Protein AF-A0A9E5IPB5-F1 (afdb_monomer_lite)

Secondary structure (DSSP, 8-state):
--EE-SSSEEEE--SS-EEE-SPEE-TT-EEEE-SSSEEEE-SPP---S-EEE-SSEEEESSGGGG-----HHHHHTTTTSS------------------------S-------S--------------SSSTT----S-SSEEEESS-EEEE-S-EE--TT-EEEE-TT-EEEEE-TT-EEEE-S-EEESS-EEEESSSEEEE-S-B------S--SS-----S--EEE-SSEEEEEESSS-HHHHHTT-S-EEEEEEEEEEEPTT-TT-TT----EEGGGTGGGEEEEEEEEEE--TTS-EEEE-S---EEEEEEESSEEEE------SSSSSTT-SEEEEE-SEEEE-S-EEESS-EEE-SEEEE-SSEEEEESS--EEE-S-EEEPPPPPEEEEEBSSSS--TTSPPPBPTT-SSSTTSHHHH--S---EEEEEEEEEETTEEEEEEEEEEPPTT--HHHHSPP-SSS-TT--EEEEEEEEEEEES--THHHHTTTB--PPPEEEEEEEEEEEEEEEEEEE-SHHHHTTPPP--TTS-STTEEEEEEEEEEEEEEEEETTTTEEEEEEE--STT---EEEES-BSSS-TT--SGGGS-SHHHH-GGGEEEEEEEE--SPPEEEEEETS-EEE-S-EES-SEEEEEE-SSEEEE-SPB-SS-EEEEESSSEEEE-S----

Structure (mmCIF, N/CA/C/O backbone):
data_AF-A0A9E5IPB5-F1
#
_entry.id   AF-A0A9E5IPB5-F1
#
loop_
_atom_site.group_PDB
_atom_site.id
_atom_site.type_symbol
_atom_site.label_atom_id
_atom_site.label_alt_id
_atom_site.label_comp_id
_atom_site.label_asym_id
_atom_site.label_entity_id
_atom_site.label_seq_id
_atom_site.pdbx_PDB_ins_code
_atom_site.Cartn_x
_atom_site.Cartn_y
_atom_site.Cartn_z
_atom_site.occupancy
_atom_site.B_iso_or_equiv
_atom_site.auth_seq_id
_atom_site.auth_comp_id
_atom_site.auth_asym_id
_atom_site.auth_atom_id
_atom_site.pdbx_PDB_model_num
ATOM 1 N N . GLY A 1 1 ? -36.773 5.602 48.456 1.00 74.31 1 GLY A N 1
ATOM 2 C CA . GLY A 1 1 ? -36.449 6.527 49.563 1.00 74.31 1 GLY A CA 1
ATOM 3 C C . GLY A 1 1 ? -35.097 7.149 49.292 1.00 74.31 1 GLY A C 1
ATOM 4 O O . GLY A 1 1 ? -34.339 6.542 48.552 1.00 74.31 1 GLY A O 1
ATOM 5 N N . ASN A 1 2 ? -34.813 8.331 49.835 1.00 86.62 2 ASN A N 1
ATOM 6 C CA . ASN A 1 2 ? -33.514 8.990 49.661 1.00 86.62 2 ASN A CA 1
ATOM 7 C C . ASN A 1 2 ? -32.548 8.555 50.767 1.00 86.62 2 ASN A C 1
ATOM 9 O O . ASN A 1 2 ? -32.958 8.408 51.917 1.00 86.62 2 ASN A O 1
ATOM 13 N N . LEU A 1 3 ? -31.275 8.385 50.417 1.00 87.75 3 LEU A N 1
ATOM 14 C CA . LEU A 1 3 ? -30.185 8.114 51.345 1.00 87.75 3 LEU A CA 1
ATOM 15 C C . LEU A 1 3 ? -29.348 9.389 51.462 1.00 87.75 3 LEU A C 1
ATOM 17 O O . LEU A 1 3 ? -28.664 9.780 50.518 1.00 87.75 3 LEU A O 1
ATOM 21 N N . ALA A 1 4 ? -29.434 10.061 52.606 1.00 86.31 4 ALA A N 1
ATOM 22 C CA . ALA A 1 4 ? -28.670 11.268 52.902 1.00 86.31 4 ALA A CA 1
ATOM 23 C C . ALA A 1 4 ? -27.718 10.995 54.066 1.00 86.31 4 ALA A C 1
ATOM 25 O O . ALA A 1 4 ? -28.146 10.536 55.124 1.00 86.31 4 ALA A O 1
ATOM 26 N N . LEU A 1 5 ? -26.429 11.251 53.857 1.00 79.62 5 LEU A N 1
ATOM 27 C CA . LEU A 1 5 ? -25.362 10.963 54.811 1.00 79.62 5 LEU A CA 1
ATOM 28 C C . LEU A 1 5 ? -24.537 12.226 55.073 1.00 79.62 5 LEU A C 1
ATOM 30 O O . LEU A 1 5 ? -24.321 13.039 54.179 1.00 79.62 5 LEU A O 1
ATOM 34 N N . ALA A 1 6 ? -24.054 12.391 56.301 1.00 75.12 6 ALA A N 1
ATOM 35 C CA . ALA A 1 6 ? -23.185 13.502 56.694 1.00 75.12 6 ALA A CA 1
ATOM 36 C C . ALA A 1 6 ? -21.702 13.075 56.654 1.00 75.12 6 ALA A C 1
ATOM 38 O O . ALA A 1 6 ? -20.993 13.183 57.652 1.00 75.12 6 ALA A O 1
ATOM 39 N N . GLY A 1 7 ? -21.255 12.527 55.516 1.00 70.69 7 GLY A N 1
ATOM 40 C CA . GLY A 1 7 ? -19.932 11.908 55.340 1.00 70.69 7 GLY A CA 1
ATOM 41 C C . GLY A 1 7 ? -19.930 10.377 55.506 1.00 70.69 7 GLY A C 1
ATOM 42 O O . GLY A 1 7 ? -20.963 9.772 55.790 1.00 70.69 7 GLY A O 1
ATOM 43 N N . GLY A 1 8 ? -18.777 9.731 55.280 1.00 81.00 8 GLY A N 1
ATOM 44 C CA . GLY A 1 8 ? -18.585 8.275 55.435 1.00 81.00 8 GLY A CA 1
ATOM 45 C C . GLY A 1 8 ? -18.596 7.466 54.126 1.00 81.00 8 GLY A C 1
ATOM 46 O O . GLY A 1 8 ? -18.420 8.014 53.040 1.00 81.00 8 GLY A O 1
ATOM 47 N N . ALA A 1 9 ? -18.777 6.144 54.219 1.00 86.00 9 ALA A N 1
ATOM 48 C CA . ALA A 1 9 ? -18.791 5.233 53.070 1.00 86.00 9 ALA A CA 1
ATOM 49 C C . ALA A 1 9 ? -20.065 4.376 53.045 1.00 86.00 9 ALA A C 1
ATOM 51 O O . ALA A 1 9 ? -20.408 3.729 54.035 1.00 86.00 9 ALA A O 1
ATOM 52 N N . VAL A 1 10 ? -20.744 4.335 51.899 1.00 91.94 10 VAL A N 1
ATOM 53 C CA . VAL A 1 10 ? -21.846 3.410 51.609 1.00 91.94 10 VAL A CA 1
ATOM 54 C C . VAL A 1 10 ? -21.269 2.213 50.885 1.00 91.94 10 VAL A C 1
ATOM 56 O O . VAL A 1 10 ? -20.761 2.366 49.784 1.00 91.94 10 VAL A O 1
ATOM 59 N N . THR A 1 11 ? -21.366 1.017 51.462 1.00 94.19 11 THR A N 1
ATOM 60 C CA . THR A 1 11 ? -20.936 -0.211 50.780 1.00 94.19 11 THR A CA 1
ATOM 61 C C . THR A 1 11 ? -22.133 -1.091 50.450 1.00 94.19 11 THR A C 1
ATOM 63 O O . THR A 1 11 ? -22.880 -1.496 51.335 1.00 94.19 11 THR A O 1
ATOM 66 N N . VAL A 1 12 ? -22.286 -1.420 49.169 1.00 95.75 12 VAL A N 1
ATOM 67 C CA . VAL A 1 12 ? -23.293 -2.341 48.645 1.00 95.75 12 VAL A CA 1
ATOM 68 C C . VAL A 1 12 ? -22.623 -3.687 48.362 1.00 95.75 12 VAL A C 1
ATOM 70 O O . VAL A 1 12 ? -21.953 -3.870 47.343 1.00 95.75 12 VAL A O 1
ATOM 73 N N . SER A 1 13 ? -22.780 -4.632 49.291 1.00 95.88 13 SER A N 1
ATOM 74 C CA . SER A 1 13 ? -22.129 -5.956 49.289 1.00 95.88 13 SER A CA 1
ATOM 75 C C . SER A 1 13 ? -23.054 -7.119 48.899 1.00 95.88 13 SER A C 1
ATOM 77 O O . SER A 1 13 ? -22.673 -8.282 48.992 1.00 95.88 13 SER A O 1
ATOM 79 N N . GLN A 1 14 ? -24.269 -6.822 48.439 1.00 92.88 14 GLN A N 1
ATOM 80 C CA . GLN A 1 14 ? -25.277 -7.823 48.084 1.00 92.88 14 GLN A CA 1
ATOM 81 C C . GLN A 1 14 ? -24.867 -8.746 46.918 1.00 92.88 14 GLN A C 1
ATOM 83 O O . GLN A 1 14 ? -24.272 -8.316 45.928 1.00 92.88 14 GLN A O 1
ATOM 88 N N . GLY A 1 15 ? -25.245 -10.023 47.010 1.00 93.88 15 GLY A N 1
ATOM 89 C CA . GLY A 1 15 ? -25.015 -11.010 45.947 1.00 93.88 15 GLY A CA 1
ATOM 90 C C . GLY A 1 15 ? -26.069 -11.010 44.833 1.00 93.88 15 GLY A C 1
ATOM 91 O O . GLY A 1 15 ? -25.755 -11.387 43.712 1.00 93.88 15 GLY A O 1
ATOM 92 N N . GLY A 1 16 ? -27.303 -10.587 45.126 1.00 96.81 16 GLY A N 1
ATOM 93 C CA . GLY A 1 16 ? -28.395 -10.511 44.149 1.00 96.81 16 GLY A CA 1
ATOM 94 C C . GLY A 1 16 ? -28.468 -9.164 43.430 1.00 96.81 16 GLY A C 1
ATOM 95 O O . GLY A 1 16 ? -27.899 -8.173 43.897 1.00 96.81 16 GLY A O 1
ATOM 96 N N . ASN A 1 17 ? -29.200 -9.126 42.316 1.00 97.56 17 ASN A N 1
ATOM 97 C CA . ASN A 1 17 ? -29.449 -7.891 41.574 1.00 97.56 17 ASN A CA 1
ATOM 98 C C . ASN A 1 17 ? -30.450 -6.998 42.323 1.00 97.56 17 ASN A C 1
ATOM 100 O O . ASN A 1 17 ? -31.396 -7.503 42.928 1.00 97.56 17 ASN A O 1
ATOM 104 N N . SER A 1 18 ? -30.264 -5.682 42.273 1.00 95.81 18 SER A N 1
ATOM 105 C CA . SER A 1 18 ? -31.243 -4.713 42.770 1.00 95.81 18 SER A CA 1
ATOM 106 C C . SER A 1 18 ? -31.231 -3.425 41.968 1.00 95.81 18 SER A C 1
ATOM 108 O O . SER A 1 18 ? -30.211 -3.029 41.407 1.00 95.81 18 SER A O 1
ATOM 110 N N . ASP A 1 19 ? -32.365 -2.737 42.024 1.00 95.88 19 ASP A N 1
ATOM 111 C CA . ASP A 1 19 ? -32.508 -1.380 41.528 1.00 95.88 19 ASP A CA 1
ATOM 112 C C . ASP A 1 19 ? -32.636 -0.422 42.713 1.00 95.88 19 ASP A C 1
ATOM 114 O O . ASP A 1 19 ? -33.376 -0.673 43.669 1.00 95.88 19 ASP A O 1
ATOM 118 N N . TYR A 1 20 ? -31.930 0.703 42.644 1.00 95.81 20 TYR A N 1
ATOM 119 C CA . TYR A 1 20 ? -32.068 1.799 43.587 1.00 95.81 20 TYR A CA 1
ATOM 120 C C . TYR A 1 20 ? -32.378 3.095 42.836 1.00 95.81 20 TYR A C 1
ATOM 122 O O . TYR A 1 20 ? -31.535 3.684 42.156 1.00 95.81 20 TYR A O 1
ATOM 130 N N . SER A 1 21 ? -33.627 3.536 42.976 1.00 95.50 21 SER A N 1
ATOM 131 C CA . SER A 1 21 ? -34.165 4.740 42.334 1.00 95.50 21 SER A CA 1
ATOM 132 C C . SER A 1 21 ? -34.085 6.000 43.190 1.00 95.50 21 SER A C 1
ATOM 134 O O . SER A 1 21 ? -34.403 7.089 42.719 1.00 95.50 21 SER A O 1
ATOM 136 N N . GLY A 1 22 ? -33.681 5.868 44.455 1.00 94.25 22 GLY A N 1
ATOM 137 C CA . GLY A 1 22 ? -33.493 7.007 45.345 1.00 94.25 22 GLY A CA 1
ATOM 138 C C . GLY A 1 22 ? -32.250 7.825 45.006 1.00 94.25 22 GLY A C 1
ATOM 139 O O . GLY A 1 22 ? -31.342 7.353 44.326 1.00 94.25 22 GLY A O 1
ATOM 140 N N . THR A 1 23 ? -32.173 9.036 45.554 1.00 93.62 23 THR A N 1
ATOM 141 C CA . THR A 1 23 ? -30.934 9.826 45.549 1.00 93.62 23 THR A CA 1
ATOM 142 C C . THR A 1 23 ? -30.042 9.409 46.718 1.00 93.62 23 THR A C 1
ATOM 144 O O . THR A 1 23 ? -30.504 9.344 47.859 1.00 93.62 23 THR A O 1
ATOM 147 N N . ILE A 1 24 ? -28.765 9.149 46.441 1.00 92.75 24 ILE A N 1
ATOM 148 C CA . ILE A 1 24 ? -27.671 9.051 47.414 1.00 92.75 24 ILE A CA 1
ATOM 149 C C . ILE A 1 24 ? -26.986 10.417 47.475 1.00 92.75 24 ILE A C 1
ATOM 151 O O . ILE A 1 24 ? -26.521 10.931 46.458 1.00 92.75 24 ILE A O 1
ATOM 155 N N . SER A 1 25 ? -26.928 11.013 48.660 1.00 90.69 25 SER A N 1
ATOM 156 C CA . SER A 1 25 ? -26.428 12.371 48.888 1.00 90.69 25 SER A CA 1
ATOM 157 C C . SER A 1 25 ? -25.549 12.439 50.134 1.00 90.69 25 SER A C 1
ATOM 159 O O . SER A 1 25 ? -25.691 11.621 51.045 1.00 90.69 25 SER A O 1
ATOM 161 N N . GLY A 1 26 ? -24.640 13.412 50.170 1.00 85.50 26 GLY A N 1
ATOM 162 C CA . GLY A 1 26 ? -23.746 13.626 51.305 1.00 85.50 26 GLY A CA 1
ATOM 163 C C . GLY A 1 26 ? -22.371 14.134 50.896 1.00 85.50 26 GLY A C 1
ATOM 164 O O . GLY A 1 26 ? -21.701 13.542 50.043 1.00 85.50 26 GLY A O 1
ATOM 165 N N . THR A 1 27 ? -21.936 15.233 51.512 1.00 83.12 27 THR A N 1
ATOM 166 C CA . THR A 1 27 ? -20.596 15.784 51.286 1.00 83.12 27 THR A CA 1
ATOM 167 C C . THR A 1 27 ? -19.543 14.823 51.833 1.00 83.12 27 THR A C 1
ATOM 169 O O . THR A 1 27 ? -19.620 14.410 52.987 1.00 83.12 27 THR A O 1
ATOM 172 N N . GLY A 1 28 ? -18.567 14.441 51.008 1.00 78.12 28 GLY A N 1
ATOM 173 C CA . GLY A 1 28 ? -17.516 13.485 51.375 1.00 78.12 28 GLY A CA 1
ATOM 174 C C . GLY A 1 28 ? -17.992 12.032 51.487 1.00 78.12 28 GLY A C 1
ATOM 175 O O . GLY A 1 28 ? -17.197 11.159 51.825 1.00 78.12 28 GLY A O 1
ATOM 176 N N . THR A 1 29 ? -19.265 11.746 51.195 1.00 86.81 29 THR A N 1
ATOM 177 C CA . THR A 1 29 ? -19.802 10.383 51.200 1.00 86.81 29 THR A CA 1
ATOM 178 C C . THR A 1 29 ? -19.362 9.622 49.950 1.00 86.81 29 THR A C 1
ATOM 180 O O . THR A 1 29 ? -19.672 10.031 48.829 1.00 86.81 29 THR A O 1
ATOM 183 N N . SER A 1 30 ? -18.667 8.501 50.134 1.00 89.06 30 SER A N 1
ATOM 184 C CA . SER A 1 30 ? -18.281 7.590 49.046 1.00 89.06 30 SER A CA 1
ATOM 185 C C . SER A 1 30 ? -19.301 6.465 48.866 1.00 89.06 30 SER A C 1
ATOM 187 O O . SER A 1 30 ? -19.944 6.042 49.829 1.00 89.06 30 SER A O 1
ATOM 189 N N . LEU A 1 31 ? -19.448 5.971 47.637 1.00 93.62 31 LEU A N 1
ATOM 190 C CA . LEU A 1 31 ? -20.224 4.775 47.313 1.00 93.62 31 LEU A CA 1
ATOM 191 C C . LEU A 1 31 ? -19.281 3.662 46.849 1.00 93.62 31 LEU A C 1
ATOM 193 O O . LEU A 1 31 ? -18.511 3.867 45.923 1.00 93.62 31 LEU A O 1
ATOM 197 N N . THR A 1 32 ? -19.386 2.473 47.430 1.00 95.56 32 THR A N 1
ATOM 198 C CA . THR A 1 32 ? -18.635 1.277 47.041 1.00 95.56 32 THR A CA 1
ATOM 199 C C . THR A 1 32 ? -19.595 0.159 46.668 1.00 95.56 32 THR A C 1
ATOM 201 O O . THR A 1 32 ? -20.367 -0.321 47.495 1.00 95.56 32 THR A O 1
ATOM 204 N N . LYS A 1 33 ? -19.523 -0.313 45.428 1.00 97.25 33 LYS A N 1
ATOM 205 C CA . LYS A 1 33 ? -20.220 -1.497 44.936 1.00 97.25 33 LYS A CA 1
ATOM 206 C C . LYS A 1 33 ? -19.262 -2.693 44.969 1.00 97.25 33 LYS A C 1
ATOM 208 O O . LYS A 1 33 ? -18.360 -2.776 44.143 1.00 97.25 33 LYS A O 1
ATOM 213 N N . ALA A 1 34 ? -19.464 -3.597 45.929 1.00 96.38 34 ALA A N 1
ATOM 214 C CA . ALA A 1 34 ? -18.555 -4.714 46.224 1.00 96.38 34 ALA A CA 1
ATOM 215 C C . ALA A 1 34 ? -19.179 -6.106 46.018 1.00 96.38 34 ALA A C 1
ATOM 217 O O . ALA A 1 34 ? -18.466 -7.076 45.783 1.00 96.38 34 ALA A O 1
ATOM 218 N N . GLY A 1 35 ? -20.504 -6.228 46.132 1.00 96.69 35 GLY A N 1
ATOM 219 C CA . GLY A 1 35 ? -21.188 -7.521 46.027 1.00 96.69 35 GLY A CA 1
ATOM 220 C C . GLY A 1 35 ? -21.259 -8.062 44.596 1.00 96.69 35 GLY A C 1
ATOM 221 O O . GLY A 1 35 ? -21.138 -7.293 43.648 1.00 96.69 35 GLY A O 1
ATOM 222 N N . ALA A 1 36 ? -21.489 -9.365 44.418 1.00 96.12 36 ALA A N 1
ATOM 223 C CA . ALA A 1 36 ? -21.453 -10.014 43.100 1.00 96.12 36 ALA A CA 1
ATOM 224 C C . ALA A 1 36 ? -22.604 -9.618 42.148 1.00 96.12 36 ALA A C 1
ATOM 226 O O . ALA A 1 36 ? -22.438 -9.707 40.934 1.00 96.12 36 ALA A O 1
ATOM 227 N N . GLY A 1 37 ? -23.749 -9.168 42.673 1.00 97.25 37 GLY A N 1
ATOM 228 C CA . GLY A 1 37 ? -24.930 -8.851 41.861 1.00 97.25 37 GLY A CA 1
ATOM 229 C C . GLY A 1 37 ? -24.803 -7.559 41.048 1.00 97.25 37 GLY A C 1
ATOM 230 O O . GLY A 1 37 ? -23.826 -6.816 41.164 1.00 97.25 37 GLY A O 1
ATOM 231 N N . THR A 1 38 ? -25.816 -7.247 40.246 1.00 98.12 38 THR A N 1
ATOM 232 C CA . THR A 1 38 ? -25.960 -5.943 39.583 1.00 98.12 38 THR A CA 1
ATOM 233 C C . THR A 1 38 ? -26.680 -4.950 40.495 1.00 98.12 38 THR A C 1
ATOM 235 O O . THR A 1 38 ? -27.766 -5.243 40.978 1.00 98.12 38 THR A O 1
ATOM 238 N N . LEU A 1 39 ? -26.103 -3.768 40.715 1.00 98.19 39 LEU A N 1
ATOM 239 C CA . LEU A 1 39 ? -26.811 -2.621 41.287 1.00 98.19 39 LEU A CA 1
ATOM 240 C C . LEU A 1 39 ? -27.155 -1.654 40.156 1.00 98.19 39 LEU A C 1
ATOM 242 O O . LEU A 1 39 ? -26.242 -1.069 39.577 1.00 98.19 39 LEU A O 1
ATOM 246 N N . THR A 1 40 ? -28.435 -1.464 39.864 1.00 97.88 40 THR A N 1
ATOM 247 C CA . THR A 1 40 ? -28.903 -0.447 38.917 1.00 97.88 40 THR A CA 1
ATOM 248 C C . THR A 1 40 ? -29.198 0.843 39.664 1.00 97.88 40 THR A C 1
ATOM 250 O O . THR A 1 40 ? -30.080 0.884 40.522 1.00 97.88 40 THR A O 1
ATOM 253 N N . LEU A 1 41 ? -28.481 1.915 39.337 1.00 97.25 41 LEU A N 1
ATOM 254 C CA . LEU A 1 41 ? -28.779 3.247 39.853 1.00 97.25 41 LEU A CA 1
ATOM 255 C C . LEU A 1 41 ? -29.572 4.019 38.808 1.00 97.25 41 LEU A C 1
ATOM 257 O O . LEU A 1 41 ? -29.073 4.275 37.717 1.00 97.25 41 LEU A O 1
ATOM 261 N N . THR A 1 42 ? -30.795 4.409 39.158 1.00 95.19 42 THR A N 1
ATOM 262 C CA . THR A 1 42 ? -31.654 5.219 38.276 1.00 95.19 42 THR A CA 1
ATOM 263 C C . THR A 1 42 ? -31.877 6.632 38.811 1.00 95.19 42 THR A C 1
ATOM 265 O O . THR A 1 42 ? -32.189 7.537 38.041 1.00 95.19 42 THR A O 1
ATOM 268 N N . GLY A 1 43 ? -31.658 6.854 40.112 1.00 92.62 43 GLY A N 1
ATOM 269 C CA . GLY A 1 43 ? -31.713 8.178 40.730 1.00 92.62 43 GLY A CA 1
ATOM 270 C C . GLY A 1 43 ? -30.516 9.063 40.362 1.00 92.62 43 GLY A C 1
ATOM 271 O O . GLY A 1 43 ? -29.410 8.575 40.115 1.00 92.62 43 GLY A O 1
ATOM 272 N N . ASN A 1 44 ? -30.729 10.382 40.355 1.00 92.31 44 ASN A N 1
ATOM 273 C CA . ASN A 1 44 ? -29.642 11.355 40.265 1.00 92.31 44 ASN A CA 1
ATOM 274 C C . ASN A 1 44 ? -28.973 11.481 41.640 1.00 92.31 44 ASN A C 1
ATOM 276 O O . ASN A 1 44 ? -29.620 11.877 42.614 1.00 92.31 44 ASN A O 1
ATOM 280 N N . ASN A 1 45 ? -27.702 11.113 41.718 1.00 92.88 45 ASN A N 1
ATOM 281 C CA . ASN A 1 45 ? -26.936 11.004 42.948 1.00 92.88 45 ASN A CA 1
ATOM 282 C C . ASN A 1 45 ? -26.052 12.243 43.138 1.00 92.88 45 ASN A C 1
ATOM 284 O O . ASN A 1 45 ? -25.456 12.753 42.196 1.00 92.88 45 ASN A O 1
ATOM 288 N N . THR A 1 46 ? -25.958 12.735 44.373 1.00 89.81 46 THR A N 1
ATOM 289 C CA . THR A 1 46 ? -25.254 13.984 44.720 1.00 89.81 46 THR A CA 1
ATOM 290 C C . THR A 1 46 ? -24.194 13.805 45.806 1.00 89.81 46 THR A C 1
ATOM 292 O O . THR A 1 46 ? -23.634 14.785 46.294 1.00 89.81 46 THR A O 1
ATOM 295 N N . HIS A 1 47 ? -23.892 12.567 46.205 1.00 88.75 47 HIS A N 1
ATOM 296 C CA . HIS A 1 47 ? -22.755 12.286 47.082 1.00 88.75 47 HIS A CA 1
ATOM 297 C C . HIS A 1 47 ? -21.434 12.693 46.405 1.00 88.75 47 HIS A C 1
ATOM 299 O O . HIS A 1 47 ? -21.285 12.528 45.192 1.00 88.75 47 HIS A O 1
ATOM 305 N N . SER A 1 48 ? -20.486 13.244 47.172 1.00 86.31 48 SER A N 1
ATOM 306 C CA . SER A 1 48 ? -19.253 13.840 46.619 1.00 86.31 48 SER A CA 1
ATOM 307 C C . SER A 1 48 ? -17.952 13.110 46.972 1.00 86.31 48 SER A C 1
ATOM 309 O O . SER A 1 48 ? -16.882 13.539 46.560 1.00 86.31 48 SER A O 1
ATOM 311 N N . GLY A 1 49 ? -18.010 11.990 47.700 1.00 84.31 49 GLY A N 1
ATOM 312 C CA . GLY A 1 49 ? -16.834 11.178 48.050 1.00 84.31 49 GLY A CA 1
ATOM 313 C C . GLY A 1 49 ? -16.390 10.176 46.973 1.00 84.31 49 GLY A C 1
ATOM 314 O O . GLY A 1 49 ? -15.497 9.376 47.234 1.00 84.31 49 GLY A O 1
ATOM 315 N N . GLY A 1 50 ? -17.003 10.195 45.784 1.00 88.75 50 GLY A N 1
ATOM 316 C CA . GLY A 1 50 ? -16.684 9.298 44.667 1.00 88.75 50 GLY A CA 1
ATOM 317 C C . GLY A 1 50 ? -17.446 7.968 44.674 1.00 88.75 50 GLY A C 1
ATOM 318 O O . GLY A 1 50 ? -18.185 7.652 45.610 1.00 88.75 50 GLY A O 1
ATOM 319 N N . THR A 1 51 ? -17.256 7.196 43.602 1.00 93.88 51 THR A N 1
ATOM 320 C CA . THR A 1 51 ? -17.874 5.876 43.397 1.00 93.88 51 THR A CA 1
ATOM 321 C C . THR A 1 51 ? -16.784 4.849 43.114 1.00 93.88 51 THR A C 1
ATOM 323 O O . THR A 1 51 ? -15.956 5.054 42.236 1.00 93.88 51 THR A O 1
ATOM 326 N N . THR A 1 52 ? -16.780 3.730 43.829 1.00 95.12 52 THR A N 1
ATOM 327 C CA . THR A 1 52 ? -15.871 2.598 43.631 1.00 95.12 52 THR A CA 1
ATOM 328 C C . THR A 1 52 ? -16.676 1.366 43.243 1.00 95.12 52 THR A C 1
ATOM 330 O O . THR A 1 52 ? -17.639 1.018 43.916 1.00 95.12 52 THR A O 1
ATOM 333 N N . VAL A 1 53 ? -16.276 0.675 42.182 1.00 97.75 53 VAL A N 1
ATOM 334 C CA . VAL A 1 53 ? -16.830 -0.614 41.767 1.00 97.75 53 VAL A CA 1
ATOM 335 C C . VAL A 1 53 ? -15.733 -1.660 41.928 1.00 97.75 53 VAL A C 1
ATOM 337 O O . VAL A 1 53 ? -14.859 -1.805 41.073 1.00 97.75 53 VAL A O 1
ATOM 340 N N . SER A 1 54 ? -15.760 -2.360 43.058 1.00 96.06 54 SER A N 1
ATOM 341 C CA . SER A 1 54 ? -14.787 -3.398 43.411 1.00 96.06 54 SER A CA 1
ATOM 342 C C . SER A 1 54 ? -15.297 -4.821 43.162 1.00 96.06 54 SER A C 1
ATOM 344 O O . SER A 1 54 ? -14.525 -5.771 43.218 1.00 96.06 54 SER A O 1
ATOM 346 N N . GLY A 1 55 ? -16.590 -4.990 42.864 1.00 94.06 55 GLY A N 1
ATOM 347 C CA . GLY A 1 55 ? -17.168 -6.291 42.534 1.00 94.06 55 GLY A CA 1
ATOM 348 C C . GLY A 1 55 ? -18.554 -6.212 41.889 1.00 94.06 55 GLY A C 1
ATOM 349 O O . GLY A 1 55 ? -19.295 -5.233 42.047 1.00 94.06 55 GLY A O 1
ATOM 350 N N . GLY A 1 56 ? -18.906 -7.267 41.149 1.00 97.62 56 GLY A N 1
ATOM 351 C CA . GLY A 1 56 ? -20.156 -7.360 40.389 1.00 97.62 56 GLY A CA 1
ATOM 352 C C . GLY A 1 56 ? -20.318 -6.226 39.374 1.00 97.62 56 GLY A C 1
ATOM 353 O O . GLY A 1 56 ? -19.332 -5.712 38.844 1.00 97.62 56 GLY A O 1
ATOM 354 N N . THR A 1 57 ? -21.566 -5.808 39.140 1.00 98.44 57 THR A N 1
ATOM 355 C CA . THR A 1 57 ? -21.893 -4.766 38.150 1.00 98.44 57 THR A CA 1
ATOM 356 C C . THR A 1 57 ? -22.574 -3.563 38.799 1.00 98.44 57 THR A C 1
ATOM 358 O O . THR A 1 57 ? -23.486 -3.723 39.611 1.00 98.44 57 THR A O 1
ATOM 361 N N . LEU A 1 58 ? -22.156 -2.357 38.428 1.00 98.56 58 LEU A N 1
ATOM 362 C CA . LEU A 1 58 ? -22.884 -1.111 38.639 1.00 98.56 58 LEU A CA 1
ATOM 363 C C . LEU A 1 58 ? -23.490 -0.683 37.299 1.00 98.56 58 LEU A C 1
ATOM 365 O O . LEU A 1 58 ? -22.748 -0.324 36.387 1.00 98.56 58 LEU A O 1
ATOM 369 N N . ALA A 1 59 ? -24.813 -0.746 37.171 1.00 98.50 59 ALA A N 1
ATOM 370 C CA . ALA A 1 59 ? -25.527 -0.335 35.969 1.00 98.50 59 ALA A CA 1
ATOM 371 C C . ALA A 1 59 ? -26.012 1.117 36.089 1.00 98.50 59 ALA A C 1
ATOM 373 O O . ALA A 1 59 ? -26.612 1.497 37.098 1.00 98.50 59 ALA A O 1
ATOM 374 N N . ILE A 1 60 ? -25.749 1.913 35.053 1.00 98.19 60 ILE A N 1
ATOM 375 C CA . ILE A 1 60 ? -26.115 3.328 34.958 1.00 98.19 60 ILE A CA 1
ATOM 376 C C . ILE A 1 60 ? -26.761 3.639 33.604 1.00 98.19 60 ILE A C 1
ATOM 378 O O . ILE A 1 60 ? -26.510 2.965 32.598 1.00 98.19 60 ILE A O 1
ATOM 382 N N . SER A 1 61 ? -27.576 4.689 33.571 1.00 97.06 61 SER A N 1
ATOM 383 C CA . SER A 1 61 ? -28.170 5.244 32.347 1.00 97.06 61 SER A CA 1
ATOM 384 C C . SER A 1 61 ? -27.857 6.734 32.156 1.00 97.06 61 SER A C 1
ATOM 386 O O . SER A 1 61 ? -28.210 7.301 31.128 1.00 97.06 61 SER A O 1
ATOM 388 N N . ALA A 1 62 ? -27.187 7.374 33.120 1.00 95.31 62 ALA A N 1
ATOM 389 C CA . ALA A 1 62 ? -26.717 8.754 33.045 1.00 95.31 62 ALA A CA 1
ATOM 390 C C . ALA A 1 62 ? -25.496 8.989 33.957 1.00 95.31 62 ALA A C 1
ATOM 392 O O . ALA A 1 62 ? -25.357 8.342 34.995 1.00 95.31 62 ALA A O 1
ATOM 393 N N . ASP A 1 63 ? -24.657 9.983 33.631 1.00 94.00 63 ASP A N 1
ATOM 394 C CA . ASP A 1 63 ? -23.503 10.391 34.460 1.00 94.00 63 ASP A CA 1
ATOM 395 C C . ASP A 1 63 ? -23.908 10.735 35.904 1.00 94.00 63 ASP A C 1
ATOM 397 O O . ASP A 1 63 ? -23.233 10.344 36.855 1.00 94.00 63 ASP A O 1
ATOM 401 N N . GLY A 1 64 ? -25.066 11.383 36.076 1.00 92.88 64 GLY A N 1
ATOM 402 C CA . GLY A 1 64 ? -25.612 11.743 37.386 1.00 92.88 64 GLY A CA 1
ATOM 403 C C . GLY A 1 64 ? -25.895 10.547 38.303 1.00 92.88 64 GLY A C 1
ATOM 404 O O . GLY A 1 64 ? -25.970 10.707 39.519 1.00 92.88 64 GLY A O 1
ATOM 405 N N . ASN A 1 65 ? -25.981 9.320 37.774 1.00 95.19 65 ASN A N 1
ATOM 406 C CA . ASN A 1 65 ? -26.097 8.125 38.610 1.00 95.19 65 ASN A CA 1
ATOM 407 C C . ASN A 1 65 ? -24.812 7.840 39.410 1.00 95.19 65 ASN A C 1
ATOM 409 O O . ASN A 1 65 ? -24.874 7.133 40.411 1.00 95.19 65 ASN A O 1
ATOM 413 N N . LEU A 1 66 ? -23.660 8.390 39.012 1.00 94.00 66 LEU A N 1
ATOM 414 C CA . LEU A 1 66 ? -22.356 8.134 39.636 1.00 94.00 66 LEU A CA 1
ATOM 415 C C . LEU A 1 66 ? -22.007 9.083 40.791 1.00 94.00 66 LEU A C 1
ATOM 417 O O . LEU A 1 66 ? -20.918 8.960 41.362 1.00 94.00 66 LEU A O 1
ATOM 421 N N . GLY A 1 67 ? -22.887 10.031 41.114 1.00 91.31 67 GLY A N 1
ATOM 422 C CA . GLY A 1 67 ? -22.635 11.052 42.126 1.00 91.31 67 GLY A CA 1
ATOM 423 C C . GLY A 1 67 ? -22.122 12.368 41.541 1.00 91.31 67 GLY A C 1
ATOM 424 O O . GLY A 1 67 ? -21.904 12.505 40.331 1.00 91.31 67 GLY A O 1
ATOM 425 N N . ALA A 1 68 ? -21.910 13.341 42.425 1.00 87.00 68 ALA A N 1
ATOM 426 C CA . ALA A 1 68 ? -21.511 14.692 42.055 1.00 87.00 68 ALA A CA 1
ATOM 427 C C . ALA A 1 68 ? -20.090 14.753 41.468 1.00 87.00 68 ALA A C 1
ATOM 429 O O . ALA A 1 68 ? -19.211 13.957 41.806 1.00 87.00 68 ALA A O 1
ATOM 430 N N . VAL A 1 69 ? -19.866 15.759 40.622 1.00 81.19 69 VAL A N 1
ATOM 431 C CA . VAL A 1 69 ? -18.552 16.141 40.098 1.00 81.19 69 VAL A CA 1
ATOM 432 C C . VAL A 1 69 ? -18.131 17.434 40.807 1.00 81.19 69 VAL A C 1
ATOM 434 O O . VAL A 1 69 ? -18.741 18.477 40.602 1.00 81.19 69 VAL A O 1
ATOM 437 N N . THR A 1 70 ? -17.138 17.373 41.694 1.00 65.38 70 THR A N 1
ATOM 438 C CA . THR A 1 70 ? -16.532 18.516 42.401 1.00 65.38 70 THR A CA 1
ATOM 439 C C . THR A 1 70 ? -15.134 18.860 41.867 1.00 65.38 70 THR A C 1
ATOM 441 O O . THR A 1 70 ? -14.214 18.048 41.904 1.00 65.38 70 THR A O 1
ATOM 444 N N . THR A 1 71 ? -14.940 20.057 41.325 1.00 55.59 71 THR A N 1
ATOM 445 C CA . THR A 1 71 ? -13.625 20.479 40.812 1.00 55.59 71 THR A CA 1
ATOM 446 C C . THR A 1 71 ? -12.673 20.821 41.963 1.00 55.59 71 THR A C 1
ATOM 448 O O . THR A 1 71 ? -13.113 21.246 43.033 1.00 55.59 71 THR A O 1
ATOM 451 N N . ALA A 1 72 ? -11.358 20.684 41.756 1.00 48.28 72 ALA A N 1
ATOM 452 C CA . ALA A 1 72 ? -10.352 21.085 42.750 1.00 48.28 72 ALA A CA 1
ATOM 453 C C . ALA A 1 72 ? -10.479 22.572 43.161 1.00 48.28 72 ALA A C 1
ATOM 455 O O . ALA A 1 72 ? -10.218 22.921 44.313 1.00 48.28 72 ALA A O 1
ATOM 456 N N . ASP A 1 73 ? -10.980 23.429 42.263 1.00 41.62 73 ASP A N 1
ATOM 457 C CA . ASP A 1 73 ? -11.283 24.837 42.555 1.00 41.62 73 ASP A CA 1
ATOM 458 C C . ASP A 1 73 ? -12.383 25.020 43.610 1.00 41.62 73 ASP A C 1
ATOM 460 O O . ASP A 1 73 ? -12.352 25.977 44.385 1.00 41.62 73 ASP A O 1
ATOM 464 N N . SER A 1 74 ? -13.312 24.067 43.725 1.00 40.06 74 SER A N 1
ATOM 465 C CA . SER A 1 74 ? -14.342 24.088 44.771 1.00 40.06 74 SER A CA 1
ATOM 466 C C . SER A 1 74 ? -13.778 23.765 46.163 1.00 40.06 74 SER A C 1
ATOM 468 O O . SER A 1 74 ? -14.377 24.145 47.167 1.00 40.06 74 SER A O 1
ATOM 470 N N . LEU A 1 75 ? -12.608 23.114 46.246 1.00 40.41 75 LEU A N 1
ATOM 471 C CA . LEU A 1 75 ? -11.897 22.869 47.507 1.00 40.41 75 LEU A CA 1
ATOM 472 C C . LEU A 1 75 ? -11.072 24.088 47.946 1.00 40.41 75 LEU A C 1
ATOM 474 O O . LEU A 1 75 ? -11.051 24.407 49.133 1.00 40.41 75 LEU A O 1
ATOM 478 N N . ASN A 1 76 ? -10.473 24.824 47.002 1.00 37.62 76 ASN A N 1
ATOM 479 C CA . ASN A 1 76 ? -9.777 26.086 47.296 1.00 37.62 76 ASN A CA 1
ATOM 480 C C . ASN A 1 76 ? -10.722 27.181 47.815 1.00 37.62 76 ASN A C 1
ATOM 482 O O . ASN A 1 76 ? -10.311 28.022 48.615 1.00 37.62 76 ASN A O 1
ATOM 486 N N . ALA A 1 77 ? -11.998 27.148 47.423 1.00 35.09 77 ALA A N 1
ATOM 487 C CA . ALA A 1 77 ? -13.021 28.027 47.984 1.00 35.09 77 ALA A CA 1
ATOM 488 C C . ALA A 1 77 ? -13.360 27.699 49.456 1.00 35.09 77 ALA A C 1
ATOM 490 O O . ALA A 1 77 ? -13.812 28.578 50.189 1.00 35.09 77 ALA A O 1
ATOM 491 N N . LEU A 1 78 ? -13.102 26.467 49.919 1.00 36.97 78 LEU A N 1
ATOM 492 C CA . LEU A 1 78 ? -13.371 26.049 51.298 1.00 36.97 78 LEU A CA 1
ATOM 493 C C . LEU A 1 78 ? -12.201 26.353 52.253 1.00 36.97 78 LEU A C 1
ATOM 495 O O . LEU A 1 78 ? -12.428 26.567 53.442 1.00 36.97 78 LEU A O 1
ATOM 499 N N . THR A 1 79 ? -10.972 26.494 51.741 1.00 40.16 79 THR A N 1
ATOM 500 C CA . THR A 1 79 ? -9.805 26.949 52.526 1.00 40.16 79 THR A CA 1
ATOM 501 C C . THR A 1 79 ? -9.852 28.448 52.863 1.00 40.16 79 THR A C 1
ATOM 503 O O . THR A 1 79 ? -9.078 28.917 53.692 1.00 40.16 79 THR A O 1
ATOM 506 N N . GLN A 1 80 ? -10.775 29.214 52.270 1.00 40.84 80 GLN A N 1
ATOM 507 C CA . GLN A 1 80 ? -10.930 30.655 52.529 1.00 40.84 80 GLN A CA 1
ATOM 508 C C . GLN A 1 80 ? -11.990 30.987 53.595 1.00 40.84 80 GLN A C 1
ATOM 510 O O . GLN A 1 80 ? -12.105 32.141 53.994 1.00 40.84 80 GLN A O 1
ATOM 515 N N . ASN A 1 81 ? -12.730 29.993 54.105 1.00 37.12 81 ASN A N 1
ATOM 516 C CA . ASN A 1 81 ? -13.849 30.202 55.035 1.00 37.12 81 ASN A CA 1
ATOM 517 C C . ASN A 1 81 ? -13.620 29.602 56.437 1.00 37.12 81 ASN A C 1
ATOM 519 O O . ASN A 1 81 ? -14.550 29.066 57.039 1.00 37.12 81 ASN A O 1
ATOM 523 N N . GLY A 1 82 ? -12.406 29.695 57.002 1.00 39.06 82 GLY A N 1
ATOM 524 C CA . GLY A 1 82 ? -12.234 29.230 58.388 1.00 39.06 82 GLY A CA 1
ATOM 525 C C . GLY A 1 82 ? -10.872 29.270 59.083 1.00 39.06 82 GLY A C 1
ATOM 526 O O . GLY A 1 82 ? -10.719 28.549 60.064 1.00 39.06 82 GLY A O 1
ATOM 527 N N . GLY A 1 83 ? -9.889 30.074 58.667 1.00 35.31 83 GLY A N 1
ATOM 528 C CA . GLY A 1 83 ? -8.665 30.226 59.468 1.00 35.31 83 GLY A CA 1
ATOM 529 C C . GLY A 1 83 ? -7.604 31.096 58.810 1.00 35.31 83 GLY A C 1
ATOM 530 O O . GLY A 1 83 ? -7.144 30.796 57.716 1.00 35.31 83 GLY A O 1
ATOM 531 N N . ALA A 1 84 ? -7.217 32.179 59.482 1.00 34.16 84 ALA A N 1
ATOM 532 C CA . ALA A 1 84 ? -6.165 33.085 59.038 1.00 34.16 84 ALA A CA 1
ATOM 533 C C . ALA A 1 84 ? -4.850 32.332 58.763 1.00 34.16 84 ALA A C 1
ATOM 535 O O . ALA A 1 84 ? -4.281 31.717 59.667 1.00 34.16 84 ALA A O 1
ATOM 536 N N . ILE A 1 85 ? -4.331 32.426 57.535 1.00 36.38 85 ILE A N 1
ATOM 537 C CA . ILE A 1 85 ? -2.959 32.014 57.233 1.00 36.38 85 ILE A CA 1
ATOM 538 C C . ILE A 1 85 ? -2.025 33.122 57.720 1.00 36.38 85 ILE A C 1
ATOM 540 O O . ILE A 1 85 ? -1.784 34.124 57.052 1.00 36.38 85 ILE A O 1
ATOM 544 N N . ASN A 1 86 ? -1.510 32.927 58.929 1.00 43.09 86 ASN A N 1
ATOM 545 C CA . ASN A 1 86 ? -0.352 33.634 59.447 1.00 43.09 86 ASN A CA 1
ATOM 546 C C . ASN A 1 86 ? 0.918 32.945 58.919 1.00 43.09 86 ASN A C 1
ATOM 548 O O . ASN A 1 86 ? 1.441 32.040 59.565 1.00 43.09 86 ASN A O 1
ATOM 552 N N . THR A 1 87 ? 1.423 33.339 57.748 1.00 35.25 87 THR A N 1
ATOM 553 C CA . THR A 1 87 ? 2.795 32.991 57.338 1.00 35.25 87 THR A CA 1
ATOM 554 C C . THR A 1 87 ? 3.726 34.142 57.675 1.00 35.25 87 THR A C 1
ATOM 556 O O . THR A 1 87 ? 4.138 34.917 56.812 1.00 35.25 87 THR A O 1
ATOM 559 N N . GLY A 1 88 ? 4.074 34.237 58.956 1.00 43.56 88 GLY A N 1
ATOM 560 C CA . GLY A 1 88 ? 5.295 34.907 59.368 1.00 43.56 88 GLY A CA 1
ATOM 561 C C . GLY A 1 88 ? 6.501 34.199 58.749 1.00 43.56 88 GLY A C 1
ATOM 562 O O . GLY A 1 88 ? 6.962 33.191 59.272 1.00 43.56 88 GLY A O 1
ATOM 563 N N . VAL A 1 89 ? 7.015 34.741 57.645 1.00 34.59 89 VAL A N 1
ATOM 564 C CA . VAL A 1 89 ? 8.412 34.585 57.228 1.00 34.59 89 VAL A CA 1
ATOM 565 C C . VAL A 1 89 ? 8.933 35.968 56.859 1.00 34.59 89 VAL A C 1
ATOM 567 O O . VAL A 1 89 ? 8.756 36.473 55.755 1.00 34.59 89 VAL A O 1
ATOM 570 N N . THR A 1 90 ? 9.570 36.587 57.842 1.00 43.22 90 THR A N 1
ATOM 571 C CA . THR A 1 90 ? 10.448 37.740 57.681 1.00 43.22 90 THR A CA 1
ATOM 572 C C . THR A 1 90 ? 11.731 37.299 56.969 1.00 43.22 90 THR A C 1
ATOM 574 O O . THR A 1 90 ? 12.433 36.431 57.482 1.00 43.22 90 THR A O 1
ATOM 577 N N . GLN A 1 91 ? 12.104 37.941 55.855 1.00 33.72 91 GLN A N 1
ATOM 578 C CA . GLN A 1 91 ? 13.518 38.126 55.497 1.00 33.72 91 GLN A CA 1
ATOM 579 C C . GLN A 1 91 ? 13.744 39.473 54.780 1.00 33.72 91 GLN A C 1
ATOM 581 O O . GLN A 1 91 ? 13.659 39.590 53.565 1.00 33.72 91 GLN A O 1
ATOM 586 N N . ALA A 1 92 ? 13.921 40.492 55.627 1.00 33.91 92 ALA A N 1
ATOM 587 C CA . ALA A 1 92 ? 15.021 41.465 55.673 1.00 33.91 92 ALA A CA 1
ATOM 588 C C . ALA A 1 92 ? 15.439 42.232 54.387 1.00 33.91 92 ALA A C 1
ATOM 590 O O . ALA A 1 92 ? 15.944 41.645 53.443 1.00 33.91 92 ALA A O 1
ATOM 591 N N . THR A 1 93 ? 15.180 43.555 54.338 1.00 35.31 93 THR A N 1
ATOM 592 C CA . THR A 1 93 ? 16.133 44.701 54.525 1.00 35.31 93 THR A CA 1
ATOM 593 C C . THR A 1 93 ? 17.086 44.947 53.334 1.00 35.31 93 THR A C 1
ATOM 595 O O . THR A 1 93 ? 17.694 44.000 52.871 1.00 35.31 93 THR A O 1
ATOM 598 N N . SER A 1 94 ? 17.354 46.152 52.811 1.00 29.73 94 SER A N 1
ATOM 599 C CA . SER A 1 94 ? 17.332 47.513 53.370 1.00 29.73 94 SER A CA 1
ATOM 600 C C . SER A 1 94 ? 17.324 48.606 52.270 1.00 29.73 94 SER A C 1
ATOM 602 O O . SER A 1 94 ? 17.924 48.423 51.220 1.00 29.73 94 SER A O 1
ATOM 604 N N . ALA A 1 95 ? 16.697 49.748 52.614 1.00 34.00 95 ALA A N 1
ATOM 605 C CA . ALA A 1 95 ? 17.000 51.163 52.290 1.00 34.00 95 ALA A CA 1
ATOM 606 C C . ALA A 1 95 ? 17.097 51.609 50.802 1.00 34.00 95 ALA A C 1
ATOM 608 O O . ALA A 1 95 ? 17.787 51.001 50.005 1.00 34.00 95 ALA A O 1
ATOM 609 N N . THR A 1 96 ? 16.479 52.704 50.339 1.00 31.11 96 THR A N 1
ATOM 610 C CA . THR A 1 96 ? 16.444 54.068 50.906 1.00 31.11 96 THR A CA 1
ATOM 611 C C . THR A 1 96 ? 15.280 54.916 50.343 1.00 31.11 96 THR A C 1
ATOM 613 O O . THR A 1 96 ? 15.137 55.009 49.129 1.00 31.11 96 THR A O 1
ATOM 616 N N . GLY A 1 97 ? 14.562 55.639 51.216 1.00 32.25 97 GLY A N 1
ATOM 617 C CA . GLY A 1 97 ? 14.060 57.003 50.952 1.00 32.25 97 GLY A CA 1
ATOM 618 C C . GLY A 1 97 ? 12.707 57.202 50.248 1.00 32.25 97 GLY A C 1
ATOM 619 O O . GLY A 1 97 ? 12.683 57.383 49.040 1.00 32.25 97 GLY A O 1
ATOM 620 N N . ASN A 1 98 ? 11.613 57.297 51.018 1.00 36.44 98 ASN A N 1
ATOM 621 C CA . ASN A 1 98 ? 10.694 58.460 51.078 1.00 36.44 98 ASN A CA 1
ATOM 622 C C . ASN A 1 98 ? 9.495 58.136 52.019 1.00 36.44 98 ASN A C 1
ATOM 624 O O . ASN A 1 98 ? 8.777 57.180 51.728 1.00 36.44 98 ASN A O 1
ATOM 628 N N . PRO A 1 99 ? 9.260 58.864 53.133 1.00 40.06 99 PRO A N 1
ATOM 629 C CA . PRO A 1 99 ? 8.158 58.586 54.070 1.00 40.06 99 PRO A CA 1
ATOM 630 C C . PRO A 1 99 ? 6.779 59.152 53.690 1.00 40.06 99 PRO A C 1
ATOM 632 O O . PRO A 1 99 ? 5.842 58.953 54.456 1.00 40.06 99 PRO A O 1
ATOM 635 N N . ASP A 1 100 ? 6.622 59.835 52.556 1.00 39.88 100 ASP A N 1
ATOM 636 C CA . ASP A 1 100 ? 5.375 60.535 52.228 1.00 39.88 100 ASP A CA 1
ATOM 637 C C . ASP A 1 100 ? 4.717 59.988 50.957 1.00 39.88 100 ASP A C 1
ATOM 639 O O . ASP A 1 100 ? 5.139 60.316 49.850 1.00 39.88 100 ASP A O 1
ATOM 643 N N . ALA A 1 101 ? 3.683 59.152 51.139 1.00 32.44 101 ALA A N 1
ATOM 644 C CA . ALA A 1 101 ? 2.444 59.101 50.340 1.00 32.44 101 ALA A CA 1
ATOM 645 C C . ALA A 1 101 ? 1.689 57.774 50.563 1.00 32.44 101 ALA A C 1
ATOM 647 O O . ALA A 1 101 ? 1.584 56.936 49.668 1.00 32.44 101 ALA A O 1
ATOM 648 N N . VAL A 1 102 ? 1.097 57.586 51.745 1.00 35.81 102 VAL A N 1
ATOM 649 C CA . VAL A 1 102 ? -0.048 56.671 51.873 1.00 35.81 102 VAL A CA 1
ATOM 650 C C . VAL A 1 102 ? -1.300 57.481 51.551 1.00 35.81 102 VAL A C 1
ATOM 652 O O . VAL A 1 102 ? -1.818 58.205 52.396 1.00 35.81 102 VAL A O 1
ATOM 655 N N . THR A 1 103 ? -1.780 57.370 50.313 1.00 34.94 103 THR A N 1
ATOM 656 C CA . THR A 1 103 ? -3.167 57.705 49.964 1.00 34.94 103 THR A CA 1
ATOM 657 C C . THR A 1 103 ? -3.856 56.441 49.442 1.00 34.94 103 THR A C 1
ATOM 659 O O . THR A 1 103 ? -3.276 55.730 48.620 1.00 34.94 103 THR A O 1
ATOM 662 N N . PRO A 1 104 ? -5.060 56.098 49.936 1.00 36.16 104 PRO A N 1
ATOM 663 C CA . PRO A 1 104 ? -5.747 54.879 49.536 1.00 36.16 104 PRO A CA 1
ATOM 664 C C . PRO A 1 104 ? -6.432 55.095 48.183 1.00 36.16 104 PRO A C 1
ATOM 666 O O . PRO A 1 104 ? -7.472 55.747 48.103 1.00 36.16 104 PRO A O 1
ATOM 669 N N . ALA A 1 105 ? -5.850 54.550 47.112 1.00 32.25 105 ALA A N 1
ATOM 670 C CA . ALA A 1 105 ? -6.498 54.497 45.807 1.00 32.25 105 ALA A CA 1
ATOM 671 C C . ALA A 1 105 ? -7.407 53.264 45.725 1.00 32.25 105 ALA A C 1
ATOM 673 O O . ALA A 1 105 ? -6.978 52.113 45.798 1.00 32.25 105 ALA A O 1
ATOM 674 N N . THR A 1 106 ? -8.693 53.552 45.597 1.00 32.97 106 THR A N 1
ATOM 675 C CA . THR A 1 106 ? -9.787 52.636 45.318 1.00 32.97 106 THR A CA 1
ATOM 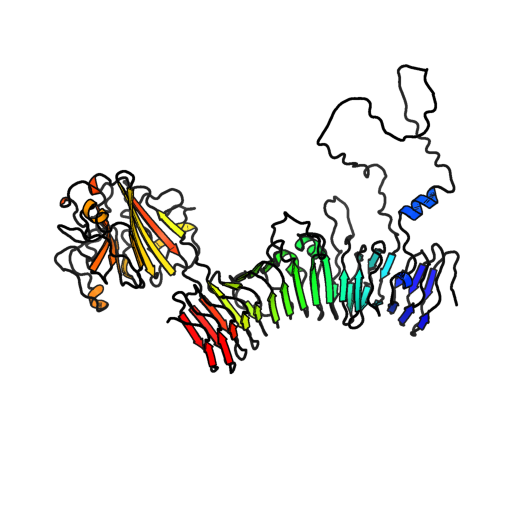676 C C . THR A 1 106 ? -9.732 52.173 43.859 1.00 32.97 106 THR A C 1
ATOM 678 O O . THR A 1 106 ? -9.453 52.954 42.955 1.00 32.97 106 THR A O 1
ATOM 681 N N . THR A 1 107 ? -10.049 50.893 43.632 1.00 36.91 107 THR A N 1
ATOM 682 C CA . THR A 1 107 ? -10.403 50.297 42.326 1.00 36.91 107 THR A CA 1
ATOM 683 C C . THR A 1 107 ? -9.406 50.471 41.173 1.00 36.91 107 THR A C 1
ATOM 685 O O . THR A 1 107 ? -9.568 51.345 40.333 1.00 36.91 107 THR A O 1
ATOM 688 N N . ALA A 1 108 ? -8.444 49.548 41.083 1.00 30.27 108 ALA A N 1
ATOM 689 C CA . ALA A 1 108 ? -8.036 48.828 39.866 1.00 30.27 108 ALA A CA 1
ATOM 690 C C . ALA A 1 108 ? -6.751 48.054 40.189 1.00 30.27 108 ALA A C 1
ATOM 692 O O . ALA A 1 108 ? -5.707 48.652 40.433 1.00 30.27 108 ALA A O 1
ATOM 693 N N . ASN A 1 109 ? -6.806 46.720 40.185 1.00 33.69 109 ASN A N 1
ATOM 694 C CA . ASN A 1 109 ? -5.608 45.886 40.283 1.00 33.69 109 ASN A CA 1
ATOM 695 C C . ASN A 1 109 ? -4.902 45.875 38.913 1.00 33.69 109 ASN A C 1
ATOM 697 O O . ASN A 1 109 ? -4.908 44.876 38.200 1.00 33.69 109 ASN A O 1
ATOM 701 N N . VAL A 1 110 ? -4.371 47.033 38.509 1.00 29.33 110 VAL A N 1
ATOM 702 C CA . VAL A 1 110 ? -3.460 47.182 37.373 1.00 29.33 110 VAL A CA 1
ATOM 703 C C . VAL A 1 110 ? -2.056 47.205 37.955 1.00 29.33 110 VAL A C 1
ATOM 705 O O . VAL A 1 110 ? -1.610 48.200 38.529 1.00 29.33 110 VAL A O 1
ATOM 708 N N . LEU A 1 111 ? -1.364 46.078 37.808 1.00 35.53 111 LEU A N 1
ATOM 709 C CA . LEU A 1 111 ? 0.072 45.973 38.016 1.00 35.53 111 LEU A CA 1
ATOM 710 C C . LEU A 1 111 ? 0.762 46.914 37.018 1.00 35.53 111 LEU A C 1
ATOM 712 O O . LEU A 1 111 ? 1.009 46.561 35.868 1.00 35.53 111 LEU A O 1
ATOM 716 N N . THR A 1 112 ? 1.012 48.148 37.446 1.00 33.44 112 THR A N 1
ATOM 717 C CA . THR A 1 112 ? 1.687 49.159 36.634 1.00 33.44 112 THR A CA 1
ATOM 718 C C . THR A 1 112 ? 3.188 48.970 36.821 1.00 33.44 112 THR A C 1
ATOM 720 O O . THR A 1 112 ? 3.745 49.333 37.854 1.00 33.44 112 THR A O 1
ATOM 723 N N . GLN A 1 113 ? 3.850 48.354 35.840 1.00 34.28 113 GLN A N 1
ATOM 724 C CA . GLN A 1 113 ? 5.307 48.258 35.798 1.00 34.28 113 GLN A CA 1
ATOM 725 C C . GLN A 1 113 ? 5.862 49.619 35.349 1.00 34.28 113 GLN A C 1
ATOM 727 O O . GLN A 1 113 ? 5.712 50.006 34.191 1.00 34.28 113 GLN A O 1
ATOM 732 N N . SER A 1 114 ? 6.465 50.381 36.266 1.00 34.75 114 SER A N 1
ATOM 733 C CA . SER A 1 114 ? 7.157 51.620 35.904 1.00 34.75 114 SER A CA 1
ATOM 734 C C . SER A 1 114 ? 8.514 51.285 35.284 1.00 34.75 114 SER A C 1
ATOM 736 O O . SER A 1 114 ? 9.434 50.862 35.983 1.00 34.75 114 SER A O 1
ATOM 738 N N . GLY A 1 115 ? 8.642 51.481 33.977 1.00 33.50 115 GLY A N 1
ATOM 739 C CA . GLY A 1 115 ? 9.913 51.376 33.265 1.00 33.50 115 GLY A CA 1
ATOM 740 C C . GLY A 1 115 ? 9.703 50.860 31.851 1.00 33.50 115 GLY A C 1
ATOM 741 O O . GLY A 1 115 ? 9.443 49.680 31.652 1.00 33.50 115 GLY A O 1
ATOM 742 N N . GLY A 1 116 ? 9.781 51.756 30.868 1.00 41.41 116 GLY A N 1
ATOM 743 C CA . GLY A 1 116 ? 9.596 51.425 29.462 1.00 41.41 116 GLY A CA 1
ATOM 744 C C . GLY A 1 116 ? 10.640 50.431 28.956 1.00 41.41 116 GLY A C 1
ATOM 745 O O . GLY A 1 116 ? 11.809 50.772 28.816 1.00 41.41 116 GLY A O 1
ATOM 746 N N . ALA A 1 117 ? 10.191 49.224 28.627 1.00 32.59 117 ALA A N 1
ATOM 747 C CA . ALA A 1 117 ? 10.843 48.338 27.675 1.00 32.59 117 ALA A CA 1
ATOM 748 C C . ALA A 1 117 ? 9.783 47.411 27.065 1.00 32.59 1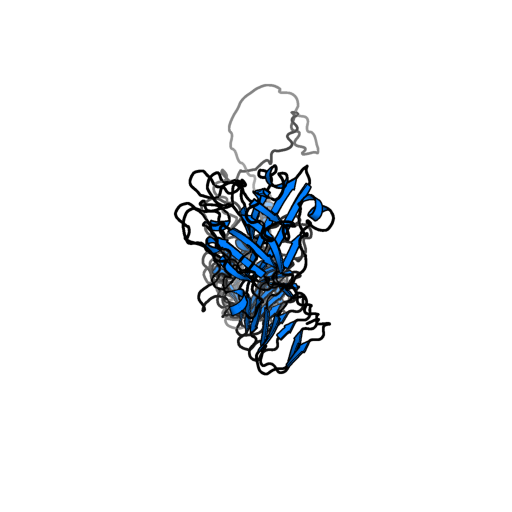17 ALA A C 1
ATOM 750 O O . ALA A 1 117 ? 9.353 46.429 27.666 1.00 32.59 117 ALA A O 1
ATOM 751 N N . THR A 1 118 ? 9.346 47.737 25.851 1.00 41.47 118 THR A N 1
ATOM 752 C CA . THR A 1 118 ? 8.697 46.796 24.937 1.00 41.47 118 THR A CA 1
ATOM 753 C C . THR A 1 118 ? 9.622 45.603 24.721 1.00 41.47 118 THR A C 1
ATOM 755 O O . THR A 1 118 ? 10.621 45.722 24.018 1.00 41.47 118 THR A O 1
ATOM 758 N N . ASN A 1 119 ? 9.281 44.458 25.309 1.00 35.38 119 ASN A N 1
ATOM 759 C CA . ASN A 1 119 ? 9.877 43.170 24.971 1.00 35.38 119 ASN A CA 1
ATOM 760 C C . ASN A 1 119 ? 8.793 42.274 24.370 1.00 35.38 119 ASN A C 1
ATOM 762 O O . ASN A 1 119 ? 8.161 41.449 25.027 1.00 35.38 119 ASN A O 1
ATOM 766 N N . THR A 1 120 ? 8.561 42.478 23.077 1.00 39.72 120 THR A N 1
ATOM 767 C CA . THR A 1 120 ? 7.985 41.474 22.188 1.00 39.72 120 THR A CA 1
ATOM 768 C C . THR A 1 120 ? 8.958 40.298 22.117 1.00 39.72 120 THR A C 1
ATOM 770 O O . THR A 1 120 ? 9.974 40.386 21.434 1.00 39.72 120 THR A O 1
ATOM 773 N N . GLY A 1 121 ? 8.656 39.216 22.838 1.00 37.66 121 GLY A N 1
ATOM 774 C CA . GLY A 1 121 ? 9.384 37.949 22.724 1.00 37.66 121 GLY A CA 1
ATOM 775 C C . GLY A 1 121 ? 10.087 37.469 23.992 1.00 37.66 121 GLY A C 1
ATOM 776 O O . GLY A 1 121 ? 11.268 37.164 23.936 1.00 37.66 121 GLY A O 1
ATOM 777 N N . VAL A 1 122 ? 9.377 37.334 25.116 1.00 29.56 122 VAL A N 1
ATOM 778 C CA . VAL A 1 122 ? 9.753 36.383 26.178 1.00 29.56 122 VAL A CA 1
ATOM 779 C C . VAL A 1 122 ? 8.477 35.787 26.767 1.00 29.56 122 VAL A C 1
ATOM 781 O O . VAL A 1 122 ? 7.746 36.443 27.505 1.00 29.56 122 VAL A O 1
ATOM 784 N N . THR A 1 123 ? 8.209 34.524 26.446 1.00 26.50 123 THR A N 1
ATOM 785 C CA . THR A 1 123 ? 7.273 33.674 27.185 1.00 26.50 123 THR A CA 1
ATOM 786 C C . THR A 1 123 ? 7.771 33.574 28.623 1.00 26.50 123 THR A C 1
ATOM 788 O O . THR A 1 123 ? 8.762 32.895 28.899 1.00 26.50 123 THR A O 1
ATOM 791 N N . GLN A 1 124 ? 7.114 34.275 29.548 1.00 30.28 124 GLN A N 1
ATOM 792 C CA . GLN A 1 124 ? 7.370 34.130 30.975 1.00 30.28 124 GLN A CA 1
ATOM 793 C C . GLN A 1 124 ? 6.923 32.726 31.396 1.00 30.28 124 GLN A C 1
ATOM 795 O O . GLN A 1 124 ? 5.755 32.454 31.648 1.00 30.28 124 GLN A O 1
ATOM 800 N N . THR A 1 125 ? 7.888 31.813 31.406 1.00 28.08 125 THR A N 1
ATOM 801 C CA . THR A 1 125 ? 7.744 30.459 31.927 1.00 28.08 125 THR A CA 1
ATOM 802 C C . THR A 1 125 ? 7.721 30.571 33.447 1.00 28.08 125 THR A C 1
ATOM 804 O O . THR A 1 125 ? 8.762 30.786 34.067 1.00 28.08 125 THR A O 1
ATOM 807 N N . THR A 1 126 ? 6.553 30.445 34.075 1.00 30.31 126 THR A N 1
ATOM 808 C CA . THR A 1 126 ? 6.458 30.243 35.526 1.00 30.31 126 THR A CA 1
ATOM 809 C C . THR A 1 126 ? 6.912 28.821 35.867 1.00 30.31 126 THR A C 1
ATOM 811 O O . THR A 1 126 ? 6.106 27.948 36.182 1.00 30.31 126 THR A O 1
ATOM 814 N N . SER A 1 127 ? 8.222 28.572 35.804 1.00 33.75 127 SER A N 1
ATOM 815 C CA . SER A 1 127 ? 8.853 27.430 36.471 1.00 33.75 127 SER A CA 1
ATOM 816 C C . SER A 1 127 ? 8.940 27.735 37.963 1.00 33.75 127 SER A C 1
ATOM 818 O O . SER A 1 127 ? 9.971 28.170 38.467 1.00 33.75 127 SER A O 1
ATOM 820 N N . ALA A 1 128 ? 7.836 27.520 38.674 1.00 33.75 128 ALA A N 1
ATOM 821 C CA . ALA A 1 128 ? 7.798 27.548 40.132 1.00 33.75 128 ALA A CA 1
ATOM 822 C C . ALA A 1 128 ? 7.014 26.345 40.678 1.00 33.75 128 ALA A C 1
ATOM 824 O O . ALA A 1 128 ? 6.072 26.491 41.445 1.00 33.75 128 ALA A O 1
ATOM 825 N N . THR A 1 129 ? 7.419 25.132 40.295 1.00 35.91 129 THR A N 1
ATOM 826 C CA . THR A 1 129 ? 7.061 23.897 41.024 1.00 35.91 129 THR A CA 1
ATOM 827 C C . THR A 1 129 ? 8.237 23.340 41.834 1.00 35.91 129 THR A C 1
ATOM 829 O O . THR A 1 129 ? 8.096 22.316 42.491 1.00 35.91 129 THR A O 1
ATOM 832 N N . GLY A 1 130 ? 9.405 23.996 41.802 1.00 37.69 130 GLY A N 1
ATOM 833 C CA . GLY A 1 130 ? 10.634 23.502 42.436 1.00 37.69 130 GLY A CA 1
ATOM 834 C C . GLY A 1 130 ? 10.739 23.726 43.949 1.00 37.69 130 GLY A C 1
ATOM 835 O O . GLY A 1 130 ? 11.470 22.994 44.606 1.00 37.69 130 GLY A O 1
ATOM 836 N N . ASN A 1 131 ? 10.000 24.688 44.518 1.00 36.25 131 ASN A N 1
ATOM 837 C CA . ASN A 1 131 ? 10.167 25.103 45.924 1.00 36.25 131 ASN A CA 1
ATOM 838 C C . ASN A 1 131 ? 8.908 24.961 46.799 1.00 36.25 131 ASN A C 1
ATOM 840 O O . ASN A 1 131 ? 8.942 25.300 47.978 1.00 36.25 131 ASN A O 1
ATOM 844 N N . LEU A 1 132 ? 7.822 24.405 46.262 1.00 35.38 132 LEU A N 1
ATOM 845 C CA . LEU A 1 132 ? 6.721 23.854 47.052 1.00 35.38 132 LEU A CA 1
ATOM 846 C C . LEU A 1 132 ? 6.946 22.345 47.059 1.00 35.38 132 LEU A C 1
ATOM 848 O O . LEU A 1 132 ? 6.496 21.668 46.135 1.00 35.38 132 LEU A O 1
ATOM 852 N N . GLY A 1 133 ? 7.762 21.857 48.004 1.00 30.19 133 GLY A N 1
ATOM 853 C CA . GLY A 1 133 ? 8.182 20.454 48.078 1.00 30.19 133 GLY A CA 1
ATOM 854 C C . GLY A 1 133 ? 7.037 19.521 47.699 1.00 30.19 133 GLY A C 1
ATOM 855 O O . GLY A 1 133 ? 5.961 19.668 48.259 1.00 30.19 133 GLY A O 1
ATOM 856 N N . ALA A 1 134 ? 7.268 18.676 46.687 1.00 31.27 134 ALA A N 1
ATOM 857 C CA . ALA A 1 134 ? 6.291 17.804 46.036 1.00 31.27 134 ALA A CA 1
ATOM 858 C C . ALA A 1 134 ? 4.829 18.151 46.367 1.00 31.27 134 ALA A C 1
ATOM 860 O O . ALA A 1 134 ? 4.233 17.565 47.275 1.00 31.27 134 ALA A O 1
ATOM 861 N N . VAL A 1 135 ? 4.220 19.057 45.597 1.00 30.14 135 VAL A N 1
ATOM 862 C CA . VAL A 1 135 ? 2.766 18.995 45.441 1.00 30.14 135 VAL A CA 1
ATOM 863 C C . VAL A 1 135 ? 2.496 17.623 44.833 1.00 30.14 135 VAL A C 1
ATOM 865 O O . VAL A 1 135 ? 2.643 17.418 43.629 1.00 30.14 135 VAL A O 1
ATOM 868 N N . THR A 1 136 ? 2.208 16.647 45.693 1.00 32.69 136 THR A N 1
ATOM 869 C CA . THR A 1 136 ? 1.621 15.372 45.295 1.00 32.69 136 THR A CA 1
ATOM 870 C C . THR A 1 136 ? 0.459 15.768 44.390 1.00 32.69 136 THR A C 1
ATOM 872 O O . THR A 1 136 ? -0.383 16.535 44.868 1.00 32.69 136 THR A O 1
ATOM 875 N N . PRO A 1 137 ? 0.428 15.383 43.098 1.00 36.06 137 PRO A N 1
ATOM 876 C CA . PRO A 1 137 ? -0.687 15.747 42.230 1.00 36.06 137 PRO A CA 1
ATOM 877 C C . PRO A 1 137 ? -1.941 15.330 42.978 1.00 36.06 137 PRO A C 1
ATOM 879 O O . PRO A 1 137 ? -2.014 14.162 43.350 1.00 36.06 137 PRO A O 1
ATOM 882 N N . ALA A 1 138 ? -2.813 16.280 43.328 1.00 36.56 138 ALA A N 1
ATOM 883 C CA . ALA A 1 138 ? -3.910 16.052 44.260 1.00 36.56 138 ALA A CA 1
ATOM 884 C C . ALA A 1 138 ? -4.621 14.742 43.893 1.00 36.56 138 ALA A C 1
ATOM 886 O O . ALA A 1 138 ? -5.292 14.655 42.868 1.00 36.56 138 ALA A O 1
ATOM 887 N N . THR A 1 139 ? -4.399 13.688 44.681 1.00 43.66 139 THR A N 1
ATOM 888 C CA . THR A 1 139 ? -4.710 12.311 44.274 1.00 43.66 139 THR A CA 1
ATOM 889 C C . THR A 1 139 ? -6.195 11.985 44.358 1.00 43.66 139 THR A C 1
ATOM 891 O O . THR A 1 139 ? -6.558 10.845 44.105 1.00 43.66 139 THR A O 1
ATOM 894 N N . ASN A 1 140 ? -7.064 12.955 44.661 1.00 50.31 140 ASN A N 1
ATOM 895 C CA . ASN A 1 140 ? -8.508 12.757 44.713 1.00 50.31 140 ASN A CA 1
ATOM 896 C C . ASN A 1 140 ? -9.265 14.001 44.215 1.00 50.31 140 ASN A C 1
ATOM 898 O O . ASN A 1 140 ? -9.613 14.886 44.993 1.00 50.31 140 ASN A O 1
ATOM 902 N N . ILE A 1 141 ? -9.549 14.017 42.911 1.00 50.19 141 ILE A N 1
ATOM 903 C CA . ILE A 1 141 ? -10.620 14.797 42.275 1.00 50.19 141 ILE A CA 1
ATOM 904 C C . ILE A 1 141 ? -11.623 13.749 41.748 1.00 50.19 141 ILE A C 1
ATOM 906 O O . ILE A 1 141 ? -11.236 12.912 40.938 1.00 50.19 141 ILE A O 1
ATOM 910 N N . ASN A 1 142 ? -12.857 13.710 42.273 1.00 61.41 142 ASN A N 1
ATOM 911 C CA . ASN A 1 142 ? -13.998 12.825 41.909 1.00 61.41 142 ASN A CA 1
ATOM 912 C C . ASN A 1 142 ? -13.683 11.523 41.153 1.00 61.41 142 ASN A C 1
ATOM 914 O O . ASN A 1 142 ? -14.055 11.356 39.986 1.00 61.41 142 ASN A O 1
ATOM 918 N N . SER A 1 143 ? -13.037 10.564 41.805 1.00 74.56 143 SER A N 1
ATOM 919 C CA . SER A 1 143 ? -12.737 9.311 41.124 1.00 74.56 143 SER A CA 1
ATOM 920 C C . SER A 1 143 ? -13.982 8.428 41.028 1.00 74.56 143 SER A C 1
ATOM 922 O O . SER A 1 143 ? -14.582 8.074 42.050 1.00 74.56 143 SER A O 1
ATOM 924 N N . LEU A 1 144 ? -14.324 8.017 39.810 1.00 90.62 144 LEU A N 1
ATOM 925 C CA . LEU A 1 144 ? -14.897 6.695 39.602 1.00 90.62 144 LEU A CA 1
ATOM 926 C C . LEU A 1 144 ? -13.733 5.703 39.622 1.00 90.62 144 LEU A C 1
ATOM 928 O O . LEU A 1 144 ? -12.840 5.786 38.785 1.00 90.62 144 LEU A O 1
ATOM 932 N N . THR A 1 145 ? -13.718 4.779 40.572 1.00 91.81 145 THR A N 1
ATOM 933 C CA . THR A 1 145 ? -12.702 3.727 40.638 1.00 91.81 145 THR A CA 1
ATOM 934 C C . THR A 1 145 ? -13.311 2.401 40.206 1.00 91.81 145 THR A C 1
ATOM 936 O O . THR A 1 145 ? -14.326 1.995 40.761 1.00 91.81 145 THR A O 1
ATOM 939 N N . LEU A 1 146 ? -12.699 1.708 39.248 1.00 94.12 146 LEU A N 1
ATOM 940 C CA . LEU A 1 146 ? -12.991 0.308 38.937 1.00 94.12 146 LEU A CA 1
ATOM 941 C C . LEU A 1 146 ? -11.807 -0.526 39.422 1.00 94.12 146 LEU A C 1
ATOM 943 O O . LEU A 1 146 ? -10.688 -0.303 38.974 1.00 94.12 146 LEU A O 1
ATOM 947 N N . ASP A 1 147 ? -12.033 -1.439 40.359 1.00 93.50 147 ASP A N 1
ATOM 948 C CA . ASP A 1 147 ? -10.980 -2.287 40.934 1.00 93.50 147 ASP A CA 1
ATOM 949 C C . ASP A 1 147 ? -11.508 -3.715 41.113 1.00 93.50 147 ASP A C 1
ATOM 951 O O . ASP A 1 147 ? -11.759 -4.179 42.220 1.00 93.50 147 ASP A O 1
ATOM 955 N N . GLY A 1 148 ? -11.758 -4.376 39.983 1.00 93.38 148 GLY A N 1
ATOM 956 C CA . GLY A 1 148 ? -12.300 -5.733 39.869 1.00 93.38 148 GLY A CA 1
ATOM 957 C C . GLY A 1 148 ? -13.769 -5.796 39.436 1.00 93.38 148 GLY A C 1
ATOM 958 O O . GLY A 1 148 ? -14.258 -6.866 39.080 1.00 93.38 148 GLY A O 1
ATOM 959 N N . GLY A 1 149 ? -14.483 -4.665 39.435 1.00 96.19 149 GLY A N 1
ATOM 960 C CA . GLY A 1 149 ? -15.902 -4.587 39.077 1.00 96.19 149 GLY A CA 1
ATOM 961 C C . GLY A 1 149 ? -16.203 -4.122 37.646 1.00 96.19 149 GLY A C 1
ATOM 962 O O . GLY A 1 149 ? -15.315 -3.708 36.894 1.00 96.19 149 GLY A O 1
ATOM 963 N N . THR A 1 150 ? -17.491 -4.164 37.290 1.00 98.19 150 THR A N 1
ATOM 964 C CA . THR A 1 150 ? -18.023 -3.743 35.983 1.00 98.19 150 THR A CA 1
ATOM 965 C C . THR A 1 150 ? -18.874 -2.483 36.098 1.00 98.19 150 THR A C 1
ATOM 967 O O . THR A 1 150 ? -19.834 -2.453 36.865 1.00 98.19 150 THR A O 1
ATOM 970 N N . LEU A 1 151 ? -18.575 -1.462 35.296 1.00 98.00 151 LEU A N 1
ATOM 971 C CA . LEU A 1 151 ? -19.489 -0.358 35.015 1.00 98.00 151 LEU A CA 1
ATOM 972 C C . LEU A 1 151 ? -20.272 -0.681 33.742 1.00 98.00 151 LEU A C 1
ATOM 974 O O . LEU A 1 151 ? -19.685 -0.730 32.662 1.00 98.00 151 LEU A O 1
ATOM 978 N N . ARG A 1 152 ? -21.586 -0.876 33.864 1.00 98.31 152 ARG A N 1
ATOM 979 C CA . ARG A 1 152 ? -22.477 -1.153 32.736 1.00 98.31 152 ARG A CA 1
ATOM 980 C C . ARG A 1 152 ? -23.288 0.081 32.365 1.00 98.31 152 ARG A C 1
ATOM 982 O O . ARG A 1 152 ? -24.027 0.609 33.191 1.00 98.31 152 ARG A O 1
ATOM 989 N N . ALA A 1 153 ? -23.190 0.511 31.117 1.00 97.88 153 ALA A N 1
ATOM 990 C CA . ALA A 1 153 ? -24.028 1.559 30.559 1.00 97.88 153 ALA A CA 1
ATOM 991 C C . ALA A 1 153 ? -25.179 0.959 29.750 1.00 97.88 153 ALA A C 1
ATOM 993 O O . ALA A 1 153 ? -24.968 0.182 28.819 1.00 97.88 153 ALA A O 1
ATOM 994 N N . THR A 1 154 ? -26.393 1.369 30.107 1.00 97.50 154 THR A N 1
ATOM 995 C CA . THR A 1 154 ? -27.654 0.888 29.513 1.00 97.50 154 THR A CA 1
ATOM 996 C C . THR A 1 154 ? -28.299 1.906 28.569 1.00 97.50 154 THR A C 1
ATOM 998 O O . THR A 1 154 ? -29.331 1.631 27.965 1.00 97.50 154 THR A O 1
ATOM 1001 N N . ALA A 1 155 ? -27.701 3.093 28.431 1.00 97.38 155 ALA A N 1
ATOM 1002 C CA . ALA A 1 155 ? -28.171 4.164 27.561 1.00 97.38 155 ALA A CA 1
ATOM 1003 C C . ALA A 1 155 ? -26.996 4.991 27.025 1.00 97.38 155 ALA A C 1
ATOM 1005 O O . ALA A 1 155 ? -25.934 5.052 27.650 1.00 97.38 155 ALA A O 1
ATOM 1006 N N . ASN A 1 156 ? -27.209 5.648 25.882 1.00 97.19 156 ASN A N 1
ATOM 1007 C CA . ASN A 1 156 ? -26.257 6.600 25.311 1.00 97.19 156 ASN A CA 1
ATOM 1008 C C . ASN A 1 156 ? -25.972 7.734 26.299 1.00 97.19 156 ASN A C 1
ATOM 1010 O O . ASN A 1 156 ? -26.907 8.359 26.802 1.00 97.19 156 ASN A O 1
ATOM 1014 N N . MET A 1 157 ? -24.698 8.027 26.557 1.00 94.69 157 MET A N 1
ATOM 1015 C CA . MET A 1 157 ? -24.320 9.115 27.460 1.00 94.69 157 MET A CA 1
ATOM 1016 C C . MET A 1 157 ? -22.905 9.627 27.207 1.00 94.69 157 MET A C 1
ATOM 1018 O O . MET A 1 157 ? -22.032 8.901 26.735 1.00 94.69 157 MET A O 1
ATOM 1022 N N . THR A 1 158 ? -22.665 10.864 27.623 1.00 91.94 158 THR A N 1
ATOM 1023 C CA . THR A 1 158 ? -21.321 11.418 27.786 1.00 91.94 158 THR A CA 1
ATOM 1024 C C . THR A 1 158 ? -21.081 11.613 29.273 1.00 91.94 158 THR A C 1
ATOM 1026 O O . THR A 1 158 ? -21.871 12.274 29.949 1.00 91.94 158 THR A O 1
ATOM 1029 N N . LEU A 1 159 ? -20.015 11.013 29.792 1.00 90.75 159 LEU A N 1
ATOM 1030 C CA . LEU A 1 159 ? -19.568 11.259 31.156 1.00 90.75 159 LEU A CA 1
ATOM 1031 C C . LEU A 1 159 ? -18.972 12.665 31.254 1.00 90.75 159 LEU A C 1
ATOM 1033 O O . LEU A 1 159 ? -18.427 13.196 30.286 1.00 90.75 159 LEU A O 1
ATOM 1037 N N . ASN A 1 160 ? -19.075 13.277 32.428 1.00 87.56 160 ASN A N 1
ATOM 1038 C CA . ASN A 1 160 ? -18.543 14.618 32.636 1.00 87.56 160 ASN A CA 1
ATOM 1039 C C . ASN A 1 160 ? -17.010 14.646 32.419 1.00 87.56 160 ASN A C 1
ATOM 1041 O O . ASN A 1 160 ? -16.305 13.764 32.907 1.00 87.56 160 ASN A O 1
ATOM 1045 N N . ALA A 1 161 ? -16.487 15.658 31.715 1.00 82.81 161 ALA A N 1
ATOM 1046 C CA . ALA A 1 161 ? -15.054 15.793 31.419 1.00 82.81 161 ALA A CA 1
ATOM 1047 C C . ALA A 1 161 ? -14.172 15.969 32.669 1.00 82.81 161 ALA A C 1
ATOM 1049 O O . ALA A 1 161 ? -13.007 15.578 32.663 1.00 82.81 161 ALA A O 1
ATOM 1050 N N . ASP A 1 162 ? -14.732 16.479 33.765 1.00 80.12 162 ASP A N 1
ATOM 1051 C CA . ASP A 1 162 ? -14.028 16.625 35.042 1.00 80.12 162 ASP A CA 1
ATOM 1052 C C . ASP A 1 162 ? -14.078 15.343 35.895 1.00 80.12 162 ASP A C 1
ATOM 105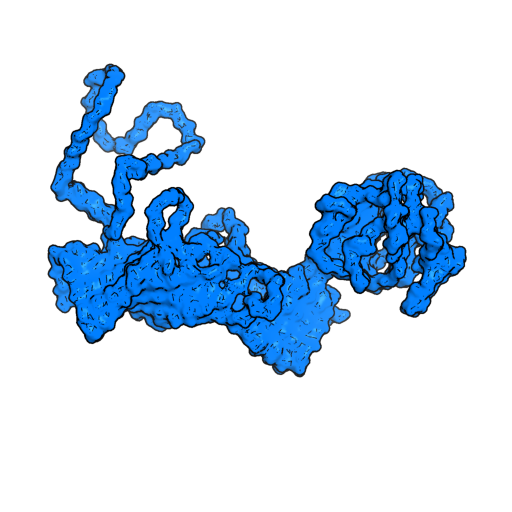4 O O . ASP A 1 162 ? -13.459 15.261 36.963 1.00 80.12 162 ASP A O 1
ATOM 1058 N N . ARG A 1 163 ? -14.814 14.312 35.456 1.00 85.25 163 ARG A N 1
ATOM 1059 C CA . ARG A 1 163 ? -14.828 13.009 36.124 1.00 85.25 163 ARG A CA 1
ATOM 1060 C C . ARG A 1 163 ? -13.561 12.249 35.750 1.00 85.25 163 ARG A C 1
ATOM 1062 O O . ARG A 1 163 ? -13.334 11.926 34.588 1.00 85.25 163 ARG A O 1
ATOM 1069 N N . SER A 1 164 ? -12.745 11.920 36.746 1.00 81.12 164 SER A N 1
ATOM 1070 C CA . SER A 1 164 ? -11.580 11.056 36.544 1.00 81.12 164 SER A CA 1
ATOM 1071 C C . SER A 1 164 ? -11.964 9.597 36.768 1.00 81.12 164 SER A C 1
ATOM 1073 O O . SER A 1 164 ? -12.666 9.279 37.732 1.00 81.12 164 SER A O 1
ATOM 1075 N N . ILE A 1 165 ? -11.492 8.697 35.905 1.00 85.94 165 ILE A N 1
ATOM 1076 C CA . ILE A 1 165 ? -11.626 7.253 36.104 1.00 85.94 165 ILE A CA 1
ATOM 1077 C C . ILE A 1 165 ? -10.273 6.670 36.500 1.00 85.94 165 ILE A C 1
ATOM 1079 O O . ILE A 1 165 ? -9.246 6.918 35.865 1.00 85.94 165 ILE A O 1
ATOM 1083 N N . LYS A 1 166 ? -10.281 5.861 37.555 1.00 86.50 166 LYS A N 1
ATOM 1084 C CA . LYS A 1 166 ? -9.131 5.096 38.020 1.00 86.50 166 LYS A CA 1
ATOM 1085 C C . LYS A 1 166 ? -9.409 3.606 37.870 1.00 86.50 166 LYS A C 1
ATOM 1087 O O . LYS A 1 166 ? -10.376 3.102 38.428 1.00 86.50 166 LYS A O 1
ATOM 1092 N N . ILE A 1 167 ? -8.529 2.897 37.178 1.00 88.00 167 ILE A N 1
ATOM 1093 C CA . ILE A 1 167 ? -8.510 1.436 37.131 1.00 88.00 167 ILE A CA 1
ATOM 1094 C C . ILE A 1 167 ? -7.482 0.944 38.147 1.00 88.00 167 ILE A C 1
ATOM 1096 O O . ILE A 1 167 ? -6.279 1.215 38.030 1.00 88.00 167 ILE A O 1
ATOM 1100 N N . GLY A 1 168 ? -7.973 0.279 39.185 1.00 87.69 168 GLY A N 1
ATOM 1101 C CA . GLY A 1 168 ? -7.165 -0.305 40.243 1.00 87.69 168 GLY A CA 1
ATOM 1102 C C . GLY A 1 168 ? -6.365 -1.527 39.776 1.00 87.69 168 GLY A C 1
ATOM 1103 O O . GLY A 1 168 ? -6.511 -1.969 38.632 1.00 87.69 168 GLY A O 1
ATOM 1104 N N . PRO A 1 169 ? -5.503 -2.076 40.646 1.00 86.38 169 PRO A N 1
ATOM 1105 C CA . PRO A 1 169 ? -4.658 -3.226 40.327 1.00 86.38 169 PRO A CA 1
ATOM 1106 C C . PRO A 1 169 ? -5.444 -4.475 39.912 1.00 86.38 169 PRO A C 1
ATOM 1108 O O . PRO A 1 169 ? -4.941 -5.277 39.129 1.00 86.38 169 PRO A O 1
ATOM 1111 N N . SER A 1 170 ? -6.685 -4.628 40.385 1.00 91.12 170 SER A N 1
ATOM 1112 C CA . SER A 1 170 ? -7.561 -5.754 40.028 1.00 91.12 170 SER A CA 1
ATOM 1113 C C . SER A 1 170 ? -8.223 -5.581 38.654 1.00 91.12 170 SER A C 1
ATOM 1115 O O . SER A 1 170 ? -9.003 -6.430 38.227 1.00 91.12 170 SER A O 1
ATOM 1117 N N . GLY A 1 171 ? -7.916 -4.489 37.948 1.00 89.75 171 GLY A N 1
ATOM 1118 C CA . GLY A 1 171 ? -8.495 -4.150 36.655 1.00 89.75 171 GLY A CA 1
ATOM 1119 C C . GLY A 1 171 ? -9.900 -3.563 36.763 1.00 89.75 171 GLY A C 1
ATOM 1120 O O . GLY A 1 171 ? -10.407 -3.281 37.844 1.00 89.75 171 GLY A O 1
ATOM 1121 N N . GLY A 1 172 ? -10.546 -3.350 35.624 1.00 92.44 172 GLY A N 1
ATOM 1122 C CA . GLY A 1 172 ? -11.900 -2.814 35.567 1.00 92.44 172 GLY A CA 1
ATOM 1123 C C . GLY A 1 172 ? -12.569 -3.142 34.246 1.00 92.44 172 GLY A C 1
ATOM 1124 O O . GLY A 1 172 ? -11.911 -3.184 33.203 1.00 92.44 172 GLY A O 1
ATOM 1125 N N . THR A 1 173 ? -13.879 -3.373 34.296 1.00 96.19 173 THR A N 1
ATOM 1126 C CA . THR A 1 173 ? -14.672 -3.680 33.105 1.00 96.19 173 THR A CA 1
ATOM 1127 C C . THR A 1 173 ? -15.618 -2.534 32.781 1.00 96.19 173 THR A C 1
ATOM 1129 O O . THR A 1 173 ? -16.372 -2.075 33.635 1.00 96.19 173 THR A O 1
ATOM 1132 N N . PHE A 1 174 ? -15.610 -2.106 31.526 1.00 97.25 174 PHE A N 1
ATOM 1133 C CA . PHE A 1 174 ? -16.655 -1.293 30.928 1.00 97.25 174 PHE A CA 1
ATOM 1134 C C . PHE A 1 174 ? -17.548 -2.194 30.083 1.00 97.25 174 PHE A C 1
ATOM 1136 O O . PHE A 1 174 ? -17.078 -2.852 29.155 1.00 97.25 174 PHE A O 1
ATOM 1143 N N . GLU A 1 175 ? -18.835 -2.213 30.387 1.00 98.31 175 GLU A N 1
ATOM 1144 C CA . GLU A 1 175 ? -19.853 -2.914 29.615 1.00 98.31 175 GLU A CA 1
ATOM 1145 C C . GLU A 1 175 ? -20.779 -1.888 28.966 1.00 98.31 175 GLU A C 1
ATOM 1147 O O . GLU A 1 175 ? -21.304 -1.003 29.640 1.00 98.31 175 GLU A O 1
ATOM 1152 N N . THR A 1 176 ? -20.971 -1.985 27.654 1.00 97.94 176 THR A N 1
ATOM 1153 C CA . THR A 1 176 ? -21.943 -1.152 26.937 1.00 97.94 176 THR A CA 1
ATOM 1154 C C . THR A 1 176 ? -22.941 -2.042 26.212 1.00 97.94 176 THR A C 1
ATOM 1156 O O . THR A 1 176 ? -22.555 -2.912 25.426 1.00 97.94 176 THR A O 1
ATOM 1159 N N . ASP A 1 177 ? -24.228 -1.843 26.498 1.00 97.81 177 ASP A N 1
ATOM 1160 C CA . ASP A 1 177 ? -25.313 -2.606 25.875 1.00 97.81 177 ASP A CA 1
ATOM 1161 C C . ASP A 1 177 ? -25.349 -2.396 24.347 1.00 97.81 177 ASP A C 1
ATOM 1163 O O . ASP A 1 177 ? -24.669 -1.522 23.802 1.00 97.81 177 ASP A O 1
ATOM 1167 N N . SER A 1 178 ? -26.121 -3.221 23.628 1.00 97.06 178 SER A N 1
ATOM 1168 C CA . SER A 1 178 ? -26.298 -3.049 22.177 1.00 97.06 178 SER A CA 1
ATOM 1169 C C . SER A 1 178 ? -26.746 -1.628 21.854 1.00 97.06 178 SER A C 1
ATOM 1171 O O . SER A 1 178 ? -27.584 -1.070 22.559 1.00 97.06 178 SER A O 1
ATOM 1173 N N . ASP A 1 179 ? -26.166 -1.051 20.801 1.00 94.50 179 ASP A N 1
ATOM 1174 C CA . ASP A 1 179 ? -26.496 0.290 20.300 1.00 94.50 179 ASP A CA 1
ATOM 1175 C C . ASP A 1 179 ? -26.250 1.436 21.303 1.00 94.50 179 ASP A C 1
ATOM 1177 O O . ASP A 1 179 ? -26.601 2.588 21.039 1.00 94.50 179 ASP A O 1
ATOM 1181 N N . VAL A 1 180 ? -25.590 1.148 22.432 1.00 97.62 180 VAL A N 1
ATOM 1182 C CA . VAL A 1 180 ? -25.175 2.145 23.419 1.00 97.62 180 VAL A CA 1
ATOM 1183 C C . VAL A 1 180 ? -23.763 2.632 23.118 1.00 97.62 180 VAL A C 1
ATOM 1185 O O . VAL A 1 180 ? -22.810 1.856 23.076 1.00 97.62 180 VAL A O 1
ATOM 1188 N N . THR A 1 181 ? -23.622 3.945 22.977 1.00 96.38 181 THR A N 1
ATOM 1189 C CA . THR A 1 181 ? -22.355 4.671 22.927 1.00 96.38 181 THR A CA 1
ATOM 1190 C C . THR A 1 181 ? -22.153 5.454 24.220 1.00 96.38 181 THR A C 1
ATOM 1192 O O . THR A 1 181 ? -22.973 6.300 24.583 1.00 96.38 181 THR A O 1
ATOM 1195 N N . VAL A 1 182 ? -21.038 5.197 24.902 1.00 95.31 182 VAL A N 1
ATOM 1196 C CA . VAL A 1 182 ? -20.586 5.985 26.056 1.00 95.31 182 VAL A CA 1
ATOM 1197 C C . VAL A 1 182 ? -19.352 6.772 25.663 1.00 95.31 182 VAL A C 1
ATOM 1199 O O . VAL A 1 182 ? -18.355 6.169 25.276 1.00 95.31 182 VAL A O 1
ATOM 1202 N N . SER A 1 183 ? -19.395 8.095 25.800 1.00 91.81 183 SER A N 1
ATOM 1203 C CA . SER A 1 183 ? -18.225 8.952 25.607 1.00 91.81 183 SER A CA 1
ATOM 1204 C C . SER A 1 183 ? -17.616 9.362 26.942 1.00 91.81 183 SER A C 1
ATOM 1206 O O . SER A 1 183 ? -18.316 9.836 27.838 1.00 91.81 183 SER A O 1
ATOM 1208 N N . PHE A 1 184 ? -16.306 9.172 27.083 1.00 88.75 184 PHE A N 1
ATOM 1209 C CA . PHE A 1 184 ? -15.525 9.559 28.248 1.00 88.75 184 PHE A CA 1
ATOM 1210 C C . PHE A 1 184 ? -14.429 10.566 27.849 1.00 88.75 184 PHE A C 1
ATOM 1212 O O . PHE A 1 184 ? -13.344 10.164 27.417 1.00 88.75 184 PHE A O 1
ATOM 1219 N N . PRO A 1 185 ? -14.698 11.874 28.014 1.00 82.00 185 PRO A N 1
ATOM 1220 C CA . PRO A 1 185 ? -13.740 12.942 27.727 1.00 82.00 185 PRO A CA 1
ATOM 1221 C C . PRO A 1 185 ? -12.813 13.275 28.907 1.00 82.00 185 PRO A C 1
ATOM 1223 O O . PRO A 1 185 ? -11.957 14.150 28.786 1.00 82.00 185 PRO A O 1
ATOM 1226 N N . GLY A 1 186 ? -12.991 12.620 30.059 1.00 77.44 186 GLY A N 1
ATOM 1227 C CA . GLY A 1 186 ? -12.214 12.883 31.269 1.00 77.44 186 GLY A CA 1
ATOM 1228 C C . GLY A 1 186 ? -10.877 12.146 31.339 1.00 77.44 186 GLY A C 1
ATOM 1229 O O . GLY A 1 186 ? -10.456 11.459 30.410 1.00 77.44 186 GLY A O 1
ATOM 1230 N N . THR A 1 187 ? -10.184 12.282 32.472 1.00 76.75 187 THR A N 1
ATOM 1231 C CA . THR A 1 187 ? -8.876 11.635 32.668 1.00 76.75 187 THR A CA 1
ATOM 1232 C C . THR A 1 187 ? -9.025 10.164 33.048 1.00 76.75 187 THR A C 1
ATOM 1234 O O . THR A 1 187 ? -9.674 9.849 34.046 1.00 76.75 187 THR A O 1
ATOM 1237 N N . LEU A 1 188 ? -8.375 9.260 32.306 1.00 79.44 188 LEU A N 1
ATOM 1238 C CA . LEU A 1 188 ? -8.255 7.841 32.662 1.00 79.44 188 LEU A CA 1
ATOM 1239 C C . LEU A 1 188 ? -6.853 7.550 33.209 1.00 79.44 188 LEU A C 1
ATOM 1241 O O . LEU A 1 188 ? -5.847 7.849 32.563 1.00 79.44 188 LEU A O 1
ATOM 1245 N N . SER A 1 189 ? -6.795 6.920 34.379 1.00 78.38 189 SER A N 1
ATOM 1246 C CA . SER A 1 189 ? -5.578 6.350 34.962 1.00 78.38 189 SER A CA 1
ATOM 1247 C C . SER A 1 189 ? -5.778 4.856 35.185 1.00 78.38 189 SER A C 1
ATOM 1249 O O . SER A 1 189 ? -6.857 4.435 35.596 1.00 78.38 189 SER A O 1
ATOM 1251 N N . ALA A 1 190 ? -4.762 4.039 34.914 1.00 77.44 190 ALA A N 1
ATOM 1252 C CA . ALA A 1 190 ? -4.868 2.594 35.067 1.00 77.44 190 ALA A CA 1
ATOM 1253 C C . ALA A 1 190 ? -3.591 1.980 35.643 1.00 77.44 190 ALA A C 1
ATOM 1255 O O . ALA A 1 190 ? -2.483 2.308 35.223 1.00 77.44 190 ALA A O 1
ATOM 1256 N N . SER A 1 191 ? -3.788 1.095 36.620 1.00 77.62 191 SER A N 1
ATOM 1257 C CA . SER A 1 191 ? -2.757 0.264 37.258 1.00 77.62 191 SER A CA 1
ATOM 1258 C C . SER A 1 191 ? -2.995 -1.240 37.063 1.00 77.62 191 SER A C 1
ATOM 1260 O O . SER A 1 191 ? -2.130 -2.041 37.403 1.00 77.62 191 SER A O 1
ATOM 1262 N N . GLY A 1 192 ? -4.144 -1.616 36.493 1.00 82.00 192 GLY A N 1
ATOM 1263 C CA . GLY A 1 192 ? -4.527 -2.981 36.133 1.00 82.00 192 GLY A CA 1
ATOM 1264 C C . GLY A 1 192 ? -5.256 -3.017 34.785 1.00 82.00 192 GLY A C 1
ATOM 1265 O O . GLY A 1 192 ? -5.436 -1.982 34.143 1.00 82.00 192 GLY A O 1
ATOM 1266 N N . ASN A 1 193 ? -5.663 -4.212 34.347 1.00 87.25 193 ASN A N 1
ATOM 1267 C CA . ASN A 1 193 ? -6.242 -4.447 33.017 1.00 87.25 193 ASN A CA 1
ATOM 1268 C C . ASN A 1 193 ? -7.566 -3.715 32.782 1.00 87.25 193 ASN A C 1
ATOM 1270 O O . ASN A 1 193 ? -8.444 -3.688 33.643 1.00 87.25 193 ASN A O 1
ATOM 1274 N N . ILE A 1 194 ? -7.729 -3.192 31.568 1.00 90.44 194 ILE A N 1
ATOM 1275 C CA . ILE A 1 194 ? -8.991 -2.628 31.090 1.00 90.44 194 ILE A CA 1
ATOM 1276 C C . ILE A 1 194 ? -9.699 -3.700 30.272 1.00 90.44 194 ILE A C 1
ATOM 1278 O O . ILE A 1 194 ? -9.122 -4.249 29.333 1.00 90.44 194 ILE A O 1
ATOM 1282 N N . THR A 1 195 ? -10.957 -3.974 30.599 1.00 94.06 195 THR A N 1
ATOM 1283 C CA . THR A 1 195 ? -11.809 -4.864 29.808 1.00 94.06 195 THR A CA 1
ATOM 1284 C C . THR A 1 195 ? -12.976 -4.078 29.232 1.00 94.06 195 THR A C 1
ATOM 1286 O O . THR A 1 195 ? -13.712 -3.429 29.967 1.00 94.06 195 THR A O 1
ATOM 1289 N N . LYS A 1 196 ? -13.177 -4.149 27.918 1.00 96.19 196 LYS A N 1
ATOM 1290 C CA . LYS A 1 196 ? -14.393 -3.690 27.243 1.00 96.19 196 LYS A CA 1
ATOM 1291 C C . LYS A 1 196 ? -15.236 -4.906 26.871 1.00 96.19 196 LYS A C 1
ATOM 1293 O O . LYS A 1 196 ? -14.758 -5.802 26.181 1.00 96.19 196 LYS A O 1
ATOM 1298 N N . THR A 1 197 ? -16.487 -4.934 27.311 1.00 97.38 197 THR A N 1
ATOM 1299 C CA . THR A 1 197 ? -17.483 -5.960 26.969 1.00 97.38 197 THR A CA 1
ATOM 1300 C C . THR A 1 197 ? -18.801 -5.312 26.530 1.00 97.38 197 THR A C 1
ATOM 1302 O O . THR A 1 197 ? -18.919 -4.083 26.496 1.00 97.38 197 THR A O 1
ATOM 1305 N N . GLY A 1 198 ? -19.780 -6.130 26.150 1.00 97.06 198 GLY A N 1
ATOM 1306 C CA . GLY A 1 198 ? -21.043 -5.685 25.565 1.00 97.06 198 GLY A CA 1
ATOM 1307 C C . GLY A 1 198 ? -20.894 -5.187 24.120 1.00 97.06 198 GLY A C 1
ATOM 1308 O O . GLY A 1 198 ? -19.814 -4.778 23.688 1.00 97.06 198 GLY A O 1
ATOM 1309 N N . ALA A 1 199 ? -21.975 -5.278 23.345 1.00 96.81 199 ALA A N 1
ATOM 1310 C CA . ALA A 1 199 ? -21.957 -5.038 21.900 1.00 96.81 199 ALA A CA 1
ATOM 1311 C C . ALA A 1 199 ? -21.802 -3.556 21.508 1.00 96.81 199 ALA A C 1
ATOM 1313 O O . ALA A 1 199 ? -21.436 -3.270 20.370 1.00 96.81 199 ALA A O 1
ATOM 1314 N N . GLY A 1 200 ? -22.049 -2.622 22.431 1.00 97.50 200 GLY A N 1
ATOM 1315 C CA . GLY A 1 200 ? -21.985 -1.190 22.162 1.00 97.50 200 GLY A CA 1
ATOM 1316 C C . GLY A 1 200 ? -20.568 -0.624 22.042 1.00 97.50 200 GLY A C 1
ATOM 1317 O O . GLY A 1 200 ? -19.555 -1.335 22.033 1.00 97.50 200 GLY A O 1
ATOM 1318 N N . THR A 1 201 ? -20.493 0.703 22.055 1.00 96.69 201 THR A N 1
ATOM 1319 C CA . THR A 1 201 ? -19.273 1.485 21.836 1.00 96.69 201 THR A CA 1
ATOM 1320 C C . THR A 1 201 ? -18.841 2.217 23.106 1.00 96.69 201 THR A C 1
ATOM 1322 O O . THR A 1 201 ? -19.641 2.895 23.744 1.00 96.69 201 THR A O 1
ATOM 1325 N N . LEU A 1 202 ? -17.563 2.110 23.466 1.00 95.19 202 LEU A N 1
ATOM 1326 C CA . LEU A 1 202 ? -16.920 2.983 24.450 1.00 95.19 202 LEU A CA 1
ATOM 1327 C C . LEU A 1 202 ? -15.968 3.919 23.711 1.00 95.19 202 LEU A C 1
ATOM 1329 O O . LEU A 1 202 ? -15.065 3.441 23.034 1.00 95.19 202 LEU A O 1
ATOM 1333 N N . VAL A 1 203 ? -16.153 5.226 23.856 1.00 91.06 203 VAL A N 1
ATOM 1334 C CA . VAL A 1 203 ? -15.288 6.259 23.284 1.00 91.06 203 VAL A CA 1
ATOM 1335 C C . VAL A 1 203 ? -14.466 6.879 24.402 1.00 91.06 203 VAL A C 1
ATOM 1337 O O . VAL A 1 203 ? -15.022 7.380 25.376 1.00 91.06 203 VAL A O 1
ATOM 1340 N N . LEU A 1 204 ? -13.146 6.856 24.265 1.00 87.12 204 LEU A N 1
ATOM 1341 C CA . LEU A 1 204 ? -12.223 7.547 25.155 1.00 87.12 204 LEU A CA 1
ATOM 1342 C C . LEU A 1 204 ? -11.638 8.740 24.394 1.00 87.12 204 LEU A C 1
ATOM 1344 O O . LEU A 1 204 ? -11.000 8.542 23.364 1.00 87.12 204 LEU A O 1
ATOM 1348 N N . SER A 1 205 ? -11.878 9.963 24.868 1.00 77.56 205 SER A N 1
ATOM 1349 C CA . SER A 1 205 ? -11.493 11.211 24.181 1.00 77.56 205 SER A CA 1
ATOM 1350 C C . SER A 1 205 ? -10.734 12.208 25.064 1.00 77.56 205 SER A C 1
ATOM 1352 O O . SER A 1 205 ? -10.356 13.287 24.608 1.00 77.56 205 SER A O 1
ATOM 1354 N N . GLY A 1 206 ? -10.491 11.854 26.328 1.00 65.69 206 GLY A N 1
ATOM 1355 C CA . GLY A 1 206 ? -9.776 12.691 27.289 1.00 65.69 206 GLY A CA 1
ATOM 1356 C C . GLY A 1 206 ? -8.255 12.523 27.306 1.00 65.69 206 GLY A C 1
ATOM 1357 O O . GLY A 1 206 ? -7.671 11.731 26.569 1.00 65.69 206 GLY A O 1
ATOM 1358 N N . ASN A 1 207 ? -7.599 13.278 28.193 1.00 59.84 207 ASN A N 1
ATOM 1359 C CA . ASN A 1 207 ? -6.165 13.141 28.460 1.00 59.84 207 ASN A CA 1
ATOM 1360 C C . ASN A 1 207 ? -5.888 11.891 29.310 1.00 59.84 207 ASN A C 1
ATOM 1362 O O . ASN A 1 207 ? -6.509 11.684 30.349 1.00 59.84 207 ASN A O 1
ATOM 1366 N N . TYR A 1 208 ? -4.902 11.088 28.924 1.00 60.47 208 TYR A N 1
ATOM 1367 C CA . TYR A 1 208 ? -4.565 9.848 29.623 1.00 60.47 208 TYR A CA 1
ATOM 1368 C C . TYR A 1 208 ? -3.283 10.026 30.476 1.00 60.47 208 TYR A C 1
ATOM 1370 O O . TYR A 1 208 ? -2.242 10.411 29.940 1.00 60.47 208 TYR A O 1
ATOM 1378 N N . ILE A 1 209 ? -3.331 9.799 31.805 1.00 48.00 209 ILE A N 1
ATOM 1379 C CA . ILE A 1 209 ? -2.203 10.073 32.738 1.00 48.00 209 ILE A CA 1
ATOM 1380 C C . ILE A 1 209 ? -1.644 8.789 33.356 1.00 48.00 209 ILE A C 1
ATOM 1382 O O . ILE A 1 209 ? -2.358 8.070 34.055 1.00 48.00 209 ILE A O 1
ATOM 1386 N N . PHE A 1 210 ? -0.344 8.563 33.099 1.00 55.66 210 PHE A N 1
ATOM 1387 C CA . PHE A 1 210 ? 0.407 7.308 33.278 1.00 55.66 210 PHE A CA 1
ATOM 1388 C C . PHE A 1 210 ? 1.268 7.196 34.566 1.00 55.66 210 PHE A C 1
ATOM 1390 O O . PHE A 1 210 ? 2.089 8.099 34.746 1.00 55.66 210 PHE A O 1
ATOM 1397 N N . TYR A 1 211 ? 1.207 6.157 35.420 1.00 36.03 211 TYR A N 1
ATOM 1398 C CA . TYR A 1 211 ? 2.060 6.008 36.640 1.00 36.03 211 TYR A CA 1
ATOM 1399 C C . TYR A 1 211 ? 3.097 4.868 36.496 1.00 36.03 211 TYR A C 1
ATOM 1401 O O . TYR A 1 211 ? 2.689 3.856 35.942 1.00 36.03 211 TYR A O 1
ATOM 1409 N N . PRO A 1 212 ? 4.369 4.931 36.989 1.00 39.22 212 PRO A N 1
ATOM 1410 C CA . PRO A 1 212 ? 4.966 5.890 37.938 1.00 39.22 212 PRO A CA 1
ATOM 1411 C C . PRO A 1 212 ? 6.108 6.762 37.342 1.00 39.22 212 PRO A C 1
ATOM 1413 O O . PRO A 1 212 ? 6.784 6.322 36.415 1.00 39.22 212 PRO A O 1
ATOM 1416 N N . PRO A 1 213 ? 6.410 7.973 37.862 1.00 40.16 213 PRO A N 1
ATOM 1417 C CA . PRO A 1 213 ? 7.671 8.667 37.556 1.00 40.16 213 PRO A CA 1
ATOM 1418 C C . PRO A 1 213 ? 8.648 8.703 38.753 1.00 40.16 213 PRO A C 1
ATOM 1420 O O . PRO A 1 213 ? 8.212 8.718 39.905 1.00 40.16 213 PRO A O 1
ATOM 1423 N N . PRO A 1 214 ? 9.967 8.808 38.482 1.00 42.16 214 PRO A N 1
ATOM 1424 C CA . PRO A 1 214 ? 10.582 10.134 38.605 1.00 42.16 214 PRO A CA 1
ATOM 1425 C C . PRO A 1 214 ? 11.420 10.574 37.377 1.00 42.16 214 PRO A C 1
ATOM 1427 O O . PRO A 1 214 ? 12.322 9.869 36.940 1.00 42.16 214 PRO A O 1
ATOM 1430 N N . SER A 1 215 ? 11.129 11.807 36.923 1.00 36.25 215 SER A N 1
ATOM 1431 C CA . SER A 1 215 ? 11.903 12.728 36.044 1.00 36.25 215 SER A CA 1
ATOM 1432 C C . SER A 1 215 ? 12.003 12.477 34.520 1.00 36.25 215 SER A C 1
ATOM 1434 O O . SER A 1 215 ? 12.113 11.336 34.091 1.00 36.25 215 SER A O 1
ATOM 1436 N N . PRO A 1 216 ? 12.118 13.542 33.685 1.00 42.56 216 PRO A N 1
ATOM 1437 C CA . PRO A 1 216 ? 11.385 14.814 33.664 1.00 42.56 216 PRO A CA 1
ATOM 1438 C C . PRO A 1 216 ? 10.484 14.945 32.407 1.00 42.56 216 PRO A C 1
ATOM 1440 O O . PRO A 1 216 ? 10.694 14.318 31.375 1.00 42.56 216 PRO A O 1
ATOM 1443 N N . GLN A 1 217 ? 9.424 15.740 32.530 1.00 50.50 217 GLN A N 1
ATOM 1444 C CA . GLN A 1 217 ? 8.299 15.884 31.592 1.00 50.50 217 GLN A CA 1
ATOM 1445 C C . GLN A 1 217 ? 8.619 16.754 30.367 1.00 50.50 217 GLN A C 1
ATOM 1447 O O . GLN A 1 217 ? 9.163 17.828 30.584 1.00 50.50 217 GLN A O 1
ATOM 1452 N N . ILE A 1 218 ? 8.137 16.366 29.170 1.00 28.53 218 ILE A N 1
ATOM 1453 C CA . ILE A 1 218 ? 7.298 17.161 28.233 1.00 28.53 218 ILE A CA 1
ATOM 1454 C C . ILE A 1 218 ? 6.482 16.142 27.390 1.00 28.53 218 ILE A C 1
ATOM 1456 O O . ILE A 1 218 ? 7.082 15.340 26.684 1.00 28.53 218 ILE A O 1
ATOM 1460 N N . GLY A 1 219 ? 5.140 16.130 27.478 1.00 33.75 219 GLY A N 1
ATOM 1461 C CA . GLY A 1 219 ? 4.256 15.259 26.662 1.00 33.75 219 GLY A CA 1
ATOM 1462 C C . GLY A 1 219 ? 3.691 14.014 27.369 1.00 33.75 219 GLY A C 1
ATOM 1463 O O . GLY A 1 219 ? 3.932 12.892 26.936 1.00 33.75 219 GLY A O 1
ATOM 1464 N N . ALA A 1 220 ? 2.966 14.206 28.477 1.00 35.22 220 ALA A N 1
ATOM 1465 C CA . ALA A 1 220 ? 2.343 13.140 29.273 1.00 35.22 220 ALA A CA 1
ATOM 1466 C C . ALA A 1 220 ? 1.594 12.085 28.427 1.00 35.22 220 ALA A C 1
ATOM 1468 O O . ALA A 1 220 ? 0.872 12.463 27.511 1.00 35.22 220 ALA A O 1
ATOM 1469 N N . LYS A 1 221 ? 1.613 10.777 28.716 1.00 47.88 221 LYS A N 1
ATOM 1470 C CA . LYS A 1 221 ? 2.475 9.831 29.483 1.00 47.88 221 LYS A CA 1
ATOM 1471 C C . LYS A 1 221 ? 1.959 8.411 29.092 1.00 47.88 221 LYS A C 1
ATOM 1473 O O . LYS A 1 221 ? 1.153 8.372 28.187 1.00 47.88 221 LYS A O 1
ATOM 1478 N N . ALA A 1 222 ? 2.354 7.257 29.659 1.00 39.16 222 ALA A N 1
ATOM 1479 C CA . ALA A 1 222 ? 1.930 5.900 29.186 1.00 39.16 222 ALA A CA 1
ATOM 1480 C C . ALA A 1 222 ? 1.263 5.010 30.267 1.00 39.16 222 ALA A C 1
ATOM 1482 O O . ALA A 1 222 ? 1.765 5.079 31.388 1.00 39.16 222 ALA A O 1
ATOM 1483 N N . ILE A 1 223 ? 0.210 4.202 29.957 1.00 49.22 223 ILE A N 1
ATOM 1484 C CA . ILE A 1 223 ? -0.460 3.210 30.857 1.00 49.22 223 ILE A CA 1
ATOM 1485 C C . ILE A 1 223 ? 0.611 2.252 31.315 1.00 49.22 223 ILE A C 1
ATOM 1487 O O . ILE A 1 223 ? 1.154 1.559 30.472 1.00 49.22 223 ILE A O 1
ATOM 1491 N N . ALA A 1 224 ? 0.900 2.136 32.608 1.00 40.78 224 ALA A N 1
ATOM 1492 C CA . ALA A 1 224 ? 1.775 1.060 33.055 1.00 40.78 224 ALA A CA 1
ATOM 1493 C C . ALA A 1 224 ? 1.126 -0.319 32.834 1.00 40.78 224 ALA A C 1
ATOM 1495 O O . ALA A 1 224 ? 0.015 -0.589 33.291 1.00 40.78 224 ALA A O 1
ATOM 1496 N N . SER A 1 225 ? 1.868 -1.172 32.123 1.00 47.22 225 SER A N 1
ATOM 1497 C CA . SER A 1 225 ? 1.893 -2.643 32.144 1.00 47.22 225 SER A CA 1
ATOM 1498 C C . SER A 1 225 ? 0.587 -3.435 32.000 1.00 47.22 225 SER A C 1
ATOM 1500 O O . SER A 1 225 ? 0.603 -4.636 32.254 1.00 47.22 225 SER A O 1
ATOM 1502 N N . SER A 1 226 ? -0.532 -2.828 31.607 1.00 59.38 226 SER A N 1
ATOM 1503 C CA . SER A 1 226 ? -1.827 -3.514 31.549 1.00 59.38 226 SER A CA 1
ATOM 1504 C C . SER A 1 226 ? -2.321 -3.718 30.117 1.00 59.38 226 SER A C 1
ATOM 1506 O O . SER A 1 226 ? -2.322 -2.809 29.286 1.00 59.38 226 SER A O 1
ATOM 1508 N N . THR A 1 227 ? -2.727 -4.950 29.814 1.00 76.38 227 THR A N 1
ATOM 1509 C CA . THR A 1 227 ? -3.341 -5.320 28.536 1.00 76.38 227 THR A CA 1
ATOM 1510 C C . THR A 1 227 ? -4.780 -4.819 28.499 1.00 76.38 227 THR A C 1
ATOM 1512 O O . THR A 1 227 ? -5.539 -5.048 29.444 1.00 76.38 227 THR A O 1
ATOM 1515 N N . THR A 1 228 ? -5.180 -4.179 27.401 1.00 87.50 228 THR A N 1
ATOM 1516 C CA . THR A 1 228 ? -6.583 -3.845 27.137 1.00 87.50 228 THR A CA 1
ATOM 1517 C C . THR A 1 228 ? -7.237 -4.992 26.376 1.00 87.50 228 THR A C 1
ATOM 1519 O O . THR A 1 228 ? -6.806 -5.348 25.281 1.00 87.50 228 THR A O 1
ATOM 1522 N N . THR A 1 229 ? -8.284 -5.576 26.951 1.00 92.44 229 THR A N 1
ATOM 1523 C CA . THR A 1 229 ? -9.043 -6.660 26.317 1.00 92.44 229 THR A CA 1
ATOM 1524 C C . THR A 1 229 ? -10.376 -6.126 25.807 1.00 92.44 229 THR A C 1
ATOM 1526 O O . THR A 1 229 ? -11.157 -5.569 26.577 1.00 92.44 229 THR A O 1
ATOM 1529 N N . ILE A 1 230 ? -10.662 -6.305 24.521 1.00 95.31 230 ILE A N 1
ATOM 1530 C CA . ILE A 1 230 ? -11.924 -5.937 23.879 1.00 95.31 230 ILE A CA 1
ATOM 1531 C C . ILE A 1 230 ? -12.680 -7.238 23.596 1.00 95.31 230 ILE A C 1
ATOM 1533 O O . ILE A 1 230 ? -12.516 -7.863 22.552 1.00 95.31 230 ILE A O 1
ATOM 1537 N N . ASN A 1 231 ? -13.491 -7.676 24.557 1.00 95.75 231 ASN A N 1
ATOM 1538 C CA . ASN A 1 231 ? -14.257 -8.921 24.474 1.00 95.75 231 ASN A CA 1
ATOM 1539 C C . ASN A 1 231 ? -15.465 -8.819 23.537 1.00 95.75 231 ASN A C 1
ATOM 1541 O O . ASN A 1 231 ? -15.910 -9.832 23.011 1.00 95.75 231 ASN A O 1
ATOM 1545 N N . ALA A 1 232 ? -16.027 -7.623 23.358 1.00 95.88 232 ALA A N 1
ATOM 1546 C CA . ALA A 1 232 ? -17.149 -7.380 22.458 1.00 95.88 232 ALA A CA 1
ATOM 1547 C C . ALA A 1 232 ? -17.300 -5.884 22.141 1.00 95.88 232 ALA A C 1
ATOM 1549 O O . ALA A 1 232 ? -16.812 -5.014 22.876 1.00 95.88 232 ALA A O 1
ATOM 1550 N N . GLY A 1 233 ? -18.019 -5.604 21.053 1.00 96.44 233 GLY A N 1
ATOM 1551 C CA . GLY A 1 233 ? -18.329 -4.247 20.616 1.00 96.44 233 GLY A CA 1
ATOM 1552 C C . GLY A 1 233 ? -17.094 -3.480 20.153 1.00 96.44 233 GLY A C 1
ATOM 1553 O O . GLY A 1 233 ? -16.130 -4.069 19.655 1.00 96.44 233 GLY A O 1
ATOM 1554 N N . THR A 1 234 ? -17.136 -2.158 20.319 1.00 95.19 234 THR A N 1
ATOM 1555 C CA . THR A 1 234 ? -16.077 -1.254 19.848 1.00 95.19 234 THR A CA 1
ATOM 1556 C C . THR A 1 234 ? -15.483 -0.445 20.998 1.00 95.19 234 THR A C 1
ATOM 1558 O O . THR A 1 234 ? -16.209 0.132 21.809 1.00 95.19 234 THR A O 1
ATOM 1561 N N . LEU A 1 235 ? -14.154 -0.377 21.053 1.00 93.56 235 LEU A N 1
ATOM 1562 C CA . LEU A 1 235 ? -13.416 0.641 21.796 1.00 93.56 235 LEU A CA 1
ATOM 1563 C C . LEU A 1 235 ? -12.898 1.673 20.794 1.00 93.56 235 LEU A C 1
ATOM 1565 O O . LEU A 1 235 ? -12.120 1.323 19.911 1.00 93.56 235 LEU A O 1
ATOM 1569 N N . VAL A 1 236 ? -13.316 2.926 20.935 1.00 89.12 236 VAL A N 1
ATOM 1570 C CA . VAL A 1 236 ? -12.822 4.052 20.142 1.00 89.12 236 VAL A CA 1
ATOM 1571 C C . VAL A 1 236 ? -11.833 4.845 20.984 1.00 89.12 236 VAL A C 1
ATOM 1573 O O . VAL A 1 236 ? -12.168 5.312 22.072 1.00 89.12 236 VAL A O 1
ATOM 1576 N N . LEU A 1 237 ? -10.624 5.022 20.466 1.00 84.12 237 LEU A N 1
ATOM 1577 C CA . LEU A 1 237 ? -9.642 5.957 20.991 1.00 84.12 237 LEU A CA 1
ATOM 1578 C C . LEU A 1 237 ? -9.663 7.203 20.121 1.00 84.12 237 LEU A C 1
ATOM 1580 O O . LEU A 1 237 ? -9.204 7.195 18.979 1.00 84.12 237 LEU A O 1
ATOM 1584 N N . GLN A 1 238 ? -10.212 8.262 20.689 1.00 78.38 238 GLN A N 1
ATOM 1585 C CA . GLN A 1 238 ? -10.247 9.587 20.112 1.00 78.38 238 GLN A CA 1
ATOM 1586 C C . GLN A 1 238 ? -9.019 10.376 20.584 1.00 78.38 238 GLN A C 1
ATOM 1588 O O . GLN A 1 238 ? -8.683 10.380 21.772 1.00 78.38 238 GLN A O 1
ATOM 1593 N N . THR A 1 239 ? -8.305 11.015 19.653 1.00 66.94 239 THR A N 1
ATOM 1594 C CA . THR A 1 239 ? -7.063 11.748 19.962 1.00 66.94 239 THR A CA 1
ATOM 1595 C C . THR A 1 239 ? -7.060 13.154 19.354 1.00 66.94 239 THR A C 1
ATOM 1597 O O . THR A 1 239 ? -7.523 13.359 18.234 1.00 66.94 239 THR A O 1
ATOM 1600 N N . ASN A 1 240 ? -6.536 14.127 20.112 1.00 54.44 240 ASN A N 1
ATOM 1601 C CA . ASN A 1 240 ? -6.473 15.555 19.755 1.00 54.44 240 ASN A CA 1
ATOM 1602 C C . ASN A 1 240 ? -5.203 15.945 18.965 1.00 54.44 240 ASN A C 1
ATOM 1604 O O . ASN A 1 240 ? -4.938 17.131 18.781 1.00 54.44 240 ASN A O 1
ATOM 1608 N N . ALA A 1 241 ? -4.368 14.989 18.542 1.00 51.94 241 ALA A N 1
ATOM 1609 C CA . ALA A 1 241 ? -3.065 15.282 17.944 1.00 51.94 241 ALA A CA 1
ATOM 1610 C C . ALA A 1 241 ? -2.803 14.463 16.664 1.00 51.94 241 ALA A C 1
ATOM 1612 O O . ALA A 1 241 ? -3.211 13.307 16.593 1.00 51.94 241 ALA A O 1
ATOM 1613 N N . PRO A 1 242 ? -2.022 14.991 15.698 1.00 49.53 242 PRO A N 1
ATOM 1614 C CA . PRO A 1 242 ? -1.608 14.258 14.489 1.00 49.53 242 PRO A CA 1
ATOM 1615 C C . PRO A 1 242 ? -0.706 13.045 14.776 1.00 49.53 242 PRO A C 1
ATOM 1617 O O . PRO A 1 242 ? -0.444 12.236 13.892 1.00 49.53 242 PRO A O 1
ATOM 1620 N N . ASN A 1 243 ? -0.206 12.915 16.008 1.00 50.53 243 ASN A N 1
ATOM 1621 C CA . ASN A 1 243 ? 0.725 11.874 16.429 1.00 50.53 243 ASN A CA 1
ATOM 1622 C C . ASN A 1 243 ? -0.023 10.716 17.098 1.00 50.53 243 ASN A C 1
ATOM 1624 O O . ASN A 1 243 ? 0.191 10.418 18.276 1.00 50.53 243 ASN A O 1
ATOM 1628 N N . ILE A 1 244 ? -0.879 10.031 16.337 1.00 53.41 244 ILE A N 1
ATOM 1629 C CA . ILE A 1 244 ? -1.557 8.800 16.779 1.00 53.41 244 ILE A CA 1
ATOM 1630 C C . ILE A 1 244 ? -0.542 7.802 17.382 1.00 53.41 244 ILE A C 1
ATOM 1632 O O . ILE A 1 244 ? -0.816 7.157 18.395 1.00 53.41 244 ILE A O 1
ATOM 1636 N N . GLY A 1 245 ? 0.684 7.767 16.842 1.00 49.44 245 GLY A N 1
ATOM 1637 C CA . GLY A 1 245 ? 1.801 6.978 17.358 1.00 49.44 245 GLY A CA 1
ATOM 1638 C C . GLY A 1 245 ? 2.136 7.204 18.839 1.00 49.44 245 GLY A C 1
ATOM 1639 O O . GLY A 1 245 ? 2.483 6.250 19.525 1.00 49.44 245 GLY A O 1
ATOM 1640 N N . THR A 1 246 ? 2.019 8.422 19.382 1.00 49.72 246 THR A N 1
ATOM 1641 C CA . THR A 1 246 ? 2.297 8.679 20.812 1.00 49.72 246 THR A CA 1
ATOM 1642 C C . THR A 1 246 ? 1.124 8.332 21.725 1.00 49.72 246 THR A C 1
ATOM 1644 O O . THR A 1 246 ? 1.352 7.892 22.848 1.00 49.72 246 THR A O 1
ATOM 1647 N N . SER A 1 247 ? -0.117 8.468 21.245 1.00 50.19 247 SER A N 1
ATOM 1648 C CA . SER A 1 247 ? -1.323 8.122 22.011 1.00 50.19 247 SER A CA 1
ATOM 1649 C C . SER A 1 247 ? -1.504 6.609 22.157 1.00 50.19 247 SER A C 1
ATOM 1651 O O . SER A 1 247 ? -1.942 6.141 23.204 1.00 50.19 247 SER A O 1
ATOM 1653 N N . VAL A 1 248 ? -1.108 5.832 21.141 1.00 54.03 248 VAL A N 1
ATOM 1654 C CA . VAL A 1 248 ? -1.184 4.361 21.169 1.00 54.03 248 VAL A CA 1
ATOM 1655 C C . VAL A 1 248 ? 0.023 3.729 21.866 1.00 54.03 248 VAL A C 1
ATOM 1657 O O . VAL A 1 248 ? -0.142 2.719 22.543 1.00 54.03 248 VAL A O 1
ATOM 1660 N N . LYS A 1 249 ? 1.216 4.350 21.816 1.00 52.72 249 LYS A N 1
ATOM 1661 C CA . LYS A 1 249 ? 2.400 3.919 22.598 1.00 52.72 249 LYS A CA 1
ATOM 1662 C C . LYS A 1 249 ? 2.168 3.896 24.110 1.00 52.72 249 LYS A C 1
ATOM 1664 O O . LYS A 1 249 ? 2.949 3.287 24.835 1.00 52.72 249 LYS A O 1
ATOM 1669 N N . GLY A 1 250 ? 1.116 4.562 24.584 1.00 51.41 250 GLY A N 1
ATOM 1670 C CA . GLY A 1 250 ? 0.672 4.472 25.965 1.00 51.41 250 GLY A CA 1
ATOM 1671 C C . GLY A 1 250 ? 0.066 3.118 26.344 1.00 51.41 250 GLY A C 1
ATOM 1672 O O . GLY A 1 250 ? -0.067 2.868 27.531 1.00 51.41 250 GLY A O 1
ATOM 1673 N N . PHE A 1 251 ? -0.287 2.251 25.393 1.00 58.06 251 PHE A N 1
ATOM 1674 C CA . PHE A 1 251 ? -0.895 0.944 25.645 1.00 58.06 251 PHE A CA 1
ATOM 1675 C C . PHE A 1 251 ? 0.124 -0.178 25.397 1.00 58.06 251 PHE A C 1
ATOM 1677 O O . PHE A 1 251 ? 0.767 -0.221 24.352 1.00 58.06 251 PHE A O 1
ATOM 1684 N N . TYR A 1 252 ? 0.248 -1.115 26.344 1.00 60.84 252 TYR A N 1
ATOM 1685 C CA . TYR A 1 252 ? 1.140 -2.280 26.216 1.00 60.84 252 TYR A CA 1
ATOM 1686 C C . TYR A 1 252 ? 0.578 -3.367 25.282 1.00 60.84 252 TYR A C 1
ATOM 1688 O O . TYR A 1 252 ? 1.338 -4.198 24.790 1.00 60.84 252 TYR A O 1
ATOM 1696 N N . GLY A 1 253 ? -0.737 -3.372 25.033 1.00 78.00 253 GLY A N 1
ATOM 1697 C CA . GLY A 1 253 ? -1.384 -4.313 24.119 1.00 78.00 253 GLY A CA 1
ATOM 1698 C C . GLY A 1 253 ? -2.912 -4.197 24.081 1.00 78.00 253 GLY A C 1
ATOM 1699 O O . GLY A 1 253 ? -3.540 -3.917 25.103 1.00 78.00 253 GLY A O 1
ATOM 1700 N N . PHE A 1 254 ? -3.496 -4.473 22.918 1.00 86.31 254 PHE A N 1
ATOM 1701 C CA . PHE A 1 254 ? -4.915 -4.660 22.641 1.00 86.31 254 PHE A CA 1
ATOM 1702 C C . PHE A 1 254 ? -5.128 -6.077 22.124 1.00 86.31 254 PHE A C 1
ATOM 1704 O O . PHE A 1 254 ? -4.394 -6.520 21.241 1.00 86.31 254 PHE A O 1
ATOM 1711 N N . THR A 1 255 ? -6.132 -6.765 22.661 1.00 90.06 255 THR A N 1
ATOM 1712 C CA . THR A 1 255 ? -6.491 -8.134 22.269 1.00 90.06 255 THR A CA 1
ATOM 1713 C C . THR A 1 255 ? -7.980 -8.403 22.432 1.00 90.06 255 THR A C 1
ATOM 1715 O O . THR A 1 255 ? -8.671 -7.654 23.121 1.00 90.06 255 THR A O 1
ATOM 1718 N N . GLY A 1 256 ? -8.477 -9.472 21.814 1.00 92.44 256 GLY A N 1
ATOM 1719 C CA . GLY A 1 256 ? -9.845 -9.958 21.974 1.00 92.44 256 GLY A CA 1
ATOM 1720 C C . GLY A 1 256 ? -10.716 -9.799 20.723 1.00 92.44 256 GLY A C 1
ATOM 1721 O O . GLY A 1 256 ? -10.383 -9.064 19.800 1.00 92.44 256 GLY A O 1
ATOM 1722 N N . PRO A 1 257 ? -11.865 -10.484 20.664 1.00 94.19 257 PRO A N 1
ATOM 1723 C CA . PRO A 1 257 ? -12.678 -10.591 19.449 1.00 94.19 257 PRO A CA 1
ATOM 1724 C C . PRO A 1 257 ? -13.448 -9.310 19.074 1.00 94.19 257 PRO A C 1
ATOM 1726 O O . PRO A 1 257 ? -14.138 -9.294 18.058 1.00 94.19 257 PRO A O 1
ATOM 1729 N N . GLY A 1 258 ? -13.375 -8.245 19.872 1.00 94.81 258 GLY A N 1
ATOM 1730 C CA . GLY A 1 258 ? -13.986 -6.954 19.561 1.00 94.81 258 GLY A CA 1
ATOM 1731 C C . GLY A 1 258 ? -13.162 -6.093 18.599 1.00 94.81 258 GLY A C 1
ATOM 1732 O O . GLY A 1 258 ? -12.161 -6.525 18.023 1.00 94.81 258 GLY A O 1
ATOM 1733 N N . THR A 1 259 ? -13.612 -4.849 18.421 1.00 93.56 259 THR A N 1
ATOM 1734 C CA . THR A 1 259 ? -12.996 -3.881 17.505 1.00 93.56 259 THR A CA 1
ATOM 1735 C C . THR A 1 259 ? -12.285 -2.762 18.257 1.00 93.56 259 THR A C 1
ATOM 1737 O O . THR A 1 259 ? -12.881 -2.115 19.119 1.00 93.56 259 THR A O 1
ATOM 1740 N N . LEU A 1 260 ? -11.035 -2.487 17.883 1.00 91.38 260 LEU A N 1
ATOM 1741 C CA . LEU A 1 260 ? -10.353 -1.235 18.207 1.00 91.38 260 LEU A CA 1
ATOM 1742 C C . LEU A 1 260 ? -10.534 -0.256 17.045 1.00 91.38 260 LEU A C 1
ATOM 1744 O O . LEU A 1 260 ? -10.154 -0.562 15.917 1.00 91.38 260 LEU A O 1
ATOM 1748 N N . ALA A 1 261 ? -11.066 0.927 17.323 1.00 87.56 261 ALA A N 1
ATOM 1749 C CA . ALA A 1 261 ? -11.082 2.044 16.394 1.00 87.56 261 ALA A CA 1
ATOM 1750 C C . ALA A 1 261 ? -10.194 3.164 16.937 1.00 87.56 261 ALA A C 1
ATOM 1752 O O . ALA A 1 261 ? -10.289 3.533 18.104 1.00 87.56 261 ALA A O 1
ATOM 1753 N N . ILE A 1 262 ? -9.325 3.706 16.096 1.00 82.31 262 ILE A N 1
ATOM 1754 C CA . ILE A 1 262 ? -8.529 4.886 16.409 1.00 82.31 262 ILE A CA 1
ATOM 1755 C C . ILE A 1 262 ? -8.965 5.975 15.451 1.00 82.31 262 ILE A C 1
ATOM 1757 O O . ILE A 1 262 ? -8.848 5.826 14.232 1.00 82.31 262 ILE A O 1
ATOM 1761 N N . GLU A 1 263 ? -9.508 7.042 16.016 1.00 76.38 263 GLU A N 1
ATOM 1762 C CA . GLU A 1 263 ? -10.173 8.095 15.265 1.00 76.38 263 GLU A CA 1
ATOM 1763 C C . GLU A 1 263 ? -9.669 9.462 15.747 1.00 76.38 263 GLU A C 1
ATOM 1765 O O . GLU A 1 263 ? -9.321 9.636 16.921 1.00 76.38 263 GLU A O 1
ATOM 1770 N N . PRO A 1 264 ? -9.577 10.460 14.859 1.00 67.44 264 PRO A N 1
ATOM 1771 C CA . PRO A 1 264 ? -9.380 11.831 15.297 1.00 67.44 264 PRO A CA 1
ATOM 1772 C C . PRO A 1 264 ? -10.606 12.280 16.097 1.00 67.44 264 PRO A C 1
ATOM 1774 O O . PRO A 1 264 ? -11.727 11.851 15.820 1.00 67.44 264 PRO A O 1
ATOM 1777 N N . ILE A 1 265 ? -10.400 13.176 17.061 1.00 62.16 265 ILE A N 1
ATOM 1778 C CA . ILE A 1 265 ? -11.508 13.976 17.590 1.00 62.16 265 ILE A CA 1
ATOM 1779 C C . ILE A 1 265 ? -12.009 14.841 16.427 1.00 62.16 265 ILE A C 1
ATOM 1781 O O . ILE A 1 265 ? -11.253 15.577 15.793 1.00 62.16 265 ILE A O 1
ATOM 1785 N N . ASP A 1 26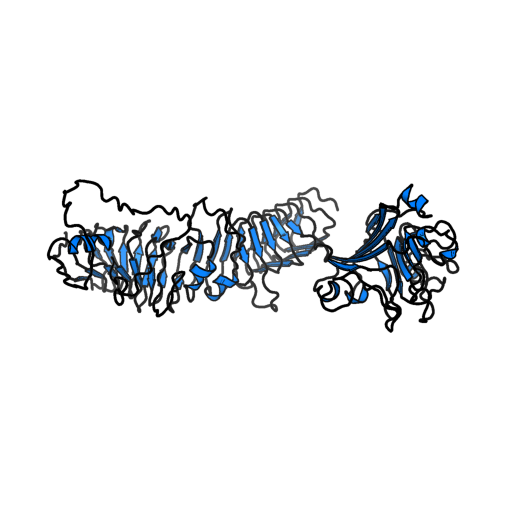6 ? -13.260 14.634 16.062 1.00 52.06 266 ASP A N 1
ATOM 1786 C CA . ASP A 1 266 ? -13.945 15.169 14.901 1.00 52.06 266 ASP A CA 1
ATOM 1787 C C . ASP A 1 266 ? -13.962 16.716 14.842 1.00 52.06 266 ASP A C 1
ATOM 1789 O O . ASP A 1 266 ? -14.102 17.416 15.840 1.00 52.06 266 ASP A O 1
ATOM 1793 N N . ALA A 1 267 ? -13.829 17.242 13.616 1.00 41.47 267 ALA A N 1
ATOM 1794 C CA . ALA A 1 267 ? -14.228 18.585 13.165 1.00 41.47 267 ALA A CA 1
ATOM 1795 C C . ALA A 1 267 ? -13.582 19.852 13.782 1.00 41.47 267 ALA A C 1
ATOM 1797 O O . ALA A 1 267 ? -14.202 20.916 13.765 1.00 41.47 267 ALA A O 1
ATOM 1798 N N . GLN A 1 268 ? -12.316 19.833 14.206 1.00 38.56 268 GLN A N 1
ATOM 1799 C CA . GLN A 1 268 ? -11.543 21.087 14.275 1.00 38.56 268 GLN A CA 1
ATOM 1800 C C . GLN A 1 268 ? -10.858 21.359 12.928 1.00 38.56 268 GLN A C 1
ATOM 1802 O O . GLN A 1 268 ? -9.747 20.903 12.661 1.00 38.56 268 GLN A O 1
ATOM 1807 N N . SER A 1 269 ? -11.525 22.158 12.090 1.00 38.47 269 SER A N 1
ATOM 1808 C CA . SER A 1 269 ? -11.059 22.722 10.807 1.00 38.47 269 SER A CA 1
ATOM 1809 C C . SER A 1 269 ? -9.782 23.582 10.896 1.00 38.47 269 SER A C 1
ATOM 1811 O O . SER A 1 269 ? -9.386 24.224 9.928 1.00 38.47 269 SER A O 1
ATOM 1813 N N . SER A 1 270 ? -9.155 23.650 12.068 1.00 37.59 270 SER A N 1
ATOM 1814 C CA . SER A 1 270 ? -8.109 24.599 12.450 1.00 37.59 270 SER A CA 1
ATOM 1815 C C . SER A 1 270 ? -6.699 24.000 12.495 1.00 37.59 270 SER A C 1
ATOM 1817 O O . SER A 1 270 ? -5.740 24.758 12.630 1.00 37.59 270 SER A O 1
ATOM 1819 N N . TYR A 1 271 ? -6.520 22.684 12.320 1.00 41.31 271 TYR A N 1
ATOM 1820 C CA . TYR A 1 271 ? -5.182 22.076 12.222 1.00 41.31 271 TYR A CA 1
ATOM 1821 C C . TYR A 1 271 ? -4.602 22.183 10.802 1.00 41.31 271 TYR A C 1
ATOM 1823 O O . TYR A 1 271 ? -4.257 21.202 10.149 1.00 41.31 271 TYR A O 1
ATOM 1831 N N . SER A 1 272 ? -4.470 23.421 10.330 1.00 36.94 272 SER A N 1
ATOM 1832 C CA . SER A 1 272 ? -3.666 23.775 9.163 1.00 36.94 272 SER A CA 1
ATOM 1833 C C . SER A 1 272 ? -2.191 23.768 9.588 1.00 36.94 272 SER A C 1
ATOM 1835 O O . SER A 1 272 ? -1.757 24.676 10.299 1.00 36.94 272 SER A O 1
ATOM 1837 N N . GLY A 1 273 ? -1.413 22.759 9.179 1.00 39.94 273 GLY A N 1
ATOM 1838 C CA . GLY A 1 273 ? 0.055 22.845 9.252 1.00 39.94 273 GLY A CA 1
ATOM 1839 C C . GLY A 1 273 ? 0.837 21.615 9.713 1.00 39.94 273 GLY A C 1
ATOM 1840 O O . GLY A 1 273 ? 2.031 21.755 9.966 1.00 39.94 273 GLY A O 1
ATOM 1841 N N . ILE A 1 274 ? 0.239 20.424 9.832 1.00 43.12 274 ILE A N 1
ATOM 1842 C CA . ILE A 1 274 ? 0.978 19.240 10.309 1.00 43.12 274 ILE A CA 1
ATOM 1843 C C . ILE A 1 274 ? 0.858 18.099 9.291 1.00 43.12 274 ILE A C 1
ATOM 1845 O O . ILE A 1 274 ? -0.146 17.403 9.216 1.00 43.12 274 ILE A O 1
ATOM 1849 N N . SER A 1 275 ? 1.903 17.973 8.469 1.00 51.22 275 SER A N 1
ATOM 1850 C CA . SER A 1 275 ? 1.994 17.158 7.245 1.00 51.22 275 SER A CA 1
ATOM 1851 C C . SER A 1 275 ? 2.525 15.729 7.466 1.00 51.22 275 SER A C 1
ATOM 1853 O O . SER A 1 275 ? 2.891 15.062 6.498 1.00 51.22 275 SER A O 1
ATOM 1855 N N . GLN A 1 276 ? 2.653 15.261 8.711 1.00 61.69 276 GLN A N 1
ATOM 1856 C CA . GLN A 1 276 ? 3.334 13.989 8.975 1.00 61.69 276 GLN A CA 1
ATOM 1857 C C . GLN A 1 276 ? 2.394 12.788 8.780 1.00 61.69 276 GLN A C 1
ATOM 1859 O O . GLN A 1 276 ? 1.270 12.816 9.286 1.00 61.69 276 GLN A O 1
ATOM 1864 N N . PRO A 1 277 ? 2.826 11.734 8.065 1.00 68.94 277 PRO A N 1
ATOM 1865 C CA . PRO A 1 277 ? 2.039 10.520 7.903 1.00 68.94 277 PRO A CA 1
ATOM 1866 C C . PRO A 1 277 ? 1.922 9.735 9.215 1.00 68.94 277 PRO A C 1
ATOM 1868 O O . PRO A 1 277 ? 2.864 9.674 10.006 1.00 68.94 277 PRO A O 1
ATOM 1871 N N . VAL A 1 278 ? 0.789 9.056 9.403 1.00 72.94 278 VAL A N 1
ATOM 1872 C CA . VAL A 1 278 ? 0.625 8.038 10.450 1.00 72.94 278 VAL A CA 1
ATOM 1873 C C . VAL A 1 278 ? 1.106 6.709 9.884 1.00 72.94 278 VAL A C 1
ATOM 1875 O O . VAL A 1 278 ? 0.472 6.168 8.976 1.00 72.94 278 VAL A O 1
ATOM 1878 N N . THR A 1 279 ? 2.219 6.185 10.400 1.00 73.75 279 THR A N 1
ATOM 1879 C CA . THR A 1 279 ? 2.745 4.877 9.984 1.00 73.75 279 THR A CA 1
ATOM 1880 C C . THR A 1 279 ? 2.285 3.785 10.943 1.00 73.75 279 THR A C 1
ATOM 1882 O O . THR A 1 279 ? 2.265 3.971 12.162 1.00 73.75 279 THR A O 1
ATOM 1885 N N . LEU A 1 280 ? 1.901 2.627 10.412 1.00 76.19 280 LEU A N 1
ATOM 1886 C CA . LEU A 1 280 ? 1.348 1.548 11.226 1.00 76.19 280 LEU A CA 1
ATOM 1887 C C . LEU A 1 280 ? 2.399 0.930 12.158 1.00 76.19 280 LEU A C 1
ATOM 1889 O O . LEU A 1 280 ? 2.075 0.547 13.279 1.00 76.19 280 LEU A O 1
ATOM 1893 N N . SER A 1 281 ? 3.671 0.939 11.763 1.00 75.25 281 SER A N 1
ATOM 1894 C CA . SER A 1 281 ? 4.828 0.550 12.579 1.00 75.25 281 SER A CA 1
ATOM 1895 C C . SER A 1 281 ? 4.931 1.310 13.904 1.00 75.25 281 SER A C 1
ATOM 1897 O O . SER A 1 281 ? 5.475 0.787 14.876 1.00 75.25 281 SER A O 1
ATOM 1899 N N . GLN A 1 282 ? 4.361 2.517 13.992 1.00 71.06 282 GLN A N 1
ATOM 1900 C CA . GLN A 1 282 ? 4.322 3.287 15.236 1.00 71.06 282 GLN A CA 1
ATOM 1901 C C . GLN A 1 282 ? 3.335 2.724 16.269 1.00 71.06 282 GLN A C 1
ATOM 1903 O O . GLN A 1 282 ? 3.466 3.063 17.446 1.00 71.06 282 GLN A O 1
ATOM 1908 N N . ILE A 1 283 ? 2.361 1.907 15.847 1.00 68.62 283 ILE A N 1
ATOM 1909 C CA . ILE A 1 283 ? 1.226 1.463 16.675 1.00 68.62 283 ILE A CA 1
ATOM 1910 C C . ILE A 1 283 ? 1.003 -0.059 16.684 1.00 68.62 283 ILE A C 1
ATOM 1912 O O . ILE A 1 283 ? 0.420 -0.586 17.628 1.00 68.62 283 ILE A O 1
ATOM 1916 N N . ALA A 1 284 ? 1.496 -0.777 15.673 1.00 66.94 284 ALA A N 1
ATOM 1917 C CA . ALA A 1 284 ? 1.303 -2.215 15.489 1.00 66.94 284 ALA A CA 1
ATOM 1918 C C . ALA A 1 284 ? 1.824 -3.112 16.627 1.00 66.94 284 ALA A C 1
ATOM 1920 O O . ALA A 1 284 ? 1.144 -4.096 16.917 1.00 66.94 284 ALA A O 1
ATOM 1921 N N . PRO A 1 285 ? 2.949 -2.812 17.322 1.00 65.44 285 PRO A N 1
ATOM 1922 C CA . PRO A 1 285 ? 3.426 -3.669 18.413 1.00 65.44 285 PRO A CA 1
ATOM 1923 C C . PRO A 1 285 ? 2.400 -3.870 19.537 1.00 65.44 285 PRO A C 1
ATOM 1925 O O . PRO A 1 285 ? 2.453 -4.871 20.248 1.00 65.44 285 PRO A O 1
ATOM 1928 N N . ALA A 1 286 ? 1.453 -2.939 19.679 1.00 67.44 286 ALA A N 1
ATOM 1929 C CA . ALA A 1 286 ? 0.398 -2.994 20.676 1.00 67.44 286 ALA A CA 1
ATOM 1930 C C . ALA A 1 286 ? -0.873 -3.719 20.193 1.00 67.44 286 ALA A C 1
ATOM 1932 O O . ALA A 1 286 ? -1.820 -3.784 20.959 1.00 67.44 286 ALA A O 1
ATOM 1933 N N . ILE A 1 287 ? -0.971 -4.242 18.966 1.00 74.06 287 ILE A N 1
ATOM 1934 C CA . ILE A 1 287 ? -2.241 -4.757 18.416 1.00 74.06 287 ILE A CA 1
ATOM 1935 C C . ILE A 1 287 ? -2.109 -6.232 18.042 1.00 74.06 287 ILE A C 1
ATOM 1937 O O . ILE A 1 287 ? -1.415 -6.570 17.083 1.00 74.06 287 ILE A O 1
ATOM 1941 N N . GLN A 1 288 ? -2.807 -7.114 18.765 1.00 79.75 288 GLN A N 1
ATOM 1942 C CA . GLN A 1 288 ? -2.761 -8.552 18.503 1.00 79.75 288 GLN A CA 1
ATOM 1943 C C . GLN A 1 288 ? -4.123 -9.228 18.661 1.00 79.75 288 GLN A C 1
ATOM 1945 O O . GLN A 1 288 ? -4.824 -8.992 19.634 1.00 79.75 288 GLN A O 1
ATOM 1950 N N . ASN A 1 289 ? -4.460 -10.144 17.750 1.00 84.12 289 ASN A N 1
ATOM 1951 C CA . ASN A 1 289 ? -5.625 -11.030 17.833 1.00 84.12 289 ASN A CA 1
ATOM 1952 C C . ASN A 1 289 ? -6.959 -10.288 18.024 1.00 84.12 289 ASN A C 1
ATOM 1954 O O . ASN A 1 289 ? -7.801 -10.714 18.818 1.00 84.12 289 ASN A O 1
ATOM 1958 N N . LEU A 1 290 ? -7.139 -9.173 17.307 1.00 89.31 290 LEU A N 1
ATOM 1959 C CA . LEU A 1 290 ? -8.394 -8.424 17.320 1.00 89.31 290 LEU A CA 1
ATOM 1960 C C . LEU A 1 290 ? -9.414 -8.974 16.320 1.00 89.31 290 LEU A C 1
ATOM 1962 O O . LEU A 1 290 ? -9.057 -9.393 15.218 1.00 89.31 290 LEU A O 1
ATOM 1966 N N . GLY A 1 291 ? -10.705 -8.899 16.652 1.00 89.12 291 GLY A N 1
ATOM 1967 C CA . GLY A 1 291 ? -11.770 -9.140 15.670 1.00 89.12 291 GLY A CA 1
ATOM 1968 C C . GLY A 1 291 ? -11.880 -8.014 14.638 1.00 89.12 291 GLY A C 1
ATOM 1969 O O . GLY A 1 291 ? -12.209 -8.259 13.476 1.00 89.12 291 GLY A O 1
ATOM 1970 N N . GLY A 1 292 ? -11.544 -6.784 15.032 1.00 91.19 292 GLY A N 1
ATOM 1971 C CA . GLY A 1 292 ? -11.515 -5.635 14.136 1.00 91.19 292 GLY A CA 1
ATOM 1972 C C . GLY A 1 292 ? -10.480 -4.583 14.525 1.00 91.19 292 GLY A C 1
ATOM 1973 O O . GLY A 1 292 ? -10.245 -4.316 15.703 1.00 91.19 292 GLY A O 1
ATOM 1974 N N . PHE A 1 293 ? -9.893 -3.949 13.518 1.00 89.94 293 PHE A N 1
ATOM 1975 C CA . PHE A 1 293 ? -9.064 -2.764 13.650 1.00 89.94 293 PHE A CA 1
ATOM 1976 C C . PHE A 1 293 ? -9.499 -1.716 12.627 1.00 89.94 293 PHE A C 1
ATOM 1978 O O . PHE A 1 293 ? -9.523 -1.976 11.422 1.00 89.94 293 PHE A O 1
ATOM 1985 N N . ARG A 1 294 ? -9.817 -0.515 13.106 1.00 88.19 294 ARG A N 1
ATOM 1986 C CA . ARG A 1 294 ? -10.139 0.636 12.269 1.00 88.19 294 ARG A CA 1
ATOM 1987 C C . ARG A 1 294 ? -9.190 1.782 12.584 1.00 88.19 294 ARG A C 1
ATOM 1989 O O . ARG A 1 294 ? -9.061 2.177 13.737 1.00 88.19 294 ARG A O 1
ATOM 1996 N N . LEU A 1 295 ? -8.563 2.337 11.554 1.00 84.69 295 LEU A N 1
ATOM 1997 C CA . LEU A 1 295 ? -7.776 3.561 11.644 1.00 84.69 295 LEU A CA 1
ATOM 1998 C C . LEU A 1 295 ? -8.404 4.609 10.731 1.00 84.69 295 LEU A C 1
ATOM 2000 O O . LEU A 1 295 ? -8.349 4.491 9.507 1.00 84.69 295 LEU A O 1
ATOM 2004 N N . GLY A 1 296 ? -9.019 5.616 11.339 1.00 74.44 296 GLY A N 1
ATOM 2005 C CA . GLY A 1 296 ? -9.552 6.776 10.641 1.00 74.44 296 GLY A CA 1
ATOM 2006 C C . GLY A 1 296 ? -8.648 7.992 10.809 1.00 74.44 296 GLY A C 1
ATOM 2007 O O . GLY A 1 296 ? -8.000 8.161 11.838 1.00 74.44 296 GLY A O 1
ATOM 2008 N N . LYS A 1 297 ? -8.644 8.870 9.809 1.00 69.31 297 LYS A N 1
ATOM 2009 C CA . LYS A 1 297 ? -8.154 10.253 9.896 1.00 69.31 297 LYS A CA 1
ATOM 2010 C C . LYS A 1 297 ? -9.111 11.186 9.150 1.00 69.31 297 LYS A C 1
ATOM 2012 O O . LYS A 1 297 ? -9.886 10.737 8.305 1.00 69.31 297 LYS A O 1
ATOM 2017 N N . SER A 1 298 ? -9.029 12.485 9.437 1.00 54.97 298 SER A N 1
ATOM 2018 C CA . SER A 1 298 ? -9.766 13.506 8.685 1.00 54.97 298 SER A CA 1
ATOM 2019 C C . SER A 1 298 ? -9.293 13.554 7.224 1.00 54.97 298 SER A C 1
ATOM 2021 O O . SER A 1 298 ? -8.145 13.225 6.918 1.00 54.97 298 SER A O 1
ATOM 2023 N N . VAL A 1 299 ? -10.181 13.957 6.313 1.00 51.56 299 VAL A N 1
ATOM 2024 C CA . VAL A 1 299 ? -9.930 14.004 4.861 1.00 51.56 299 VAL A CA 1
ATOM 2025 C C . VAL A 1 299 ? -8.846 15.012 4.451 1.00 51.56 299 VAL A C 1
ATOM 2027 O O . VAL A 1 299 ? -8.246 14.828 3.394 1.00 51.56 299 VAL A O 1
ATOM 2030 N N . ASP A 1 300 ? -8.522 15.985 5.313 1.00 48.81 300 ASP A N 1
ATOM 2031 C CA . ASP A 1 300 ? -7.678 17.140 4.966 1.00 48.81 300 ASP A CA 1
ATOM 2032 C C . ASP A 1 300 ? -6.282 17.166 5.633 1.00 48.81 300 ASP A C 1
ATOM 2034 O O . ASP A 1 300 ? -5.497 18.075 5.362 1.00 48.81 300 ASP A O 1
ATOM 2038 N N . SER A 1 301 ? -5.925 16.197 6.492 1.00 50.88 301 SER A N 1
ATOM 2039 C CA . SER A 1 301 ? -4.635 16.203 7.213 1.00 50.88 301 SER A CA 1
ATOM 2040 C C . SER A 1 301 ? -3.884 14.856 7.201 1.00 50.88 301 SER A C 1
ATOM 2042 O O . SER A 1 301 ? -4.263 13.894 7.868 1.00 50.88 301 SER A O 1
ATOM 2044 N N . GLY A 1 302 ? -2.759 14.819 6.469 1.00 58.97 302 GLY A N 1
ATOM 2045 C CA . GLY A 1 302 ? -1.725 13.764 6.498 1.00 58.97 302 GLY A CA 1
ATOM 2046 C C . GLY A 1 302 ? -2.068 12.477 5.737 1.00 58.97 302 GLY A C 1
ATOM 2047 O O . GLY A 1 302 ? -3.226 12.244 5.421 1.00 58.97 302 GLY A O 1
ATOM 2048 N N . ASP A 1 303 ? -1.073 11.626 5.445 1.00 75.25 303 ASP A N 1
ATOM 2049 C CA . ASP A 1 303 ? -1.201 10.309 4.780 1.00 75.25 303 ASP A CA 1
ATOM 2050 C C . ASP A 1 303 ? -1.295 9.163 5.820 1.00 75.25 303 ASP A C 1
ATOM 2052 O O . ASP A 1 303 ? -0.748 9.276 6.913 1.00 75.25 303 ASP A O 1
ATOM 2056 N N . ILE A 1 304 ? -2.002 8.058 5.526 1.00 80.00 304 ILE A N 1
ATOM 2057 C CA . ILE A 1 304 ? -1.863 6.804 6.306 1.00 80.00 304 ILE A CA 1
ATOM 2058 C C . ILE A 1 304 ? -0.859 5.935 5.560 1.00 80.00 304 ILE A C 1
ATOM 2060 O O . ILE A 1 304 ? -0.994 5.765 4.349 1.00 80.00 304 ILE A O 1
ATOM 2064 N N . VAL A 1 305 ? 0.104 5.356 6.271 1.00 83.75 305 VAL A N 1
ATOM 2065 C CA . VAL A 1 305 ? 1.084 4.427 5.707 1.00 83.75 305 VAL A CA 1
ATOM 2066 C C . VAL A 1 305 ? 0.976 3.081 6.418 1.00 83.75 305 VAL A C 1
ATOM 2068 O O . VAL A 1 305 ? 1.281 2.954 7.602 1.00 83.75 305 VAL A O 1
ATOM 2071 N N . VAL A 1 306 ? 0.545 2.064 5.678 1.00 85.50 306 VAL A N 1
ATOM 2072 C CA . VAL A 1 306 ? 0.495 0.665 6.107 1.00 85.50 306 VAL A CA 1
ATOM 2073 C C . VAL A 1 306 ? 1.831 0.018 5.742 1.00 85.50 306 VAL A C 1
ATOM 2075 O O . VAL A 1 306 ? 2.019 -0.448 4.621 1.00 85.50 306 VAL A O 1
ATOM 2078 N N . ASP A 1 307 ? 2.779 0.056 6.677 1.00 80.81 307 ASP A N 1
ATOM 2079 C CA . ASP A 1 307 ? 4.170 -0.410 6.530 1.00 80.81 307 ASP A CA 1
ATOM 2080 C C . ASP A 1 307 ? 4.501 -1.646 7.380 1.00 80.81 307 ASP A C 1
ATOM 2082 O O . ASP A 1 307 ? 5.641 -2.096 7.437 1.00 80.81 307 ASP A O 1
ATOM 2086 N N . THR A 1 308 ? 3.506 -2.209 8.056 1.00 78.00 308 THR A N 1
ATOM 2087 C CA . THR A 1 308 ? 3.622 -3.455 8.813 1.00 78.00 308 THR A CA 1
ATOM 2088 C C . THR A 1 308 ? 2.277 -4.159 8.838 1.00 78.00 308 THR A C 1
ATOM 2090 O O . THR A 1 308 ? 1.228 -3.523 8.719 1.00 78.00 308 THR A O 1
ATOM 2093 N N . ALA A 1 309 ? 2.298 -5.476 9.017 1.00 73.88 309 ALA A N 1
ATOM 2094 C CA . ALA A 1 309 ? 1.090 -6.234 9.294 1.00 73.88 309 ALA A CA 1
ATOM 2095 C C . ALA A 1 309 ? 0.603 -5.981 10.732 1.00 73.88 309 ALA A C 1
ATOM 2097 O O . ALA A 1 309 ? 1.390 -5.667 11.628 1.00 73.88 309 ALA A O 1
ATOM 2098 N N . ILE A 1 310 ? -0.702 -6.158 10.940 1.00 75.62 310 ILE A N 1
ATOM 2099 C CA . ILE A 1 310 ? -1.342 -6.233 12.256 1.00 75.62 310 ILE A CA 1
ATOM 2100 C C . ILE A 1 310 ? -2.174 -7.515 12.332 1.00 75.62 310 ILE A C 1
ATOM 2102 O O . ILE A 1 310 ? -2.759 -7.943 11.335 1.00 75.62 310 ILE A O 1
ATOM 2106 N N . SER A 1 311 ? -2.242 -8.128 13.514 1.00 81.00 311 SER A N 1
ATOM 2107 C CA . SER A 1 311 ? -3.078 -9.311 13.747 1.00 81.00 311 SER A CA 1
ATOM 2108 C C . SER A 1 311 ? -4.499 -8.872 14.117 1.00 81.00 311 SER A C 1
ATOM 2110 O O . SER A 1 311 ? -4.861 -8.775 15.289 1.00 81.00 311 SER A O 1
ATOM 2112 N N . ALA A 1 312 ? -5.292 -8.539 13.099 1.00 83.31 312 ALA A N 1
ATOM 2113 C CA . ALA A 1 312 ? -6.712 -8.235 13.233 1.00 83.31 312 ALA A CA 1
ATOM 2114 C C . ALA A 1 312 ? -7.498 -8.859 12.076 1.00 83.31 312 ALA A C 1
ATOM 2116 O O . ALA A 1 312 ? -7.082 -8.745 10.920 1.00 83.31 312 ALA A O 1
ATOM 2117 N N . ALA A 1 313 ? -8.636 -9.486 12.385 1.00 87.50 313 ALA A N 1
ATOM 2118 C CA . ALA A 1 313 ? -9.442 -10.191 11.393 1.00 87.50 313 ALA A CA 1
ATOM 2119 C C . ALA A 1 313 ? -10.063 -9.227 10.372 1.00 87.50 313 ALA A C 1
ATOM 2121 O O . ALA A 1 313 ? -10.022 -9.499 9.179 1.00 87.50 313 ALA A O 1
ATOM 2122 N N . ASN A 1 314 ? -10.597 -8.085 10.801 1.00 90.19 314 ASN A N 1
ATOM 2123 C CA . ASN A 1 314 ? -11.155 -7.085 9.888 1.00 90.19 314 ASN A CA 1
ATOM 2124 C C . ASN A 1 314 ? -10.380 -5.776 10.010 1.00 90.19 314 ASN A C 1
ATOM 2126 O O . ASN A 1 314 ? -10.347 -5.184 11.083 1.00 90.19 314 ASN A O 1
ATOM 2130 N N . GLN A 1 315 ? -9.762 -5.316 8.926 1.00 90.38 315 GLN A N 1
ATOM 2131 C CA . GLN A 1 315 ? -8.922 -4.119 8.912 1.00 90.38 315 GLN A CA 1
ATOM 2132 C C . GLN A 1 315 ? -9.553 -3.052 8.028 1.00 90.38 315 GLN A C 1
ATOM 2134 O O . GLN A 1 315 ? -9.928 -3.322 6.889 1.00 90.38 315 GLN A O 1
ATOM 2139 N N . THR A 1 316 ? -9.702 -1.838 8.554 1.00 90.06 316 THR A N 1
ATOM 2140 C CA . THR A 1 316 ? -10.285 -0.705 7.827 1.00 90.06 316 THR A CA 1
ATOM 2141 C C . THR A 1 316 ? -9.428 0.544 7.996 1.00 90.06 316 THR A C 1
ATOM 2143 O O . THR A 1 316 ? -9.215 1.004 9.116 1.00 90.06 316 THR A O 1
ATOM 2146 N N . TYR A 1 317 ? -8.980 1.122 6.884 1.00 88.00 317 TYR A N 1
ATOM 2147 C CA . TYR A 1 317 ? -8.200 2.361 6.844 1.00 88.00 317 TYR A CA 1
ATOM 2148 C C . TYR A 1 317 ? -8.997 3.444 6.124 1.00 88.00 317 TYR A C 1
ATOM 2150 O O . TYR A 1 317 ? -9.414 3.230 4.988 1.00 88.00 317 TYR A O 1
ATOM 2158 N N . ILE A 1 318 ? -9.210 4.593 6.767 1.00 84.56 318 ILE A N 1
ATOM 2159 C CA . ILE A 1 318 ? -10.066 5.669 6.249 1.00 84.56 318 ILE A CA 1
ATOM 2160 C C . ILE A 1 318 ? -9.305 6.996 6.246 1.00 84.56 318 ILE A C 1
ATOM 2162 O O . ILE A 1 318 ? -8.836 7.431 7.297 1.00 84.56 318 ILE A O 1
ATOM 2166 N N . GLY A 1 319 ? -9.217 7.670 5.095 1.00 79.06 319 GLY A N 1
ATOM 2167 C CA . GLY A 1 319 ? -8.797 9.075 5.019 1.00 79.06 319 GLY A CA 1
ATOM 2168 C C . GLY A 1 319 ? -8.329 9.541 3.636 1.00 79.06 319 GLY A C 1
ATOM 2169 O O . GLY A 1 319 ? -8.381 8.774 2.692 1.00 79.06 319 GLY A O 1
ATOM 2170 N N . GLY A 1 320 ? -7.843 10.785 3.504 1.00 78.94 320 GLY A N 1
ATOM 2171 C CA . GLY A 1 320 ? -7.519 11.407 2.202 1.00 78.94 320 GLY A CA 1
ATOM 2172 C C . GLY A 1 320 ? -6.638 10.558 1.267 1.00 78.94 320 GLY A C 1
ATOM 2173 O O . GLY A 1 320 ? -7.110 10.121 0.216 1.00 78.94 320 GLY A O 1
ATOM 2174 N N . ASN A 1 321 ? -5.389 10.276 1.670 1.00 84.19 321 ASN A N 1
ATOM 2175 C CA . ASN A 1 321 ? -4.500 9.341 0.959 1.00 84.19 321 ASN A CA 1
ATOM 2176 C C . ASN A 1 321 ? -4.071 8.153 1.833 1.00 84.19 321 ASN A C 1
ATOM 2178 O O . ASN A 1 321 ? -3.738 8.334 3.008 1.00 84.19 321 ASN A O 1
ATOM 2182 N N . VAL A 1 322 ? -3.997 6.950 1.269 1.00 86.12 322 VAL A N 1
ATOM 2183 C CA . VAL A 1 322 ? -3.491 5.754 1.966 1.00 86.12 322 VAL A CA 1
ATOM 2184 C C . VAL A 1 322 ? -2.402 5.095 1.123 1.00 86.12 322 VAL A C 1
ATOM 2186 O O . VAL A 1 322 ? -2.622 4.786 -0.043 1.00 86.12 322 VAL A O 1
ATOM 2189 N N . THR A 1 323 ? -1.230 4.859 1.709 1.00 88.25 323 THR A N 1
ATOM 2190 C CA . THR A 1 323 ? -0.138 4.099 1.089 1.00 88.25 323 THR A CA 1
ATOM 2191 C C . THR A 1 323 ? -0.002 2.740 1.766 1.00 88.25 323 THR A C 1
ATOM 2193 O O . THR A 1 323 ? 0.124 2.673 2.984 1.00 88.25 323 THR A O 1
ATOM 2196 N N . VAL A 1 324 ? 0.023 1.664 0.985 1.00 88.69 324 VAL A N 1
ATOM 2197 C CA . VAL A 1 324 ? 0.323 0.300 1.433 1.00 88.69 324 VAL A CA 1
ATOM 2198 C C . VAL A 1 324 ? 1.705 -0.079 0.910 1.00 88.69 324 VAL A C 1
ATOM 2200 O O . VAL A 1 324 ? 1.923 -0.146 -0.302 1.00 88.69 324 VAL A O 1
ATOM 2203 N N . ASN A 1 325 ? 2.646 -0.262 1.830 1.00 85.38 325 ASN A N 1
ATOM 2204 C CA . ASN A 1 325 ? 4.044 -0.573 1.551 1.00 85.38 325 ASN A CA 1
ATOM 2205 C C . ASN A 1 325 ? 4.578 -1.538 2.614 1.00 85.38 325 ASN A C 1
ATOM 2207 O O . ASN A 1 325 ? 5.397 -1.180 3.461 1.00 85.38 325 ASN A O 1
ATOM 2211 N N . LEU A 1 326 ? 4.050 -2.755 2.600 1.00 77.88 326 LEU A N 1
ATOM 2212 C CA . LEU A 1 326 ? 4.456 -3.816 3.503 1.00 77.88 326 LEU A CA 1
ATOM 2213 C C . LEU A 1 326 ? 5.864 -4.306 3.125 1.00 77.88 326 LEU A C 1
ATOM 2215 O O . LEU A 1 326 ? 6.145 -4.492 1.938 1.00 77.88 326 LEU A O 1
ATOM 2219 N N . PRO A 1 327 ? 6.761 -4.539 4.099 1.00 67.00 327 PRO A N 1
ATOM 2220 C CA . PRO A 1 327 ? 8.094 -5.050 3.823 1.00 67.00 327 PRO A CA 1
ATOM 2221 C C . PRO A 1 327 ? 8.016 -6.390 3.086 1.00 67.00 327 PRO A C 1
ATOM 2223 O O . PRO A 1 327 ? 7.187 -7.246 3.408 1.00 67.00 327 PRO A O 1
ATOM 2226 N N . ALA A 1 328 ? 8.903 -6.582 2.108 1.00 55.94 328 ALA A N 1
ATOM 2227 C CA . ALA A 1 328 ? 9.070 -7.856 1.419 1.00 55.94 328 ALA A CA 1
ATOM 2228 C C . ALA A 1 328 ? 9.581 -8.895 2.431 1.00 55.94 328 ALA A C 1
ATOM 2230 O O . ALA A 1 328 ? 10.763 -8.934 2.762 1.00 55.94 328 ALA A O 1
ATOM 2231 N N . GLY A 1 329 ? 8.665 -9.680 2.994 1.00 46.47 329 GLY A N 1
ATOM 2232 C CA . GLY A 1 329 ? 8.948 -10.667 4.027 1.00 46.47 329 GLY A CA 1
ATOM 2233 C C . GLY A 1 329 ? 8.546 -12.049 3.546 1.00 46.47 329 GLY A C 1
ATOM 2234 O O . GLY A 1 329 ? 7.377 -12.291 3.267 1.00 46.47 329 GLY A O 1
ATOM 2235 N N . ASN A 1 330 ? 9.536 -12.927 3.441 1.00 35.47 330 ASN A N 1
ATOM 2236 C CA . ASN A 1 330 ? 9.503 -14.372 3.218 1.00 35.47 330 ASN A CA 1
ATOM 2237 C C . ASN A 1 330 ? 8.130 -15.019 3.517 1.00 35.47 330 ASN A C 1
ATOM 2239 O O . ASN A 1 330 ? 7.889 -15.485 4.623 1.00 35.47 330 ASN A O 1
ATOM 2243 N N . SER A 1 331 ? 7.231 -15.040 2.529 1.00 39.97 331 SER A N 1
ATOM 2244 C CA . SER A 1 331 ? 6.133 -16.002 2.305 1.00 39.97 331 SER A CA 1
ATOM 2245 C C . SER A 1 331 ? 5.227 -16.484 3.468 1.00 39.97 331 SER A C 1
ATOM 2247 O O . SER A 1 331 ? 4.477 -17.438 3.257 1.00 39.97 331 SER A O 1
ATOM 2249 N N . ALA A 1 332 ? 5.205 -15.873 4.661 1.00 38.03 332 ALA A N 1
ATOM 2250 C CA . ALA A 1 332 ? 4.381 -16.395 5.764 1.00 38.03 332 ALA A CA 1
ATOM 2251 C C . ALA A 1 332 ? 3.713 -15.381 6.711 1.00 38.03 332 ALA A C 1
ATOM 2253 O O . ALA A 1 332 ? 2.662 -15.728 7.244 1.00 38.03 332 ALA A O 1
ATOM 2254 N N . GLU A 1 333 ? 4.231 -14.165 6.916 1.00 44.06 333 GLU A N 1
ATOM 2255 C CA . GLU A 1 333 ? 3.757 -13.321 8.039 1.00 44.06 333 GLU A CA 1
ATOM 2256 C C . GLU A 1 333 ? 3.079 -12.001 7.637 1.00 44.06 333 GLU A C 1
ATOM 2258 O O . GLU A 1 333 ? 2.247 -11.479 8.379 1.00 44.06 333 GLU A O 1
ATOM 2263 N N . ASN A 1 334 ? 3.341 -11.480 6.437 1.00 45.97 334 ASN A N 1
ATOM 2264 C CA . ASN A 1 334 ? 2.827 -10.170 6.038 1.00 45.97 334 ASN A CA 1
ATOM 2265 C C . ASN A 1 334 ? 1.453 -10.310 5.345 1.00 45.97 334 ASN A C 1
ATOM 2267 O O . ASN A 1 334 ? 1.335 -10.906 4.280 1.00 45.97 334 ASN A O 1
ATOM 2271 N N . ALA A 1 335 ? 0.409 -9.775 5.993 1.00 46.47 335 ALA A N 1
ATOM 2272 C CA . ALA A 1 335 ? -1.012 -9.695 5.594 1.00 46.47 335 ALA A CA 1
ATOM 2273 C C . ALA A 1 335 ? -1.907 -10.953 5.720 1.00 46.47 335 ALA A C 1
ATOM 2275 O O . ALA A 1 335 ? -3.119 -10.792 5.847 1.00 46.47 335 ALA A O 1
ATOM 2276 N N . ARG A 1 336 ? -1.362 -12.175 5.819 1.00 51.12 336 ARG A N 1
ATOM 2277 C CA . ARG A 1 336 ? -2.140 -13.443 5.822 1.00 51.12 336 ARG A CA 1
ATOM 2278 C C . ARG A 1 336 ? -3.289 -13.577 6.845 1.00 51.12 336 ARG A C 1
ATOM 2280 O O . ARG A 1 336 ? -4.096 -14.489 6.710 1.00 51.12 336 ARG A O 1
ATOM 2287 N N . THR A 1 337 ? -3.390 -12.727 7.865 1.00 56.50 337 THR A N 1
ATOM 2288 C CA . THR A 1 337 ? -4.313 -12.921 8.999 1.00 56.50 337 THR A CA 1
ATOM 2289 C C . THR A 1 337 ? -5.634 -12.152 8.908 1.00 56.50 337 THR A C 1
ATOM 2291 O O . THR A 1 337 ? -6.533 -12.419 9.706 1.00 56.50 337 THR A O 1
ATOM 2294 N N . ALA A 1 338 ? -5.798 -11.230 7.952 1.00 67.69 338 ALA A N 1
ATOM 2295 C CA . ALA A 1 338 ? -7.061 -10.511 7.799 1.00 67.69 338 ALA A CA 1
ATOM 2296 C C . ALA A 1 338 ? -8.085 -11.346 7.012 1.00 67.69 338 ALA A C 1
ATOM 2298 O O . ALA A 1 338 ? -7.823 -11.784 5.891 1.00 67.69 338 ALA A O 1
ATOM 2299 N N . ASN A 1 339 ? -9.277 -11.515 7.576 1.00 84.94 339 ASN A N 1
ATOM 2300 C CA . ASN A 1 339 ? -10.484 -11.921 6.860 1.00 84.94 339 ASN A CA 1
ATOM 2301 C C . ASN A 1 339 ? -10.988 -10.803 5.935 1.00 84.94 339 ASN A C 1
ATOM 2303 O O . ASN A 1 339 ? -11.458 -11.075 4.842 1.00 84.94 339 ASN A O 1
ATOM 2307 N N . GLN A 1 340 ? -10.867 -9.533 6.324 1.00 88.94 340 GLN A N 1
ATOM 2308 C CA . GLN A 1 340 ? -11.247 -8.416 5.457 1.00 88.94 340 GLN A CA 1
ATOM 2309 C C . GLN A 1 340 ? -10.209 -7.298 5.497 1.00 88.94 340 GLN A C 1
ATOM 2311 O O . GLN A 1 340 ? -9.751 -6.917 6.575 1.00 88.94 340 GLN A O 1
ATOM 2316 N N . PHE A 1 341 ? -9.888 -6.740 4.328 1.00 90.88 341 PHE A N 1
ATOM 2317 C CA . PHE A 1 341 ? -9.014 -5.576 4.188 1.00 90.88 341 PHE A CA 1
ATOM 2318 C C . PHE A 1 341 ? -9.708 -4.477 3.381 1.00 90.88 341 PHE A C 1
ATOM 2320 O O . PHE A 1 341 ? -9.970 -4.628 2.187 1.00 90.88 341 PHE A O 1
ATOM 2327 N N . THR A 1 342 ? -10.003 -3.362 4.042 1.00 91.69 342 THR A N 1
ATOM 2328 C CA . THR A 1 342 ? -10.757 -2.250 3.466 1.00 91.69 342 THR A CA 1
ATOM 2329 C C . THR A 1 342 ? -9.937 -0.967 3.518 1.00 91.69 342 THR A C 1
ATOM 2331 O O . THR A 1 342 ? -9.485 -0.546 4.583 1.00 91.69 342 THR A O 1
ATOM 2334 N N . VAL A 1 343 ? -9.791 -0.304 2.372 1.00 91.81 343 VAL A N 1
ATOM 2335 C CA . VAL A 1 343 ? -9.179 1.023 2.259 1.00 91.81 343 VAL A CA 1
ATOM 2336 C C . VAL A 1 343 ? -10.186 1.990 1.654 1.00 91.81 343 VAL A C 1
ATOM 2338 O O . VAL A 1 343 ? -10.618 1.833 0.510 1.00 91.81 343 VAL A O 1
ATOM 2341 N N . GLN A 1 344 ? -10.536 3.011 2.428 1.00 89.88 344 GLN A N 1
ATOM 2342 C CA . GLN A 1 344 ? -11.429 4.089 2.029 1.00 89.88 344 GLN A CA 1
ATOM 2343 C C . GLN A 1 344 ? -10.644 5.392 1.937 1.00 89.88 344 GLN A C 1
ATOM 2345 O O . GLN A 1 344 ? -10.363 6.036 2.947 1.00 89.88 344 GLN A O 1
ATOM 2350 N N . ALA A 1 345 ? -10.257 5.760 0.718 1.00 86.50 345 ALA A N 1
ATOM 2351 C CA . ALA A 1 345 ? -9.465 6.955 0.468 1.00 86.50 345 ALA A CA 1
ATOM 2352 C C . ALA A 1 345 ? -9.790 7.586 -0.880 1.00 86.50 345 ALA A C 1
ATOM 2354 O O . ALA A 1 345 ? -10.375 6.930 -1.735 1.00 86.50 345 ALA A O 1
ATOM 2355 N N . ASN A 1 346 ? -9.375 8.835 -1.089 1.00 84.81 346 ASN A N 1
ATOM 2356 C CA . ASN A 1 346 ? -9.454 9.471 -2.406 1.00 84.81 346 ASN A CA 1
ATOM 2357 C C . ASN A 1 346 ? -8.360 8.911 -3.328 1.00 84.81 346 ASN A C 1
ATOM 2359 O O . ASN A 1 346 ? -8.622 8.557 -4.479 1.00 84.81 346 ASN A O 1
ATOM 2363 N N . SER A 1 347 ? -7.140 8.796 -2.792 1.00 87.31 347 SER A N 1
ATOM 2364 C CA . SER A 1 347 ? -5.974 8.231 -3.473 1.00 87.31 347 SER A CA 1
ATOM 2365 C C . SER A 1 347 ? -5.371 7.090 -2.658 1.00 87.31 347 SER A C 1
ATOM 2367 O O . SER A 1 347 ? -5.109 7.229 -1.461 1.00 87.31 347 SER A O 1
ATOM 2369 N N . ILE A 1 348 ? -5.146 5.952 -3.305 1.00 93.38 348 ILE A N 1
ATOM 2370 C CA . ILE A 1 348 ? -4.573 4.750 -2.705 1.00 93.38 348 ILE A CA 1
ATOM 2371 C C . ILE A 1 348 ? -3.312 4.409 -3.485 1.00 93.38 348 ILE A C 1
ATOM 2373 O O . ILE A 1 348 ? -3.386 4.179 -4.684 1.00 93.38 348 ILE A O 1
ATOM 2377 N N . LYS A 1 349 ? -2.160 4.327 -2.823 1.00 92.50 349 LYS A N 1
ATOM 2378 C CA . LYS A 1 349 ? -0.920 3.829 -3.427 1.00 92.50 349 LYS A CA 1
ATOM 2379 C C . LYS A 1 349 ? -0.605 2.449 -2.868 1.00 92.50 349 LYS A C 1
ATOM 2381 O O . LYS A 1 349 ? -0.511 2.306 -1.656 1.00 92.50 349 LYS A O 1
ATOM 2386 N N . ILE A 1 350 ? -0.395 1.451 -3.720 1.00 90.81 350 ILE A N 1
ATOM 2387 C CA . ILE A 1 350 ? 0.058 0.117 -3.303 1.00 90.81 350 ILE A CA 1
ATOM 2388 C C . ILE A 1 350 ? 1.397 -0.176 -3.973 1.00 90.81 350 ILE A C 1
ATOM 2390 O O . ILE A 1 350 ? 1.528 -0.062 -5.190 1.00 90.81 350 ILE A O 1
ATOM 2394 N N . ALA A 1 351 ? 2.397 -0.521 -3.166 1.00 86.12 351 ALA A N 1
ATOM 2395 C CA . ALA A 1 351 ? 3.757 -0.837 -3.609 1.00 86.12 351 ALA A CA 1
ATOM 2396 C C . ALA A 1 351 ? 4.246 -2.211 -3.107 1.00 86.12 351 ALA A C 1
ATOM 2398 O O . ALA A 1 351 ? 5.428 -2.536 -3.220 1.00 86.12 351 ALA A O 1
ATOM 2399 N N . SER A 1 352 ? 3.346 -3.007 -2.535 1.00 85.69 352 SER A N 1
ATOM 2400 C CA . SER A 1 352 ? 3.629 -4.328 -1.977 1.00 85.69 352 SER A CA 1
ATOM 2401 C C . SER A 1 352 ? 2.429 -5.250 -2.151 1.00 85.69 352 SER A C 1
ATOM 2403 O O . SER A 1 352 ? 1.290 -4.778 -2.177 1.00 85.69 352 SER A O 1
ATOM 2405 N N . ASP A 1 353 ? 2.675 -6.555 -2.169 1.00 88.31 353 ASP A N 1
ATOM 2406 C CA . ASP A 1 353 ? 1.616 -7.563 -2.170 1.00 88.31 353 ASP A CA 1
ATOM 2407 C C . ASP A 1 353 ? 0.686 -7.426 -0.953 1.00 88.31 353 ASP A C 1
ATOM 2409 O O . ASP A 1 353 ? 1.111 -7.070 0.150 1.00 88.31 353 ASP A O 1
ATOM 2413 N N . VAL A 1 354 ? -0.594 -7.749 -1.151 1.00 87.62 354 VAL A N 1
ATOM 2414 C CA . VAL A 1 354 ? -1.614 -7.815 -0.097 1.00 87.62 354 VAL A CA 1
ATOM 2415 C C . VAL A 1 354 ? -2.308 -9.164 -0.192 1.00 87.62 354 VAL A C 1
ATOM 2417 O O . VAL A 1 354 ? -2.957 -9.461 -1.190 1.00 87.62 354 VAL A O 1
ATOM 2420 N N . THR A 1 355 ? -2.187 -9.984 0.850 1.00 88.00 355 THR A N 1
ATOM 2421 C CA . THR A 1 355 ? -2.841 -11.298 0.932 1.00 88.00 355 THR A CA 1
ATOM 2422 C C . THR A 1 355 ? -3.867 -11.294 2.054 1.00 88.00 355 THR A C 1
ATOM 2424 O O . THR A 1 355 ? -3.542 -10.847 3.144 1.00 88.00 355 THR A O 1
ATOM 2427 N N . THR A 1 356 ? -5.075 -11.798 1.823 1.00 89.00 356 THR A N 1
ATOM 2428 C CA . THR A 1 356 ? -6.149 -11.910 2.824 1.00 89.00 356 THR A CA 1
ATOM 2429 C C . THR A 1 356 ? -6.847 -13.264 2.721 1.00 89.00 356 THR A C 1
ATOM 2431 O O . THR A 1 356 ? -6.788 -13.920 1.687 1.00 89.00 356 THR A O 1
ATOM 2434 N N . THR A 1 357 ? -7.550 -13.685 3.774 1.00 88.38 357 THR A N 1
ATOM 2435 C CA . THR A 1 357 ? -8.396 -14.896 3.730 1.00 88.38 357 THR A CA 1
ATOM 2436 C C . THR A 1 357 ? -9.809 -14.622 3.218 1.00 88.38 357 THR A C 1
ATOM 2438 O O . THR A 1 357 ? -10.472 -15.520 2.715 1.00 88.38 357 THR A O 1
ATOM 2441 N N . GLY A 1 358 ? -10.268 -13.373 3.282 1.00 89.56 358 GLY A N 1
ATOM 2442 C CA . GLY A 1 358 ? -11.538 -12.947 2.700 1.00 89.56 358 GLY A CA 1
ATOM 2443 C C . GLY A 1 358 ? -11.399 -11.633 1.935 1.00 89.56 358 GLY A C 1
ATOM 2444 O O . GLY A 1 358 ? -10.337 -11.332 1.382 1.00 89.56 358 GLY A O 1
ATOM 2445 N N . ALA A 1 359 ? -12.494 -10.884 1.816 1.00 93.56 359 ALA A N 1
ATOM 2446 C CA . ALA A 1 359 ? -12.635 -9.846 0.798 1.00 93.56 359 ALA A CA 1
ATOM 2447 C C . ALA A 1 359 ? -11.674 -8.655 0.963 1.00 93.56 359 ALA A C 1
ATOM 2449 O O . ALA A 1 359 ? -11.367 -8.221 2.077 1.00 93.56 359 ALA A O 1
ATOM 2450 N N . GLN A 1 360 ? -11.275 -8.075 -0.170 1.00 95.44 360 GLN A N 1
ATOM 2451 C CA . GLN A 1 360 ? -10.553 -6.804 -0.232 1.00 95.44 360 GLN A CA 1
ATOM 2452 C C . GLN A 1 360 ? -11.417 -5.739 -0.911 1.00 95.44 360 GLN A C 1
ATOM 2454 O O . GLN A 1 360 ? -12.054 -6.006 -1.934 1.00 95.44 360 GLN A O 1
ATOM 2459 N N . SER A 1 361 ? -11.435 -4.525 -0.361 1.00 96.00 361 SER A N 1
ATOM 2460 C CA . SER A 1 361 ? -12.209 -3.408 -0.908 1.00 96.00 361 SER A CA 1
ATOM 2461 C C . SER A 1 361 ? -11.415 -2.105 -0.888 1.00 96.00 361 SER A C 1
ATOM 2463 O O . SER A 1 361 ? -10.983 -1.650 0.168 1.00 96.00 361 SER A O 1
ATOM 2465 N N . TYR A 1 362 ? -11.293 -1.464 -2.048 1.00 96.44 362 TYR A N 1
ATOM 2466 C CA . TYR A 1 362 ? -10.580 -0.203 -2.254 1.00 96.44 362 TYR A CA 1
ATOM 2467 C C . TYR A 1 362 ? -11.540 0.820 -2.866 1.00 96.44 362 TYR A C 1
ATOM 2469 O O . TYR A 1 362 ? -11.960 0.652 -4.007 1.00 96.44 362 TYR A O 1
ATOM 2477 N N . THR A 1 363 ? -11.923 1.872 -2.138 1.00 91.19 363 THR A N 1
ATOM 2478 C CA . THR A 1 363 ? -12.972 2.807 -2.606 1.00 91.19 363 THR A CA 1
ATOM 2479 C C . THR A 1 363 ? -12.446 4.074 -3.294 1.00 91.19 363 THR A C 1
ATOM 2481 O O . THR A 1 363 ? -13.233 4.961 -3.608 1.00 91.19 363 THR A O 1
ATOM 2484 N N . GLY A 1 364 ? -11.134 4.159 -3.531 1.00 89.88 364 GLY A N 1
ATOM 2485 C CA . GLY A 1 364 ? -10.446 5.284 -4.176 1.00 89.88 364 GLY A CA 1
ATOM 2486 C C . GLY A 1 364 ? -9.728 4.904 -5.460 1.00 89.88 364 GLY A C 1
ATOM 2487 O O . GLY A 1 364 ? -9.712 3.737 -5.855 1.00 89.88 364 GLY A O 1
ATOM 2488 N N . ASN A 1 365 ? -9.079 5.888 -6.087 1.00 94.00 365 ASN A N 1
ATOM 2489 C CA . ASN A 1 365 ? -8.177 5.617 -7.204 1.00 94.00 365 ASN A CA 1
ATOM 2490 C C . ASN A 1 365 ? -6.960 4.835 -6.706 1.00 94.00 365 ASN A C 1
ATOM 2492 O O . ASN A 1 365 ? -6.280 5.274 -5.779 1.00 94.00 365 ASN A O 1
ATOM 2496 N N . LEU A 1 366 ? -6.685 3.694 -7.331 1.00 96.44 366 LEU A N 1
ATOM 2497 C CA . LEU A 1 366 ? -5.593 2.798 -6.991 1.00 96.44 366 LEU A CA 1
ATOM 2498 C C . LEU A 1 366 ? -4.386 3.029 -7.909 1.00 96.44 366 LEU A C 1
ATOM 2500 O O . LEU A 1 366 ? -4.416 2.745 -9.105 1.00 96.44 366 LEU A O 1
ATOM 2504 N N . GLN A 1 367 ? -3.296 3.501 -7.323 1.00 94.81 367 GLN A N 1
ATOM 2505 C CA . GLN A 1 367 ? -2.003 3.690 -7.954 1.00 94.81 367 GLN A CA 1
ATOM 2506 C C . GLN A 1 367 ? -1.061 2.541 -7.591 1.00 94.81 367 GLN A C 1
ATOM 2508 O O . GLN A 1 367 ? -0.750 2.325 -6.420 1.00 94.81 367 GLN A O 1
ATOM 2513 N N . VAL A 1 368 ? -0.582 1.819 -8.596 1.00 92.50 368 VAL A N 1
ATOM 2514 C CA . VAL A 1 368 ? 0.339 0.691 -8.426 1.00 92.50 368 VAL A CA 1
ATOM 2515 C C . VAL A 1 368 ? 1.766 1.218 -8.574 1.00 92.50 368 VAL A C 1
ATOM 2517 O O . VAL A 1 368 ? 2.074 1.845 -9.580 1.00 92.50 368 VAL A O 1
ATOM 2520 N N . GLY A 1 369 ? 2.618 1.060 -7.561 1.00 85.12 369 GLY A N 1
ATOM 2521 C CA . GLY A 1 369 ? 3.974 1.633 -7.534 1.00 85.12 369 GLY A CA 1
ATOM 2522 C C . GLY A 1 369 ? 5.099 0.689 -7.966 1.00 85.12 369 GLY A C 1
ATOM 2523 O O . GLY A 1 369 ? 6.205 1.146 -8.236 1.00 85.12 369 GLY A O 1
ATOM 2524 N N . SER A 1 370 ? 4.822 -0.608 -7.996 1.00 82.38 370 SER A N 1
ATOM 2525 C CA . SER A 1 370 ? 5.741 -1.717 -8.274 1.00 82.38 370 SER A CA 1
ATOM 2526 C C . SER A 1 370 ? 4.911 -2.913 -8.743 1.00 82.38 370 SER A C 1
ATOM 2528 O O . SER A 1 370 ? 3.683 -2.838 -8.746 1.00 82.38 370 SER A O 1
ATOM 2530 N N . ASP A 1 371 ? 5.540 -4.017 -9.136 1.00 85.75 371 ASP A N 1
ATOM 2531 C CA . ASP A 1 371 ? 4.785 -5.251 -9.354 1.00 85.75 371 ASP A CA 1
ATOM 2532 C C . ASP A 1 371 ? 4.115 -5.692 -8.048 1.00 85.75 371 ASP A C 1
ATOM 2534 O O . ASP A 1 371 ? 4.783 -5.862 -7.029 1.00 85.75 371 ASP A O 1
ATOM 2538 N N . VAL A 1 372 ? 2.791 -5.835 -8.088 1.00 88.75 372 VAL A N 1
ATOM 2539 C CA . VAL A 1 372 ? 1.954 -6.094 -6.913 1.00 88.75 372 VAL A CA 1
ATOM 2540 C C . VAL A 1 372 ? 0.979 -7.225 -7.199 1.00 88.75 372 VAL A C 1
ATOM 2542 O O . VAL A 1 372 ? 0.346 -7.273 -8.255 1.00 88.75 372 VAL A O 1
ATOM 2545 N N . SER A 1 373 ? 0.794 -8.087 -6.206 1.00 92.06 373 SER A N 1
ATOM 2546 C CA . SER A 1 373 ? -0.243 -9.109 -6.159 1.00 92.06 373 SER A CA 1
ATOM 2547 C C . SER A 1 373 ? -1.252 -8.820 -5.045 1.00 92.06 373 SER A C 1
ATOM 2549 O O . SER A 1 373 ? -0.902 -8.756 -3.868 1.00 92.06 373 SER A O 1
ATOM 2551 N N . LEU A 1 374 ? -2.527 -8.693 -5.407 1.00 94.19 374 LEU A N 1
ATOM 2552 C CA . LEU A 1 374 ? -3.661 -8.670 -4.484 1.00 94.19 374 LEU A CA 1
ATOM 2553 C C . LEU A 1 374 ? -4.269 -10.072 -4.453 1.00 94.19 374 LEU A C 1
ATOM 2555 O O . LEU A 1 374 ? -4.839 -10.513 -5.447 1.00 94.19 374 LEU A O 1
ATOM 2559 N N . THR A 1 375 ? -4.118 -10.790 -3.344 1.00 93.12 375 THR A N 1
ATOM 2560 C CA . THR A 1 375 ? -4.544 -12.189 -3.204 1.00 93.12 375 THR A CA 1
ATOM 2561 C C . THR A 1 375 ? -5.590 -12.348 -2.105 1.00 93.12 375 THR A C 1
ATOM 2563 O O . THR A 1 375 ? -5.394 -11.869 -0.993 1.00 93.12 375 THR A O 1
ATOM 2566 N N . SER A 1 376 ? -6.684 -13.047 -2.396 1.00 92.06 376 SER A N 1
ATOM 2567 C CA . SER A 1 376 ? -7.723 -13.407 -1.433 1.00 92.06 376 SER A CA 1
ATOM 2568 C C . SER A 1 376 ? -8.036 -14.906 -1.502 1.00 92.06 376 SER A C 1
ATOM 2570 O O . SER A 1 376 ? -8.428 -15.406 -2.559 1.00 92.06 376 SER A O 1
ATOM 2572 N N . ASP A 1 377 ? -7.922 -15.613 -0.373 1.00 85.19 377 ASP A N 1
ATOM 2573 C CA . ASP A 1 377 ? -8.204 -17.054 -0.250 1.00 85.19 377 ASP A CA 1
ATOM 2574 C C . ASP A 1 377 ? -9.717 -17.342 -0.093 1.00 85.19 377 ASP A C 1
ATOM 2576 O O . ASP A 1 377 ? -10.146 -18.049 0.818 1.00 85.19 377 ASP A O 1
ATOM 2580 N N . GLY A 1 378 ? -10.546 -16.792 -0.990 1.00 73.62 378 GLY A N 1
ATOM 2581 C CA . GLY A 1 378 ? -11.993 -17.066 -1.057 1.00 73.62 378 GLY A CA 1
ATOM 2582 C C . GLY A 1 378 ? -12.907 -15.838 -0.996 1.00 73.62 378 GLY A C 1
ATOM 2583 O O . GLY A 1 378 ? -14.124 -15.976 -1.133 1.00 73.62 378 GLY A O 1
ATOM 2584 N N . GLY A 1 379 ? -12.352 -14.635 -0.829 1.00 88.25 379 GLY A N 1
ATOM 2585 C CA . GLY A 1 379 ? -13.082 -13.369 -0.893 1.00 88.25 379 GLY A CA 1
ATOM 2586 C C . GLY A 1 379 ? -12.970 -12.666 -2.248 1.00 88.25 379 GLY A C 1
ATOM 2587 O O . GLY A 1 379 ? -12.026 -12.853 -3.009 1.00 88.25 379 GLY A O 1
ATOM 2588 N N . GLY A 1 380 ? -13.954 -11.820 -2.564 1.00 95.38 380 GLY A N 1
ATOM 2589 C CA . GLY A 1 380 ? -13.877 -10.945 -3.736 1.00 95.38 380 GLY A CA 1
ATOM 2590 C C . GLY A 1 380 ? -12.891 -9.789 -3.541 1.00 95.38 380 GLY A C 1
ATOM 2591 O O . GLY A 1 380 ? -12.637 -9.365 -2.413 1.00 95.38 380 GLY A O 1
ATOM 2592 N N . ILE A 1 381 ? -12.379 -9.246 -4.644 1.00 97.69 381 ILE A N 1
ATOM 2593 C CA . ILE A 1 381 ? -11.505 -8.065 -4.654 1.00 97.69 381 ILE A CA 1
ATOM 2594 C C . ILE A 1 381 ? -12.201 -6.966 -5.456 1.00 97.69 381 ILE A C 1
ATOM 2596 O O . ILE A 1 381 ? -12.432 -7.105 -6.657 1.00 97.69 381 ILE A O 1
ATOM 2600 N N . SER A 1 382 ? -12.570 -5.874 -4.787 1.00 97.62 382 SER A N 1
ATOM 2601 C CA . SER A 1 382 ? -13.278 -4.748 -5.407 1.00 97.62 382 SER A CA 1
ATOM 2602 C C . SER A 1 382 ? -12.446 -3.472 -5.354 1.00 97.62 382 SER A C 1
ATOM 2604 O O . SER A 1 382 ? -12.001 -3.056 -4.288 1.00 97.62 382 SER A O 1
ATOM 2606 N N . ILE A 1 383 ? -12.272 -2.828 -6.504 1.00 97.81 383 ILE A N 1
ATOM 2607 C CA . ILE A 1 383 ? -11.635 -1.522 -6.662 1.00 97.81 383 ILE A CA 1
ATOM 2608 C C . ILE A 1 383 ? -12.677 -0.590 -7.277 1.00 97.81 383 ILE A C 1
ATOM 2610 O O . ILE A 1 383 ? -13.046 -0.731 -8.441 1.00 97.81 383 ILE A O 1
ATOM 2614 N N . LEU A 1 384 ? -13.194 0.349 -6.489 1.00 95.56 384 LEU A N 1
ATOM 2615 C CA . LEU A 1 384 ? -14.296 1.221 -6.902 1.00 95.56 384 LEU A CA 1
ATOM 2616 C C . LEU A 1 384 ? -13.826 2.501 -7.614 1.00 95.56 384 LEU A C 1
ATOM 2618 O O . LEU A 1 384 ? -14.658 3.273 -8.080 1.00 95.56 384 LEU A O 1
ATOM 2622 N N . GLY A 1 385 ? -12.512 2.723 -7.712 1.00 94.81 385 GLY A N 1
ATOM 2623 C CA . GLY A 1 385 ? -11.904 3.825 -8.463 1.00 94.81 385 GLY A CA 1
ATOM 2624 C C . GLY A 1 385 ? -11.167 3.375 -9.726 1.00 94.81 385 GLY A C 1
ATOM 2625 O O . GLY A 1 385 ? -11.250 2.220 -10.150 1.00 94.81 385 GLY A O 1
ATOM 2626 N N . ALA A 1 386 ? -10.438 4.310 -10.342 1.00 95.44 386 ALA A N 1
ATOM 2627 C CA . ALA A 1 386 ? -9.529 4.013 -11.449 1.00 95.44 386 ALA A CA 1
ATOM 2628 C C . ALA A 1 386 ? -8.280 3.267 -10.961 1.00 95.44 386 ALA A C 1
ATOM 2630 O O . ALA A 1 386 ? -7.845 3.462 -9.829 1.00 95.44 386 ALA A O 1
ATOM 2631 N N . VAL A 1 387 ? -7.682 2.457 -11.832 1.00 96.81 387 VAL A N 1
ATOM 2632 C CA . VAL A 1 387 ? -6.405 1.777 -11.603 1.00 96.81 387 VAL A CA 1
ATOM 2633 C C . VAL A 1 387 ? -5.354 2.378 -12.529 1.00 96.81 387 VAL A C 1
ATOM 2635 O O . VAL A 1 387 ? -5.553 2.477 -13.741 1.00 96.81 387 VAL A O 1
ATOM 2638 N N . SER A 1 388 ? -4.210 2.773 -11.986 1.00 93.81 388 SER A N 1
ATOM 2639 C CA . SER A 1 388 ? -3.098 3.267 -12.796 1.00 93.81 388 SER A CA 1
ATOM 2640 C C . SER A 1 388 ? -1.765 2.775 -12.270 1.00 93.81 388 SER A C 1
ATOM 2642 O O . SER A 1 388 ? -1.500 2.914 -11.077 1.00 93.81 388 SER A O 1
ATOM 2644 N N . GLY A 1 389 ? -0.891 2.276 -13.134 1.00 90.88 389 GLY A N 1
ATOM 2645 C CA . GLY A 1 389 ? 0.505 2.119 -12.746 1.00 90.88 389 GLY A CA 1
ATOM 2646 C C . GLY A 1 389 ? 1.223 3.465 -12.712 1.00 90.88 389 GLY A C 1
ATOM 2647 O O . GLY A 1 389 ? 1.047 4.323 -13.582 1.00 90.88 389 GLY A O 1
ATOM 2648 N N . LEU A 1 390 ? 2.022 3.670 -11.672 1.00 84.25 390 LEU A N 1
ATOM 2649 C CA . LEU A 1 390 ? 2.940 4.791 -11.576 1.00 84.25 390 LEU A CA 1
ATOM 2650 C C . LEU A 1 390 ? 4.135 4.491 -12.476 1.00 84.25 390 LEU A C 1
ATOM 2652 O O . LEU A 1 390 ? 4.806 3.477 -12.306 1.00 84.25 390 LEU A O 1
ATOM 2656 N N . SER A 1 391 ? 4.409 5.383 -13.428 1.00 69.62 391 SER A N 1
ATOM 2657 C CA . SER A 1 391 ? 5.642 5.312 -14.209 1.00 69.62 391 SER A CA 1
ATOM 2658 C C . SER A 1 391 ? 6.826 5.433 -13.256 1.00 69.62 391 SER A C 1
ATOM 2660 O O . SER A 1 391 ? 6.962 6.448 -12.564 1.00 69.62 391 SER A O 1
ATOM 2662 N N . ILE A 1 392 ? 7.697 4.427 -13.225 1.00 64.31 392 ILE A N 1
ATOM 2663 C CA . ILE A 1 392 ? 8.974 4.556 -12.530 1.00 64.31 392 ILE A CA 1
ATOM 2664 C C . ILE A 1 392 ? 9.790 5.552 -13.356 1.00 64.31 392 ILE A C 1
ATOM 2666 O O . ILE A 1 392 ? 9.975 5.378 -14.561 1.00 64.31 392 ILE A O 1
ATOM 2670 N N . GLN A 1 393 ? 10.189 6.659 -12.734 1.00 65.00 393 GLN A N 1
ATOM 2671 C CA . GLN A 1 393 ? 10.927 7.709 -13.432 1.00 65.00 393 GLN A CA 1
ATOM 2672 C C . GLN A 1 393 ? 12.244 7.141 -13.987 1.00 65.00 393 GLN A C 1
ATOM 2674 O O . GLN A 1 393 ? 12.901 6.359 -13.287 1.00 65.00 393 GLN A O 1
ATOM 2679 N N . PRO A 1 394 ? 12.655 7.513 -15.216 1.00 80.88 394 PRO A N 1
ATOM 2680 C CA . PRO A 1 394 ? 13.939 7.094 -15.748 1.00 80.88 394 PRO A CA 1
ATOM 2681 C C . PRO A 1 394 ? 15.055 7.585 -14.826 1.00 80.88 394 PRO A C 1
ATOM 2683 O O . PRO A 1 394 ? 15.220 8.779 -14.582 1.00 80.88 394 PRO A O 1
ATOM 2686 N N . THR A 1 395 ? 15.821 6.641 -14.293 1.00 89.50 395 THR A N 1
ATOM 2687 C CA . THR A 1 395 ? 17.011 6.905 -13.495 1.00 89.50 395 THR A CA 1
ATOM 2688 C C . THR A 1 395 ? 18.199 6.995 -14.438 1.00 89.50 395 THR A C 1
ATOM 2690 O O . THR A 1 395 ? 18.551 6.015 -15.096 1.00 89.50 395 THR A O 1
ATOM 2693 N N . LEU A 1 396 ? 18.811 8.176 -14.530 1.00 95.31 396 LEU A N 1
ATOM 2694 C CA . LEU A 1 396 ? 20.051 8.379 -15.275 1.00 95.31 396 LEU A CA 1
ATOM 2695 C C . LEU A 1 396 ? 21.198 7.674 -14.538 1.00 95.31 396 LEU A C 1
ATOM 2697 O O . LEU A 1 396 ? 21.480 8.001 -13.391 1.00 95.31 396 LEU A O 1
ATOM 2701 N N . LEU A 1 397 ? 21.832 6.694 -15.183 1.00 95.56 397 LEU A N 1
ATOM 2702 C CA . LEU A 1 397 ? 22.917 5.898 -14.595 1.00 95.56 397 LEU A CA 1
ATOM 2703 C C . LEU A 1 397 ? 24.289 6.389 -15.054 1.00 95.56 397 LEU A C 1
ATOM 2705 O O . LEU A 1 397 ? 25.219 6.516 -14.256 1.00 95.56 397 LEU A O 1
ATOM 2709 N N . TYR A 1 398 ? 24.400 6.672 -16.352 1.00 95.69 398 TYR A N 1
ATOM 2710 C CA . TYR A 1 398 ? 25.640 7.080 -16.994 1.00 95.69 398 TYR A CA 1
ATOM 2711 C C . TYR A 1 398 ? 25.417 8.373 -17.766 1.00 95.69 398 TYR A C 1
ATOM 2713 O O . TYR A 1 398 ? 24.494 8.461 -18.572 1.00 95.69 398 TYR A O 1
ATOM 2721 N N . GLU A 1 399 ? 26.290 9.353 -17.561 1.00 95.12 399 GLU A N 1
ATOM 2722 C CA . GLU A 1 399 ? 26.384 10.549 -18.393 1.00 95.12 399 GLU A CA 1
ATOM 2723 C C . GLU A 1 399 ? 27.857 10.848 -18.643 1.00 95.12 399 GLU A C 1
ATOM 2725 O O . GLU A 1 399 ? 28.633 10.993 -17.698 1.00 95.12 399 GLU A O 1
ATOM 2730 N N . THR A 1 400 ? 28.265 10.936 -19.905 1.00 91.38 400 THR A N 1
ATOM 2731 C CA . THR A 1 400 ? 29.641 11.311 -20.245 1.00 91.38 400 THR A CA 1
ATOM 2732 C C . THR A 1 400 ? 29.893 12.782 -19.920 1.00 91.38 400 THR A C 1
ATOM 2734 O O . THR A 1 400 ? 29.167 13.652 -20.401 1.00 91.38 400 THR A O 1
ATOM 2737 N N . LYS A 1 401 ? 30.980 13.073 -19.200 1.00 84.69 401 LYS A N 1
ATOM 2738 C CA . LYS A 1 401 ? 31.448 14.447 -18.947 1.00 84.69 401 LYS A CA 1
ATOM 2739 C C . LYS A 1 401 ? 32.114 15.068 -20.164 1.00 84.69 401 LYS A C 1
ATOM 2741 O O . LYS A 1 401 ? 32.087 16.282 -20.339 1.00 84.69 401 LYS A O 1
ATOM 2746 N N . SER A 1 402 ? 32.812 14.246 -20.942 1.00 71.44 402 SER A N 1
ATOM 2747 C CA . SER A 1 402 ? 33.614 14.705 -22.067 1.00 71.44 402 SER A CA 1
ATOM 2748 C C . SER A 1 402 ? 33.601 13.669 -23.190 1.00 71.44 402 SER A C 1
ATOM 2750 O O . SER A 1 402 ? 33.474 12.476 -22.910 1.00 71.44 402 SER A O 1
ATOM 2752 N N . PRO A 1 403 ? 33.805 14.103 -24.437 1.00 64.81 403 PRO A N 1
ATOM 2753 C CA . PRO A 1 403 ? 33.726 13.268 -25.636 1.00 64.81 403 PRO A CA 1
ATOM 2754 C C . PRO A 1 403 ? 34.916 12.318 -25.832 1.00 64.81 403 PRO A C 1
ATOM 2756 O O . PRO A 1 403 ? 35.029 11.671 -26.871 1.00 64.81 403 PRO A O 1
ATOM 2759 N N . SER A 1 404 ? 35.869 12.296 -24.901 1.00 69.19 404 SER A N 1
ATOM 2760 C CA . SER A 1 404 ? 37.134 11.585 -25.052 1.00 69.19 404 SER A CA 1
ATOM 2761 C C . SER A 1 404 ? 37.361 10.650 -23.880 1.00 69.19 404 SER A C 1
ATOM 2763 O O . SER A 1 404 ? 37.101 10.990 -22.724 1.00 69.19 404 SER A O 1
ATOM 2765 N N . ARG A 1 405 ? 37.907 9.472 -24.186 1.00 77.75 405 ARG A N 1
ATOM 2766 C CA . ARG A 1 405 ? 38.484 8.613 -23.159 1.00 77.75 405 ARG A CA 1
ATOM 2767 C C . ARG A 1 405 ? 39.647 9.313 -22.479 1.00 77.75 405 ARG A C 1
ATOM 2769 O O . ARG A 1 405 ? 40.426 10.020 -23.123 1.00 77.75 405 ARG A O 1
ATOM 2776 N N . LEU A 1 406 ? 39.779 9.052 -21.187 1.00 79.12 406 LEU A N 1
ATOM 2777 C CA . LEU A 1 406 ? 40.957 9.422 -20.422 1.00 79.12 406 LEU A CA 1
ATOM 2778 C C . LEU A 1 406 ? 42.192 8.694 -20.976 1.00 79.12 406 LEU A C 1
ATOM 2780 O O . LEU A 1 406 ? 42.084 7.668 -21.650 1.00 79.12 406 LEU A O 1
ATOM 2784 N N . ALA A 1 407 ? 43.384 9.214 -20.676 1.00 78.69 407 ALA A N 1
ATOM 2785 C CA . ALA A 1 407 ? 44.651 8.637 -21.141 1.00 78.69 407 ALA A CA 1
ATOM 2786 C C . ALA A 1 407 ? 44.853 7.172 -20.708 1.00 78.69 407 ALA A C 1
ATOM 2788 O O . ALA A 1 407 ? 45.597 6.436 -21.348 1.00 78.69 407 ALA A O 1
ATOM 2789 N N . ASN A 1 408 ? 44.174 6.745 -19.643 1.00 78.62 408 ASN A N 1
ATOM 2790 C CA . ASN A 1 408 ? 44.179 5.369 -19.157 1.00 78.62 408 ASN A CA 1
ATOM 2791 C C . ASN A 1 408 ? 43.210 4.439 -19.915 1.00 78.62 408 ASN A C 1
ATOM 2793 O O . ASN A 1 408 ? 43.220 3.255 -19.618 1.00 78.62 408 ASN A O 1
ATOM 2797 N N . GLY A 1 409 ? 42.392 4.938 -20.854 1.00 78.62 409 GLY A N 1
ATOM 2798 C CA . GLY A 1 409 ? 41.426 4.153 -21.634 1.00 78.62 409 GLY A CA 1
ATOM 2799 C C . GLY A 1 409 ? 40.012 4.057 -21.040 1.00 78.62 409 GLY A C 1
ATOM 2800 O O . GLY A 1 409 ? 39.168 3.367 -21.621 1.00 78.62 409 GLY A O 1
ATOM 2801 N N . THR A 1 410 ? 39.719 4.745 -19.929 1.00 84.31 410 THR A N 1
ATOM 2802 C CA . THR A 1 410 ? 38.379 4.749 -19.311 1.00 84.31 410 THR A CA 1
ATOM 2803 C C . THR A 1 410 ? 37.503 5.910 -19.793 1.00 84.31 410 THR A C 1
ATOM 2805 O O . THR A 1 410 ? 38.004 6.944 -20.249 1.00 84.31 410 THR A O 1
ATOM 2808 N N . ILE A 1 411 ? 36.183 5.768 -19.672 1.00 86.44 411 ILE A N 1
ATOM 2809 C CA . ILE A 1 411 ? 35.220 6.857 -19.889 1.00 86.44 411 ILE A CA 1
ATOM 2810 C C . ILE A 1 411 ? 35.238 7.849 -18.721 1.00 86.44 411 ILE A C 1
ATOM 2812 O O . ILE A 1 411 ? 35.258 7.467 -17.552 1.00 86.44 411 ILE A O 1
ATOM 2816 N N . ALA A 1 412 ? 35.211 9.143 -19.047 1.00 86.56 412 ALA A N 1
ATOM 2817 C CA . ALA A 1 412 ? 35.001 10.206 -18.072 1.00 86.56 412 ALA A CA 1
ATOM 2818 C C . ALA A 1 412 ? 33.503 10.515 -17.942 1.00 86.56 412 ALA A C 1
ATOM 2820 O O . ALA A 1 412 ? 32.874 10.955 -18.908 1.00 86.56 412 ALA A O 1
ATOM 2821 N N . TYR A 1 413 ? 32.953 10.341 -16.742 1.00 91.44 413 TYR A N 1
ATOM 2822 C CA . TYR A 1 413 ? 31.545 10.607 -16.444 1.00 91.44 413 TYR A CA 1
ATOM 2823 C C . TYR A 1 413 ? 31.338 11.934 -15.697 1.00 91.44 413 TYR A C 1
ATOM 2825 O O . TYR A 1 413 ? 32.260 12.459 -15.060 1.00 91.44 413 TYR A O 1
ATOM 2833 N N . SER A 1 414 ? 30.144 12.516 -15.838 1.00 93.06 414 SER A N 1
ATOM 2834 C CA . SER A 1 414 ? 29.708 13.701 -15.087 1.00 93.06 414 SER A CA 1
ATOM 2835 C C . SER A 1 414 ? 29.609 13.374 -13.591 1.00 93.06 414 SER A C 1
ATOM 2837 O O . SER A 1 414 ? 29.300 12.234 -13.252 1.00 93.06 414 SER A O 1
ATOM 2839 N N . PRO A 1 415 ? 29.837 14.340 -12.677 1.00 93.81 415 PRO A N 1
ATOM 2840 C CA . PRO A 1 415 ? 29.708 14.092 -11.240 1.00 93.81 415 PRO A CA 1
ATOM 2841 C C . PRO A 1 415 ? 28.356 13.459 -10.868 1.00 93.81 415 PRO A C 1
ATOM 2843 O O . PRO A 1 415 ? 27.314 13.990 -11.252 1.00 93.81 415 PRO A O 1
ATOM 2846 N N . GLY A 1 416 ? 28.384 12.356 -10.111 1.00 94.31 416 GLY A N 1
ATOM 2847 C CA . GLY A 1 416 ? 27.195 11.613 -9.671 1.00 94.31 416 GLY A CA 1
ATOM 2848 C C . GLY A 1 416 ? 26.726 10.509 -10.627 1.00 94.31 416 GLY A C 1
ATOM 2849 O O . GLY A 1 416 ? 25.768 9.802 -10.313 1.00 94.31 416 GLY A O 1
ATOM 2850 N N . TYR A 1 417 ? 27.388 10.335 -11.772 1.00 94.69 417 TYR A N 1
ATOM 2851 C CA . TYR A 1 417 ? 27.098 9.298 -12.761 1.00 94.69 417 TYR A CA 1
ATOM 2852 C C . TYR A 1 417 ? 28.378 8.552 -13.119 1.00 94.69 417 TYR A C 1
ATOM 2854 O O . TYR A 1 417 ? 29.457 9.138 -13.090 1.00 94.69 417 TYR A O 1
ATOM 2862 N N . GLY A 1 418 ? 28.263 7.292 -13.545 1.00 90.44 418 GLY A N 1
ATOM 2863 C CA . GLY A 1 418 ? 29.435 6.509 -13.930 1.00 90.44 418 GLY A CA 1
ATOM 2864 C C . GLY A 1 418 ? 29.618 5.233 -13.126 1.00 90.44 418 GLY A C 1
ATOM 2865 O O . GLY A 1 418 ? 28.693 4.443 -12.985 1.00 90.44 418 GLY A O 1
ATOM 2866 N N . LEU A 1 419 ? 30.852 4.980 -12.702 1.00 88.00 419 LEU A N 1
ATOM 2867 C CA . LEU A 1 419 ? 31.285 3.711 -12.107 1.00 88.00 419 LEU A CA 1
ATOM 2868 C C . LEU A 1 419 ? 31.896 3.892 -10.710 1.00 88.00 419 LEU A C 1
ATOM 2870 O O . LEU A 1 419 ? 32.380 2.920 -10.132 1.00 88.00 419 LEU A O 1
ATOM 2874 N N . VAL A 1 420 ? 31.933 5.117 -10.181 1.00 88.19 420 VAL A N 1
ATOM 2875 C CA . VAL A 1 420 ? 32.534 5.405 -8.876 1.00 88.19 420 VAL A CA 1
ATOM 2876 C C . VAL A 1 420 ? 31.523 5.093 -7.771 1.00 88.19 420 VAL A C 1
ATOM 2878 O O . VAL A 1 420 ? 30.315 5.224 -7.958 1.00 88.19 420 VAL A O 1
ATOM 2881 N N . ALA A 1 421 ? 32.014 4.666 -6.606 1.00 88.69 421 ALA A N 1
ATOM 2882 C CA . ALA A 1 421 ? 31.162 4.458 -5.440 1.00 88.69 421 ALA A CA 1
ATOM 2883 C C . ALA A 1 421 ? 30.408 5.754 -5.077 1.00 88.69 421 ALA A C 1
ATOM 2885 O O . ALA A 1 421 ? 31.012 6.824 -4.982 1.00 88.69 421 ALA A O 1
ATOM 2886 N N . GLY A 1 422 ? 29.099 5.648 -4.874 1.00 87.62 422 GLY A N 1
ATOM 2887 C CA . GLY A 1 422 ? 28.172 6.759 -4.681 1.00 87.62 422 GLY A CA 1
ATOM 2888 C C . GLY A 1 422 ? 27.534 7.299 -5.965 1.00 87.62 422 GLY A C 1
ATOM 2889 O O . GLY A 1 422 ? 26.613 8.108 -5.860 1.00 87.62 422 GLY A O 1
ATOM 2890 N N . ASP A 1 423 ? 27.960 6.860 -7.156 1.00 93.50 423 ASP A N 1
ATOM 2891 C CA . ASP A 1 423 ? 27.310 7.243 -8.415 1.00 93.50 423 ASP A CA 1
ATOM 2892 C C . ASP A 1 423 ? 25.966 6.522 -8.601 1.00 93.50 423 ASP A C 1
ATOM 2894 O O . ASP A 1 423 ? 25.735 5.415 -8.101 1.00 93.50 423 ASP A O 1
ATOM 2898 N N . ALA A 1 424 ? 25.085 7.122 -9.404 1.00 91.56 424 ALA A N 1
ATOM 2899 C CA . ALA A 1 424 ? 23.737 6.619 -9.666 1.00 91.56 424 ALA A CA 1
ATOM 2900 C C . ALA A 1 424 ? 23.697 5.146 -10.118 1.00 91.56 424 ALA A C 1
ATOM 2902 O O . ALA A 1 424 ? 22.799 4.405 -9.721 1.00 91.56 424 ALA A O 1
ATOM 2903 N N . ALA A 1 425 ? 24.680 4.699 -10.905 1.00 92.25 425 ALA A N 1
ATOM 2904 C CA . ALA A 1 425 ? 24.778 3.312 -11.356 1.00 92.25 425 ALA A CA 1
ATOM 2905 C C . ALA A 1 425 ? 25.025 2.316 -10.208 1.00 92.25 425 ALA A C 1
ATOM 2907 O O . ALA A 1 425 ? 24.444 1.233 -10.189 1.00 92.25 425 ALA A O 1
ATOM 2908 N N . GLU A 1 426 ? 25.867 2.667 -9.235 1.00 91.88 426 GLU A N 1
ATOM 2909 C CA . GLU A 1 426 ? 26.136 1.805 -8.082 1.00 91.88 426 GLU A CA 1
ATOM 2910 C C . GLU A 1 426 ? 24.938 1.788 -7.118 1.00 91.88 426 GLU A C 1
ATOM 2912 O O . GLU A 1 426 ? 24.568 0.735 -6.582 1.00 91.88 426 GLU A O 1
ATOM 2917 N N . LEU A 1 427 ? 24.300 2.948 -6.937 1.00 87.12 427 LEU A N 1
ATOM 2918 C CA . LEU A 1 427 ? 23.163 3.136 -6.037 1.00 87.12 427 LEU A CA 1
ATOM 2919 C C . LEU A 1 427 ? 21.854 2.542 -6.567 1.00 87.12 427 LEU A C 1
ATOM 2921 O O . LEU A 1 427 ? 20.961 2.251 -5.772 1.00 87.12 427 LEU A O 1
ATOM 2925 N N . PHE A 1 428 ? 21.717 2.340 -7.878 1.00 84.75 428 PHE A N 1
ATOM 2926 C CA . PHE A 1 428 ? 20.492 1.806 -8.461 1.00 84.75 428 PHE A CA 1
ATOM 2927 C C . PHE A 1 428 ? 20.223 0.366 -7.997 1.00 84.75 428 PHE A C 1
ATOM 2929 O O . PHE A 1 428 ? 20.960 -0.565 -8.328 1.00 84.75 428 PHE A O 1
ATOM 2936 N N . LYS A 1 429 ? 19.132 0.184 -7.242 1.00 75.12 429 LYS A N 1
ATOM 2937 C CA . LYS A 1 429 ? 18.611 -1.111 -6.777 1.00 75.12 429 LYS A CA 1
ATOM 2938 C C . LYS A 1 429 ? 17.167 -1.264 -7.268 1.00 75.12 429 LYS A C 1
ATOM 2940 O O . LYS A 1 429 ? 16.225 -0.955 -6.548 1.00 75.12 429 LYS A O 1
ATOM 2945 N N . GLY A 1 430 ? 16.986 -1.682 -8.517 1.00 72.00 430 GLY A N 1
ATOM 2946 C CA . GLY A 1 430 ? 15.658 -1.864 -9.108 1.00 72.00 430 GLY A CA 1
ATOM 2947 C C . GLY A 1 430 ? 15.687 -2.739 -10.361 1.00 72.00 430 GLY A C 1
ATOM 2948 O O . GLY A 1 430 ? 16.770 -3.030 -10.876 1.00 72.00 430 GLY A O 1
ATOM 2949 N N . PRO A 1 431 ? 14.520 -3.187 -10.854 1.00 74.62 431 PRO A N 1
ATOM 2950 C CA . PRO A 1 431 ? 14.443 -3.876 -12.134 1.00 74.62 431 PRO A CA 1
ATOM 2951 C C . PRO A 1 431 ? 14.801 -2.919 -13.279 1.00 74.62 431 PRO A C 1
ATOM 2953 O O . PRO A 1 431 ? 14.465 -1.734 -13.252 1.00 74.62 431 PRO A O 1
ATOM 2956 N N . ILE A 1 432 ? 15.476 -3.447 -14.300 1.00 85.94 432 ILE A N 1
ATOM 2957 C CA . ILE A 1 432 ? 15.720 -2.754 -15.566 1.00 85.94 432 ILE A CA 1
ATOM 2958 C C . ILE A 1 432 ? 14.770 -3.384 -16.572 1.00 85.94 432 ILE A C 1
ATOM 2960 O O . ILE A 1 432 ? 15.019 -4.490 -17.038 1.00 85.94 432 ILE A O 1
ATOM 2964 N N . GLU A 1 433 ? 13.672 -2.704 -16.878 1.00 83.38 433 GLU A N 1
ATOM 2965 C CA . GLU A 1 433 ? 12.707 -3.188 -17.875 1.00 83.38 433 GLU A CA 1
ATOM 2966 C C . GLU A 1 433 ? 12.796 -2.390 -19.165 1.00 83.38 433 GLU A C 1
ATOM 2968 O O . GLU A 1 433 ? 12.530 -2.920 -20.240 1.00 83.38 433 GLU A O 1
ATOM 2973 N N . ARG A 1 434 ? 13.212 -1.125 -19.070 1.00 88.81 434 ARG A N 1
ATOM 2974 C CA . ARG A 1 434 ? 13.474 -0.279 -20.223 1.00 88.81 434 ARG A CA 1
ATOM 2975 C C . ARG A 1 434 ? 14.804 0.425 -20.104 1.00 88.81 434 ARG A C 1
ATOM 2977 O O . ARG A 1 434 ? 15.158 0.947 -19.047 1.00 88.81 434 ARG A O 1
ATOM 2984 N N . ILE A 1 435 ? 15.513 0.448 -21.223 1.00 94.81 435 ILE A N 1
ATOM 2985 C CA . ILE A 1 435 ? 16.804 1.104 -21.383 1.00 94.81 435 ILE A CA 1
ATOM 2986 C C . ILE A 1 435 ? 16.598 2.248 -22.363 1.00 94.81 435 ILE A C 1
ATOM 2988 O O . ILE A 1 435 ? 15.994 2.065 -23.420 1.00 94.81 435 ILE A O 1
ATOM 2992 N N . THR A 1 436 ? 17.105 3.422 -22.011 1.00 95.62 436 THR A N 1
ATOM 2993 C CA . THR A 1 436 ? 17.070 4.598 -22.874 1.00 95.62 436 THR A CA 1
ATOM 2994 C C . THR A 1 436 ? 18.482 5.111 -23.079 1.00 95.62 436 THR A C 1
ATOM 2996 O O . THR A 1 436 ? 19.164 5.491 -22.123 1.00 95.62 436 THR A O 1
ATOM 2999 N N . TYR A 1 437 ? 18.897 5.150 -24.340 1.00 97.75 437 TYR A N 1
ATOM 3000 C CA . TYR A 1 437 ? 20.108 5.823 -24.783 1.00 97.75 437 TYR A CA 1
ATOM 3001 C C . TYR A 1 437 ? 19.729 7.160 -25.402 1.00 97.75 437 TYR A C 1
ATOM 3003 O O . TYR A 1 437 ? 18.858 7.226 -26.270 1.00 97.75 437 TYR A O 1
ATOM 3011 N N . ARG A 1 438 ? 20.379 8.229 -24.947 1.00 96.94 438 ARG A N 1
ATOM 3012 C CA . ARG A 1 438 ? 20.171 9.587 -25.444 1.00 96.94 438 ARG A CA 1
ATOM 3013 C C . ARG A 1 438 ? 21.514 10.227 -25.736 1.00 96.94 438 ARG A C 1
ATOM 3015 O O . ARG A 1 438 ? 22.362 10.315 -24.852 1.00 96.94 438 ARG A O 1
ATOM 3022 N N . MET A 1 439 ? 21.694 10.696 -26.962 1.00 94.75 439 MET A N 1
ATOM 3023 C CA . MET A 1 439 ? 22.866 11.469 -27.356 1.00 94.75 439 MET A CA 1
ATOM 3024 C C . MET A 1 439 ? 22.441 12.901 -27.657 1.00 94.75 439 MET A C 1
ATOM 3026 O O . MET A 1 439 ? 21.485 13.120 -28.400 1.00 94.75 439 MET A O 1
ATOM 3030 N N . GLU A 1 440 ? 23.157 13.868 -27.088 1.00 93.25 440 GLU A N 1
ATOM 3031 C CA . GLU A 1 440 ? 22.934 15.298 -27.304 1.00 93.25 440 GLU A CA 1
ATOM 3032 C C . GLU A 1 440 ? 24.199 15.953 -27.846 1.00 93.25 440 GLU A C 1
ATOM 3034 O O . GLU A 1 440 ? 25.276 15.723 -27.309 1.00 93.25 440 GLU A O 1
ATOM 3039 N N . LEU A 1 441 ? 24.066 16.808 -28.859 1.00 87.88 441 LEU A N 1
ATOM 3040 C CA . LEU A 1 441 ? 25.124 17.637 -29.433 1.00 87.88 441 LEU A CA 1
ATOM 3041 C C . LEU A 1 441 ? 24.662 19.092 -29.454 1.00 87.88 441 LEU A C 1
ATOM 3043 O O . LEU A 1 441 ? 23.713 19.444 -30.156 1.00 87.88 441 LEU A O 1
ATOM 3047 N N . THR A 1 442 ? 25.360 19.959 -28.731 1.00 87.00 442 THR A N 1
ATOM 3048 C CA . THR A 1 442 ? 25.087 21.398 -28.737 1.00 87.00 442 THR A CA 1
ATOM 3049 C C . THR A 1 442 ? 26.001 22.108 -29.728 1.00 87.00 442 THR A C 1
ATOM 3051 O O . THR A 1 442 ? 27.217 22.026 -29.615 1.00 87.00 442 THR A O 1
ATOM 3054 N N . ARG A 1 443 ? 25.421 22.834 -30.690 1.00 77.69 443 ARG A N 1
ATOM 3055 C CA . ARG A 1 443 ? 26.140 23.641 -31.688 1.00 77.69 443 ARG A CA 1
ATOM 3056 C C . ARG A 1 443 ? 25.544 25.040 -31.734 1.00 77.69 443 ARG A C 1
ATOM 3058 O O . ARG A 1 443 ? 24.337 25.182 -31.897 1.00 77.69 443 ARG A O 1
ATOM 3065 N N . ALA A 1 444 ? 26.390 26.067 -31.624 1.00 76.94 444 ALA A N 1
ATOM 3066 C CA . ALA A 1 444 ? 25.971 27.472 -31.717 1.00 76.94 444 ALA A CA 1
ATOM 3067 C C . ALA A 1 444 ? 24.738 27.806 -30.839 1.00 76.94 444 ALA A C 1
ATOM 3069 O O . ALA A 1 444 ? 23.837 28.525 -31.258 1.00 76.94 444 ALA A O 1
ATOM 3070 N N . GLY A 1 445 ? 24.674 27.228 -29.631 1.00 82.19 445 GLY A N 1
ATOM 3071 C CA . GLY A 1 445 ? 23.567 27.412 -28.683 1.00 82.19 445 GLY A CA 1
ATOM 3072 C C . GLY A 1 445 ? 22.324 26.543 -28.924 1.00 82.19 445 GLY A C 1
ATOM 3073 O O . GLY A 1 445 ? 21.401 26.596 -28.121 1.00 82.19 445 GLY A O 1
ATOM 3074 N N . THR A 1 446 ? 22.292 25.724 -29.980 1.00 85.00 446 THR A N 1
ATOM 3075 C CA . THR A 1 446 ? 21.188 24.792 -30.272 1.00 85.00 446 THR A CA 1
ATOM 3076 C C . THR A 1 446 ? 21.580 23.361 -29.920 1.00 85.00 446 THR A C 1
ATOM 3078 O O . THR A 1 446 ? 22.578 22.851 -30.432 1.00 85.00 446 THR A O 1
ATOM 3081 N N . THR A 1 447 ? 20.789 22.693 -29.080 1.00 91.00 447 THR A N 1
ATOM 3082 C CA . THR A 1 447 ? 20.984 21.279 -28.729 1.00 91.00 447 THR A CA 1
ATOM 3083 C C . THR A 1 447 ? 20.196 20.378 -29.672 1.00 91.00 447 THR A C 1
ATOM 3085 O O . THR A 1 447 ? 18.967 20.395 -29.696 1.00 91.00 447 THR A O 1
ATOM 3088 N N . ASN A 1 448 ? 20.919 19.572 -30.439 1.00 91.25 448 ASN A N 1
ATOM 3089 C CA . ASN A 1 448 ? 20.390 18.488 -31.253 1.00 91.25 448 ASN A CA 1
ATOM 3090 C C . ASN A 1 448 ? 20.449 17.185 -30.456 1.00 91.25 448 ASN A C 1
ATOM 3092 O O . ASN A 1 448 ? 21.417 16.969 -29.730 1.00 91.25 448 ASN A O 1
ATOM 3096 N N . PHE A 1 449 ? 19.453 16.317 -30.585 1.00 94.81 449 PHE A N 1
ATOM 3097 C CA . PHE A 1 449 ? 19.425 15.045 -29.877 1.00 94.81 449 PHE A CA 1
ATOM 3098 C C . PHE A 1 449 ? 18.775 13.934 -30.688 1.00 94.81 449 PHE A C 1
ATOM 3100 O O . PHE A 1 449 ? 17.882 14.172 -31.503 1.00 94.81 449 PHE A O 1
ATOM 3107 N N . ALA A 1 450 ? 19.164 12.706 -30.374 1.00 96.88 450 ALA A N 1
ATOM 3108 C CA . ALA A 1 450 ? 18.390 11.514 -30.669 1.00 96.88 450 ALA A CA 1
ATOM 3109 C C . ALA A 1 450 ? 18.302 10.659 -29.410 1.00 96.88 450 ALA A C 1
ATOM 3111 O O . ALA A 1 450 ? 19.253 10.562 -28.632 1.00 96.88 450 ALA A O 1
ATOM 3112 N N . GLU A 1 451 ? 17.146 10.048 -29.220 1.00 97.50 451 GLU A N 1
ATOM 3113 C CA . GLU A 1 451 ? 16.834 9.208 -28.082 1.00 97.50 451 GLU A CA 1
ATOM 3114 C C . GLU A 1 451 ? 16.186 7.923 -28.579 1.00 97.50 451 GLU A C 1
ATOM 3116 O O . GLU A 1 451 ? 15.236 7.948 -29.363 1.00 97.50 451 GLU A O 1
ATOM 3121 N N . ALA A 1 452 ? 16.727 6.806 -28.116 1.00 96.81 452 ALA A N 1
ATOM 3122 C CA . ALA A 1 452 ? 16.267 5.467 -28.413 1.00 96.81 452 ALA A CA 1
ATOM 3123 C C . ALA A 1 452 ? 15.947 4.777 -27.092 1.00 96.81 452 ALA A C 1
ATOM 3125 O O . ALA A 1 452 ? 16.829 4.571 -26.259 1.00 96.81 452 ALA A O 1
ATOM 3126 N N . SER A 1 453 ? 14.684 4.417 -26.908 1.00 94.00 453 SER A N 1
ATOM 3127 C CA . SER A 1 453 ? 14.229 3.666 -25.747 1.00 94.00 453 SER A CA 1
ATOM 3128 C C . SER A 1 453 ? 13.718 2.309 -26.212 1.00 94.00 453 SER A C 1
ATOM 3130 O O . SER A 1 453 ? 12.905 2.254 -27.134 1.00 94.00 453 SER A O 1
ATOM 3132 N N . PHE A 1 454 ? 14.099 1.218 -25.557 1.00 93.44 454 PHE A N 1
ATOM 3133 C CA . PHE A 1 454 ? 13.668 -0.145 -25.906 1.00 93.44 454 PHE A CA 1
ATOM 3134 C C . PHE A 1 454 ? 13.582 -1.046 -24.666 1.00 93.44 454 PHE A C 1
ATOM 3136 O O . PHE A 1 454 ? 14.008 -0.662 -23.572 1.00 93.44 454 PHE A O 1
ATOM 3143 N N . ASP A 1 455 ? 12.995 -2.230 -24.834 1.00 89.38 455 ASP A N 1
ATOM 3144 C CA . ASP A 1 455 ? 12.870 -3.195 -23.743 1.00 89.38 455 ASP A CA 1
ATOM 3145 C C . ASP A 1 455 ? 14.238 -3.743 -23.345 1.00 89.38 455 ASP A C 1
ATOM 3147 O O . ASP A 1 455 ? 15.080 -4.068 -24.189 1.00 89.38 455 ASP A O 1
ATOM 3151 N N . ALA A 1 456 ? 14.454 -3.874 -22.042 1.00 91.38 456 ALA A N 1
ATOM 3152 C CA . ALA A 1 456 ? 15.639 -4.514 -21.515 1.00 91.38 456 ALA A CA 1
ATOM 3153 C C . ALA A 1 456 ? 15.692 -5.979 -21.957 1.00 91.38 456 ALA A C 1
ATOM 3155 O O . ALA A 1 456 ? 14.706 -6.715 -21.891 1.00 91.38 456 ALA A O 1
ATOM 3156 N N . TRP A 1 457 ? 16.865 -6.420 -22.404 1.00 91.69 457 TRP A N 1
ATOM 3157 C CA . TRP A 1 457 ? 17.070 -7.826 -22.725 1.00 91.69 457 TRP A CA 1
ATOM 3158 C C . TRP A 1 457 ? 17.122 -8.677 -21.452 1.00 91.69 457 TRP A C 1
ATOM 3160 O O . TRP A 1 457 ? 17.474 -8.203 -20.369 1.00 91.69 457 TRP A O 1
ATOM 3170 N N . SER A 1 458 ? 16.839 -9.972 -21.599 1.00 89.12 458 SER A N 1
ATOM 3171 C CA . SER A 1 458 ? 16.946 -10.933 -20.498 1.00 89.12 458 SER A CA 1
ATOM 3172 C C . SER A 1 458 ? 18.349 -10.911 -19.877 1.00 89.12 458 SER A C 1
ATOM 3174 O O . SER A 1 458 ? 19.349 -11.070 -20.581 1.00 89.12 458 SER A O 1
ATOM 3176 N N . GLY A 1 459 ? 18.421 -10.687 -18.562 1.00 89.12 459 GLY A N 1
ATOM 3177 C CA . GLY A 1 459 ? 19.678 -10.585 -17.816 1.00 89.12 459 GLY A CA 1
ATOM 3178 C C . GLY A 1 459 ? 20.404 -9.238 -17.931 1.00 89.12 459 GLY A C 1
ATOM 3179 O O . GLY A 1 459 ? 21.583 -9.166 -17.582 1.00 89.12 459 GLY A O 1
ATOM 3180 N N . ALA A 1 460 ? 19.751 -8.173 -18.411 1.00 92.25 460 ALA A N 1
ATOM 3181 C CA . ALA A 1 460 ? 20.317 -6.827 -18.358 1.00 92.25 460 ALA A CA 1
ATOM 3182 C C . ALA A 1 460 ? 20.646 -6.427 -16.908 1.00 92.25 460 ALA A C 1
ATOM 3184 O O . ALA A 1 460 ? 19.809 -6.475 -16.010 1.00 92.25 460 ALA A O 1
ATOM 3185 N N . THR A 1 461 ? 21.889 -6.017 -16.686 1.00 93.12 461 THR A N 1
ATOM 3186 C CA . THR A 1 461 ? 22.385 -5.479 -15.412 1.00 93.12 461 THR A CA 1
ATOM 3187 C C . THR A 1 461 ? 22.899 -4.066 -15.624 1.00 93.12 461 THR A C 1
ATOM 3189 O O . THR A 1 461 ? 23.318 -3.738 -16.733 1.00 93.12 461 THR A O 1
ATOM 3192 N N . VAL A 1 462 ? 22.962 -3.249 -14.568 1.00 92.75 462 VAL A N 1
ATOM 3193 C CA . VAL A 1 462 ? 23.567 -1.907 -14.649 1.00 92.75 462 VAL A CA 1
ATOM 3194 C C . VAL A 1 462 ? 24.961 -1.972 -15.280 1.00 92.75 462 VAL A C 1
ATOM 3196 O O . VAL A 1 462 ? 25.236 -1.266 -16.247 1.00 92.75 462 VAL A O 1
ATOM 3199 N N . ALA A 1 463 ? 25.793 -2.919 -14.833 1.00 91.50 463 ALA A N 1
ATOM 3200 C CA . ALA A 1 463 ? 27.119 -3.138 -15.397 1.00 91.50 463 ALA A CA 1
ATOM 3201 C C . ALA A 1 463 ? 27.073 -3.421 -16.907 1.00 91.50 463 ALA A C 1
ATOM 3203 O O . ALA A 1 463 ? 27.897 -2.886 -17.641 1.00 91.50 463 ALA A O 1
ATOM 3204 N N . SER A 1 464 ? 26.109 -4.203 -17.401 1.00 92.06 464 SER A N 1
ATOM 3205 C CA . SER A 1 464 ? 25.979 -4.498 -18.837 1.00 92.06 464 SER A CA 1
ATOM 3206 C C . SER A 1 464 ? 25.593 -3.291 -19.705 1.00 92.06 464 SER A C 1
ATOM 3208 O O . SER A 1 464 ? 25.720 -3.374 -20.924 1.00 92.06 464 SER A O 1
ATOM 3210 N N . LEU A 1 465 ? 25.140 -2.187 -19.098 1.00 94.12 465 LEU A N 1
ATOM 3211 C CA . LEU A 1 465 ? 24.725 -0.969 -19.799 1.00 94.12 465 LEU A CA 1
ATOM 3212 C C . LEU A 1 465 ? 25.804 0.107 -19.856 1.00 94.12 465 LEU A C 1
ATOM 3214 O O . LEU A 1 465 ? 25.612 1.089 -20.568 1.00 94.12 465 LEU A O 1
ATOM 3218 N N . ARG A 1 466 ? 26.893 -0.031 -19.089 1.00 91.25 466 ARG A N 1
ATOM 3219 C CA . ARG A 1 466 ? 27.961 0.974 -19.070 1.00 91.25 466 ARG A CA 1
ATOM 3220 C C . ARG A 1 466 ? 28.508 1.199 -20.478 1.00 91.25 466 ARG A C 1
ATOM 3222 O O . ARG A 1 466 ? 28.465 0.318 -21.334 1.00 91.25 466 ARG A O 1
ATOM 3229 N N . ILE A 1 467 ? 29.091 2.366 -20.698 1.00 89.50 467 ILE A N 1
ATOM 3230 C CA . ILE A 1 467 ? 29.845 2.610 -21.924 1.00 89.50 467 ILE A CA 1
ATOM 3231 C C . ILE A 1 467 ? 31.118 1.741 -21.838 1.00 89.50 467 ILE A C 1
ATOM 3233 O O . ILE A 1 467 ? 31.796 1.815 -20.809 1.00 89.50 467 ILE A O 1
ATOM 3237 N N . PRO A 1 468 ? 31.438 0.896 -22.844 1.00 87.06 468 PRO A N 1
ATOM 3238 C CA . PRO A 1 468 ? 32.598 -0.000 -22.789 1.00 87.06 468 PRO A CA 1
ATOM 3239 C C . PRO A 1 468 ? 33.890 0.743 -22.457 1.00 87.06 468 PRO A C 1
ATOM 3241 O O . PRO A 1 468 ? 34.025 1.903 -22.840 1.00 87.06 468 PRO A O 1
ATOM 3244 N N . ASP A 1 469 ? 34.866 0.083 -21.832 1.00 82.06 469 ASP A N 1
ATOM 3245 C CA . ASP A 1 469 ? 36.210 0.627 -21.604 1.00 82.06 469 ASP A CA 1
ATOM 3246 C C . ASP A 1 469 ? 37.267 -0.051 -22.487 1.00 82.06 469 ASP A C 1
ATOM 3248 O O . ASP A 1 469 ? 37.125 -1.210 -22.875 1.00 82.06 469 ASP A O 1
ATOM 3252 N N . ASP A 1 470 ? 38.324 0.680 -22.860 1.00 75.06 470 ASP A N 1
ATOM 3253 C CA . ASP A 1 470 ? 39.495 0.096 -23.549 1.00 75.06 470 ASP A CA 1
ATOM 3254 C C . ASP A 1 470 ? 40.547 -0.406 -22.531 1.00 75.06 470 ASP A C 1
ATOM 3256 O O . ASP A 1 470 ? 41.386 -1.261 -22.826 1.00 75.06 470 ASP A O 1
ATOM 3260 N N . ALA A 1 471 ? 40.462 0.081 -21.289 1.00 65.31 471 ALA A N 1
ATOM 3261 C CA . ALA A 1 471 ? 41.362 -0.223 -20.182 1.00 65.31 471 ALA A CA 1
ATOM 3262 C C . ALA A 1 471 ? 40.978 -1.524 -19.458 1.00 65.31 471 ALA A C 1
ATOM 3264 O O . ALA A 1 471 ? 40.224 -1.510 -18.491 1.00 65.31 471 ALA A O 1
ATOM 3265 N N . GLY A 1 472 ? 41.491 -2.666 -19.917 1.00 61.97 472 GLY A N 1
ATOM 3266 C CA . GLY A 1 472 ? 41.374 -3.934 -19.178 1.00 61.97 472 GLY A CA 1
ATOM 3267 C C . GLY A 1 472 ? 39.985 -4.588 -19.171 1.00 61.97 472 GLY A C 1
ATOM 3268 O O . GLY A 1 472 ? 39.841 -5.661 -18.596 1.00 61.97 472 GLY A O 1
ATOM 3269 N N . ASP A 1 473 ? 38.994 -4.001 -19.849 1.00 63.69 473 ASP A N 1
ATOM 3270 C CA . ASP A 1 473 ? 37.611 -4.490 -19.885 1.00 63.69 473 ASP A CA 1
ATOM 3271 C C . ASP A 1 473 ? 37.002 -4.419 -21.296 1.00 63.69 473 ASP A C 1
ATOM 3273 O O . ASP A 1 473 ? 35.933 -3.860 -21.547 1.00 63.69 473 ASP A O 1
ATOM 3277 N N . ARG A 1 474 ? 37.706 -5.035 -22.253 1.00 75.88 474 ARG A N 1
ATOM 3278 C CA . ARG A 1 474 ? 37.243 -5.204 -23.642 1.00 75.88 474 ARG A CA 1
ATOM 3279 C C . ARG A 1 474 ? 36.211 -6.327 -23.805 1.00 75.88 474 ARG A C 1
ATOM 3281 O O . ARG A 1 474 ? 35.985 -6.810 -24.909 1.00 75.88 474 ARG A O 1
ATOM 3288 N N . ASN A 1 475 ? 35.618 -6.782 -22.704 1.00 78.75 475 ASN A N 1
ATOM 3289 C CA . ASN A 1 475 ? 34.683 -7.905 -22.689 1.00 78.75 475 ASN A CA 1
ATOM 3290 C C . ASN A 1 475 ? 33.223 -7.446 -22.775 1.00 78.75 475 ASN A C 1
ATOM 3292 O O . ASN A 1 475 ? 32.337 -8.274 -22.983 1.00 78.75 475 ASN A O 1
ATOM 3296 N N . LEU A 1 476 ? 32.954 -6.143 -22.628 1.00 87.31 476 LEU A N 1
ATOM 3297 C CA . LEU A 1 476 ? 31.615 -5.613 -22.842 1.00 87.31 476 LEU A CA 1
ATOM 3298 C C . LEU A 1 476 ? 31.312 -5.504 -24.334 1.00 87.31 476 LEU A C 1
ATOM 3300 O O . LEU A 1 476 ? 31.757 -4.572 -25.002 1.00 87.31 476 LEU A O 1
ATOM 3304 N N . VAL A 1 477 ? 30.517 -6.451 -24.816 1.00 89.62 477 VAL A N 1
ATOM 3305 C CA . VAL A 1 477 ? 29.973 -6.461 -26.171 1.00 89.62 477 VAL A CA 1
ATOM 3306 C C . VAL A 1 477 ? 28.453 -6.514 -26.076 1.00 89.62 477 VAL A C 1
ATOM 3308 O O . VAL A 1 477 ? 27.897 -7.448 -25.495 1.00 89.62 477 VAL A O 1
ATOM 3311 N N . GLN A 1 478 ? 27.775 -5.525 -26.656 1.00 93.12 478 GLN A N 1
ATOM 3312 C CA . GLN A 1 478 ? 26.346 -5.596 -26.946 1.00 93.12 478 GLN A CA 1
ATOM 3313 C C . GLN A 1 478 ? 26.162 -5.601 -28.455 1.00 93.12 478 GLN A C 1
ATOM 3315 O O . GLN A 1 478 ? 26.152 -4.552 -29.088 1.00 93.12 478 GLN A O 1
ATOM 3320 N N . GLN A 1 479 ? 26.021 -6.802 -29.007 1.00 92.19 479 GLN A N 1
ATOM 3321 C CA . GLN A 1 479 ? 25.638 -7.026 -30.392 1.00 92.19 479 GLN A CA 1
ATOM 3322 C C . GLN A 1 479 ? 24.333 -7.820 -30.385 1.00 92.19 479 GLN A C 1
ATOM 3324 O O . GLN A 1 479 ? 24.337 -9.031 -30.161 1.00 92.19 479 GLN A O 1
ATOM 3329 N N . ARG A 1 480 ? 23.194 -7.125 -30.468 1.00 92.31 480 ARG A N 1
ATOM 3330 C CA . ARG A 1 480 ? 21.880 -7.749 -30.234 1.00 92.31 480 ARG A CA 1
ATOM 3331 C C . ARG A 1 480 ? 20.727 -6.973 -30.848 1.00 92.31 480 ARG A C 1
ATOM 3333 O O . ARG A 1 480 ? 20.803 -5.760 -31.008 1.00 92.31 480 ARG A O 1
ATOM 3340 N N . ILE A 1 481 ? 19.638 -7.690 -31.114 1.00 92.12 481 ILE A N 1
ATOM 3341 C CA . ILE A 1 481 ? 18.345 -7.111 -31.488 1.00 92.12 481 ILE A CA 1
ATOM 3342 C C . ILE A 1 481 ? 17.628 -6.636 -30.224 1.00 92.12 481 ILE A C 1
ATOM 3344 O O . ILE A 1 481 ? 17.664 -7.306 -29.188 1.00 92.12 481 ILE A O 1
ATOM 3348 N N . VAL A 1 482 ? 16.967 -5.486 -30.324 1.00 93.19 482 VAL A N 1
ATOM 3349 C CA . VAL A 1 482 ? 16.120 -4.912 -29.276 1.00 93.19 482 VAL A CA 1
ATOM 3350 C C . VAL A 1 482 ? 14.699 -4.711 -29.792 1.00 93.19 482 VAL A C 1
ATOM 3352 O O . VAL A 1 482 ? 14.479 -4.408 -30.968 1.00 93.19 482 VAL A O 1
ATOM 3355 N N . ASN A 1 483 ? 13.729 -4.887 -28.898 1.00 89.38 483 ASN A N 1
ATOM 3356 C CA . ASN A 1 483 ? 12.304 -4.870 -29.221 1.00 89.38 483 ASN A CA 1
ATOM 3357 C C . ASN A 1 483 ? 11.609 -3.658 -28.597 1.00 89.38 483 ASN A C 1
ATOM 3359 O O . ASN A 1 483 ? 12.127 -3.047 -27.658 1.00 89.38 483 ASN A O 1
ATOM 3363 N N . ASN A 1 484 ? 10.427 -3.326 -29.125 1.00 84.94 484 ASN A N 1
ATOM 3364 C CA . ASN A 1 484 ? 9.620 -2.187 -28.679 1.00 84.94 484 ASN A CA 1
ATOM 3365 C C . ASN A 1 484 ? 10.438 -0.890 -28.620 1.00 84.94 484 ASN A C 1
ATOM 3367 O O . ASN A 1 484 ? 10.402 -0.128 -27.644 1.00 84.94 484 ASN A O 1
ATOM 3371 N N . LEU A 1 485 ? 11.210 -0.666 -29.686 1.00 91.19 485 LEU A N 1
ATOM 3372 C CA . LEU A 1 485 ? 12.013 0.526 -29.858 1.00 91.19 485 LEU A CA 1
ATOM 3373 C C . LEU A 1 485 ? 11.096 1.725 -30.118 1.00 91.19 485 LEU A C 1
ATOM 3375 O O . LEU A 1 485 ? 10.224 1.700 -30.990 1.00 91.19 485 LEU A O 1
ATOM 3379 N N . SER A 1 486 ? 11.328 2.786 -29.358 1.00 92.75 486 SER A N 1
ATOM 3380 C CA . SER A 1 486 ? 10.737 4.103 -29.530 1.00 92.75 486 SER A CA 1
ATOM 3381 C C . SER A 1 486 ? 11.844 5.119 -29.744 1.00 92.75 486 SER A C 1
ATOM 3383 O O . SER A 1 486 ? 12.798 5.170 -28.967 1.00 92.75 486 SER A O 1
ATOM 3385 N N . VAL A 1 487 ? 11.703 5.921 -30.796 1.00 95.81 487 VAL A N 1
ATOM 3386 C CA . VAL A 1 487 ? 12.698 6.904 -31.222 1.00 95.81 487 VAL A CA 1
ATOM 3387 C C . VAL A 1 487 ? 12.102 8.302 -31.166 1.00 95.81 487 VAL A C 1
ATOM 3389 O O . VAL A 1 487 ? 11.063 8.570 -31.778 1.00 95.81 487 VAL A O 1
ATOM 3392 N N . THR A 1 488 ? 12.782 9.211 -30.471 1.00 96.00 488 THR A N 1
ATOM 3393 C CA . THR A 1 488 ? 12.491 10.649 -30.506 1.00 96.00 488 THR A CA 1
ATOM 3394 C C . THR A 1 488 ? 13.751 11.423 -30.880 1.00 96.00 488 THR A C 1
ATOM 3396 O O . THR A 1 488 ? 14.868 11.032 -30.551 1.00 96.00 488 THR A O 1
ATOM 3399 N N . SER A 1 489 ? 13.598 12.505 -31.640 1.00 96.31 489 SER A N 1
ATOM 3400 C CA . SER A 1 489 ? 14.723 13.325 -32.083 1.00 96.31 489 SER A CA 1
ATOM 3401 C C . SER A 1 489 ? 14.227 14.667 -32.603 1.00 96.31 489 SER A C 1
ATOM 3403 O O . SER A 1 489 ? 13.131 14.752 -33.159 1.00 96.31 489 SER A O 1
ATOM 3405 N N . ASN A 1 490 ? 15.049 15.705 -32.460 1.00 94.19 490 ASN A N 1
ATOM 3406 C CA . ASN A 1 490 ? 14.869 16.970 -33.172 1.00 94.19 490 ASN A CA 1
ATOM 3407 C C . ASN A 1 490 ? 15.774 17.097 -34.415 1.00 94.19 490 ASN A C 1
ATOM 3409 O O . ASN A 1 490 ? 15.694 18.101 -35.121 1.00 94.19 490 ASN A O 1
ATOM 3413 N N . VAL A 1 491 ? 16.581 16.079 -34.736 1.00 90.50 491 VAL A N 1
ATOM 3414 C CA . VAL A 1 491 ? 17.418 16.019 -35.944 1.00 90.50 491 VAL A CA 1
ATOM 3415 C C . VAL A 1 491 ? 16.573 15.543 -37.124 1.00 90.50 491 VAL A C 1
ATOM 3417 O O . VAL A 1 491 ? 16.700 14.427 -37.621 1.00 90.50 491 VAL A O 1
ATOM 3420 N N . THR A 1 492 ? 15.659 16.405 -37.559 1.00 87.62 492 THR A N 1
ATOM 3421 C CA . THR A 1 492 ? 14.761 16.171 -38.698 1.00 87.62 492 THR A CA 1
ATOM 3422 C C . THR A 1 492 ? 14.809 17.361 -39.660 1.00 87.62 492 THR A C 1
ATOM 3424 O O . THR A 1 492 ? 15.209 18.465 -39.278 1.00 87.62 492 THR A O 1
ATOM 3427 N N . GLY A 1 493 ? 14.450 17.150 -40.931 1.00 82.62 493 GLY A N 1
ATOM 3428 C CA . GLY A 1 493 ? 14.387 18.218 -41.939 1.00 82.62 493 GLY A CA 1
ATOM 3429 C C . GLY A 1 493 ? 15.675 19.052 -42.032 1.00 82.62 493 GLY A C 1
ATOM 3430 O O . GLY A 1 493 ? 16.772 18.520 -42.207 1.00 82.62 493 GLY A O 1
ATOM 3431 N N . SER A 1 494 ? 15.555 20.375 -41.889 1.00 72.94 494 SER A N 1
ATOM 3432 C CA . SER A 1 494 ? 16.686 21.310 -42.001 1.00 72.94 494 SER A CA 1
ATOM 3433 C C . SER A 1 494 ? 17.789 21.078 -40.957 1.00 72.94 494 SER A C 1
ATOM 3435 O O . SER A 1 494 ? 18.960 21.309 -41.257 1.00 72.94 494 SER A O 1
ATOM 3437 N N . ALA A 1 495 ? 17.452 20.581 -39.759 1.00 77.38 495 ALA A N 1
ATOM 3438 C CA . ALA A 1 495 ? 18.440 20.260 -38.723 1.00 77.38 495 ALA A CA 1
ATOM 3439 C C . ALA A 1 495 ? 19.328 19.070 -39.127 1.00 77.38 495 ALA A C 1
ATOM 3441 O O . ALA A 1 495 ? 20.522 19.061 -38.840 1.00 77.38 495 ALA A O 1
ATOM 3442 N N . ALA A 1 496 ? 18.770 18.102 -39.858 1.00 80.12 496 ALA A N 1
ATOM 3443 C CA . ALA A 1 496 ? 19.525 16.974 -40.398 1.00 80.12 496 ALA A CA 1
ATOM 3444 C C . ALA A 1 496 ? 20.505 17.403 -41.499 1.00 80.12 496 ALA A C 1
ATOM 3446 O O . ALA A 1 496 ? 21.660 16.976 -41.517 1.00 80.12 496 ALA A O 1
ATOM 3447 N N . THR A 1 497 ? 20.076 18.320 -42.371 1.00 78.56 497 THR A N 1
ATOM 3448 C CA . THR A 1 497 ? 20.921 18.845 -43.458 1.00 78.56 497 THR A CA 1
ATOM 3449 C C . THR A 1 497 ? 22.157 19.561 -42.905 1.00 78.56 497 THR A C 1
ATOM 3451 O O . THR A 1 497 ? 23.265 19.345 -43.390 1.00 78.56 497 THR A O 1
ATOM 3454 N N . ALA A 1 498 ? 21.993 20.348 -41.834 1.00 76.00 498 ALA A N 1
ATOM 3455 C CA . ALA A 1 498 ? 23.093 21.034 -41.148 1.00 76.00 498 ALA A CA 1
ATOM 3456 C C . ALA A 1 498 ? 24.103 20.084 -40.471 1.00 76.00 498 ALA A C 1
ATOM 3458 O O . ALA A 1 498 ? 25.181 20.519 -40.062 1.00 76.00 498 ALA A O 1
ATOM 3459 N N . LEU A 1 499 ? 23.752 18.803 -40.337 1.00 78.00 499 LEU A N 1
ATOM 3460 C CA . LEU A 1 499 ? 24.582 17.751 -39.761 1.00 78.00 499 LEU A CA 1
ATOM 3461 C C . LEU A 1 499 ? 25.037 16.725 -40.805 1.00 78.00 499 LEU A C 1
ATOM 3463 O O . LEU A 1 499 ? 25.589 15.707 -40.421 1.00 78.00 499 LEU A O 1
ATOM 3467 N N . VAL A 1 500 ? 24.833 16.966 -42.108 1.00 81.25 500 VAL A N 1
ATOM 3468 C CA . VAL A 1 500 ? 25.204 16.014 -43.179 1.00 81.25 500 VAL A CA 1
ATOM 3469 C C . VAL A 1 500 ? 24.558 14.630 -42.960 1.00 81.25 500 VAL A C 1
ATOM 3471 O O . VAL A 1 500 ? 25.147 13.580 -43.225 1.00 81.25 500 VAL A O 1
ATOM 3474 N N . SER A 1 501 ? 23.328 14.646 -42.445 1.00 85.19 501 SER A N 1
ATOM 3475 C CA . SER A 1 501 ? 22.552 13.484 -42.014 1.00 85.19 501 SER A CA 1
ATOM 3476 C C . SER A 1 501 ? 21.279 13.326 -42.847 1.00 85.19 501 SER A C 1
ATOM 3478 O O . SER A 1 501 ? 20.676 14.315 -43.268 1.00 85.19 501 SER A O 1
ATOM 3480 N N . SER A 1 502 ? 20.813 12.084 -43.015 1.00 88.19 502 SER A N 1
ATOM 3481 C CA . SER A 1 502 ? 19.467 11.786 -43.531 1.00 88.19 502 SER A CA 1
ATOM 3482 C C . SER A 1 502 ? 18.334 12.251 -42.605 1.00 88.19 502 SER A C 1
ATOM 3484 O O . SER A 1 502 ? 17.173 12.251 -43.005 1.00 88.19 502 SER A O 1
ATOM 3486 N N . GLY A 1 503 ? 18.651 12.586 -41.353 1.00 90.25 503 GLY A N 1
ATOM 3487 C CA . GLY A 1 503 ? 17.701 12.815 -40.267 1.00 90.25 503 GLY A CA 1
ATOM 3488 C C . GLY A 1 503 ? 17.323 11.525 -39.552 1.00 90.25 503 GLY A C 1
ATOM 3489 O O . GLY A 1 503 ? 17.560 10.438 -40.073 1.00 90.25 503 GLY A O 1
ATOM 3490 N N . VAL A 1 504 ? 16.755 11.652 -38.353 1.00 94.56 504 VAL A N 1
ATOM 3491 C CA . VAL A 1 504 ? 16.324 10.532 -37.506 1.00 94.56 504 VAL A CA 1
ATOM 3492 C C . VAL A 1 504 ? 14.815 10.340 -37.628 1.00 94.56 504 VAL A C 1
ATOM 3494 O O . VAL A 1 504 ? 14.034 11.248 -37.343 1.00 94.56 504 VAL A O 1
ATOM 3497 N N . THR A 1 505 ? 14.396 9.142 -38.021 1.00 94.12 505 THR A N 1
ATOM 3498 C CA . THR A 1 505 ? 12.985 8.765 -38.145 1.00 94.12 505 THR A CA 1
ATOM 3499 C C . THR A 1 505 ? 12.407 8.474 -36.763 1.00 94.12 505 THR A C 1
ATOM 3501 O O . THR A 1 505 ? 12.836 7.541 -36.083 1.00 94.12 505 THR A O 1
ATOM 3504 N N . THR A 1 506 ? 11.425 9.269 -36.335 1.00 93.19 506 THR A N 1
ATOM 3505 C CA . THR A 1 506 ? 10.776 9.134 -35.023 1.00 93.19 506 THR A CA 1
ATOM 3506 C C . THR A 1 506 ? 9.606 8.142 -35.053 1.00 93.19 506 THR A C 1
ATOM 3508 O O . THR A 1 506 ? 9.140 7.724 -36.115 1.00 93.19 506 THR A O 1
ATOM 3511 N N . GLY A 1 507 ? 9.138 7.728 -33.875 1.00 87.25 507 GLY A N 1
ATOM 3512 C CA . GLY A 1 507 ? 7.989 6.830 -33.709 1.00 87.25 507 GLY A CA 1
ATOM 3513 C C . GLY A 1 507 ? 8.288 5.623 -32.820 1.00 87.25 507 GLY A C 1
ATOM 3514 O O . GLY A 1 507 ? 9.437 5.380 -32.455 1.00 87.25 507 GLY A O 1
ATOM 3515 N N . SER A 1 508 ? 7.243 4.876 -32.469 1.00 87.19 508 SER A N 1
ATOM 3516 C CA . SER A 1 508 ? 7.278 3.735 -31.543 1.00 87.19 508 SER A CA 1
ATOM 3517 C C . SER A 1 508 ? 7.044 2.389 -32.244 1.00 87.19 508 SER A C 1
ATOM 3519 O O . SER A 1 508 ? 6.776 2.349 -33.443 1.00 87.19 508 SER A O 1
ATOM 3521 N N . ALA A 1 509 ? 7.155 1.293 -31.480 1.00 74.56 509 ALA A N 1
ATOM 3522 C CA . ALA A 1 509 ? 6.932 -0.088 -31.928 1.00 74.56 509 ALA A CA 1
ATOM 3523 C C . ALA A 1 509 ? 7.845 -0.541 -33.085 1.00 74.56 509 ALA A C 1
ATOM 3525 O O . ALA A 1 509 ? 7.447 -1.324 -33.944 1.00 74.56 509 ALA A O 1
ATOM 3526 N N . LYS A 1 510 ? 9.087 -0.052 -33.097 1.00 83.31 510 LYS A N 1
ATOM 3527 C CA . LYS A 1 510 ? 10.112 -0.424 -34.077 1.00 83.31 510 LYS A CA 1
ATOM 3528 C C . LYS A 1 510 ? 10.948 -1.610 -33.567 1.00 83.31 510 LYS A C 1
ATOM 3530 O O . LYS A 1 510 ? 11.016 -1.866 -32.362 1.00 83.31 510 LYS A O 1
ATOM 3535 N N . THR A 1 511 ? 11.634 -2.301 -34.473 1.00 89.56 511 THR A N 1
ATOM 3536 C CA . THR A 1 511 ? 12.744 -3.221 -34.156 1.00 89.56 511 THR A CA 1
ATOM 3537 C C . THR A 1 511 ? 14.076 -2.488 -34.298 1.00 89.56 511 THR A C 1
ATOM 3539 O O . THR A 1 511 ? 14.263 -1.738 -35.260 1.00 89.56 511 THR A O 1
ATOM 3542 N N . GLY A 1 512 ? 15.003 -2.706 -33.363 1.00 92.31 512 GLY A N 1
ATOM 3543 C CA . GLY A 1 512 ? 16.341 -2.112 -33.399 1.00 92.31 512 GLY A CA 1
ATOM 3544 C C . GLY A 1 512 ? 17.475 -3.117 -33.254 1.00 92.31 512 GLY A C 1
ATOM 3545 O O . GLY A 1 512 ? 17.244 -4.279 -32.923 1.00 92.31 512 GLY A O 1
ATOM 3546 N N . SER A 1 513 ? 18.703 -2.643 -33.446 1.00 93.31 513 SER A N 1
ATOM 3547 C CA . SER A 1 513 ? 19.928 -3.358 -33.077 1.00 93.31 513 SER A CA 1
ATOM 3548 C C . SER A 1 513 ? 20.898 -2.453 -32.326 1.00 93.31 513 SER A C 1
ATOM 3550 O O . SER A 1 513 ? 20.881 -1.227 -32.466 1.00 93.31 513 SER A O 1
ATOM 3552 N N . LEU A 1 514 ? 21.720 -3.084 -31.491 1.00 95.06 514 LEU A N 1
ATOM 3553 C CA . LEU A 1 514 ? 22.839 -2.468 -30.792 1.00 95.06 514 LEU A CA 1
ATOM 3554 C C . LEU A 1 514 ? 24.143 -3.031 -31.334 1.00 95.06 514 LEU A C 1
ATOM 3556 O O . LEU A 1 514 ? 24.251 -4.246 -31.505 1.00 95.06 514 LEU A O 1
ATOM 3560 N N . GLU A 1 515 ? 25.121 -2.149 -31.501 1.00 92.81 515 GLU A N 1
ATOM 3561 C CA . GLU A 1 515 ? 26.495 -2.478 -31.871 1.00 92.81 515 GLU A CA 1
ATOM 3562 C C . GLU A 1 515 ? 27.457 -1.705 -30.966 1.00 92.81 515 GLU A C 1
ATOM 3564 O O . GLU A 1 515 ? 27.857 -0.575 -31.251 1.00 92.81 515 GLU A O 1
ATOM 3569 N N . ILE A 1 516 ? 27.756 -2.286 -29.802 1.00 92.56 516 ILE A N 1
ATOM 3570 C CA . ILE A 1 516 ? 28.485 -1.616 -28.720 1.00 92.56 516 ILE A CA 1
ATOM 3571 C C . ILE A 1 516 ? 29.679 -2.465 -28.264 1.00 92.56 516 ILE A C 1
ATOM 3573 O O . ILE A 1 516 ? 29.484 -3.549 -27.714 1.00 92.56 516 ILE A O 1
ATOM 3577 N N . TRP A 1 517 ? 30.906 -1.973 -28.452 1.00 89.94 517 TRP A N 1
ATOM 3578 C CA . TRP A 1 517 ? 32.171 -2.592 -28.013 1.00 89.94 517 TRP A CA 1
ATOM 3579 C C . TRP A 1 517 ? 33.344 -1.591 -28.087 1.00 89.94 517 TRP A C 1
ATOM 3581 O O . TRP A 1 517 ? 33.250 -0.549 -28.728 1.00 89.94 517 TRP A O 1
ATOM 3591 N N . SER A 1 518 ? 34.485 -1.876 -27.446 1.00 87.56 518 SER A N 1
ATOM 3592 C CA . SER A 1 518 ? 35.617 -0.925 -27.357 1.00 87.56 518 SER A CA 1
ATOM 3593 C C . SER A 1 518 ? 36.768 -1.130 -28.355 1.00 87.56 518 SER A C 1
ATOM 3595 O O . SER A 1 518 ? 37.689 -0.319 -28.371 1.00 87.56 518 SER A O 1
ATOM 3597 N N . TYR A 1 519 ? 36.738 -2.171 -29.190 1.00 86.00 519 TYR A N 1
ATOM 3598 C CA . TYR A 1 519 ? 37.843 -2.563 -30.085 1.00 86.00 519 TYR A CA 1
ATOM 3599 C C . TYR A 1 519 ? 37.472 -2.502 -31.580 1.00 86.00 519 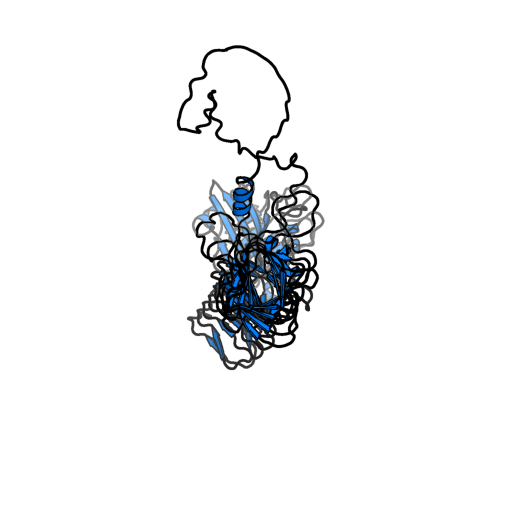TYR A C 1
ATOM 3601 O O . TYR A 1 519 ? 36.407 -2.020 -31.947 1.00 86.00 519 TYR A O 1
ATOM 3609 N N . ASN A 1 520 ? 38.378 -2.909 -32.475 1.00 84.44 520 ASN A N 1
ATOM 3610 C CA . ASN A 1 520 ? 38.159 -2.822 -33.927 1.00 84.44 520 ASN A CA 1
ATOM 3611 C C . ASN A 1 520 ? 36.899 -3.564 -34.407 1.00 84.44 520 ASN A C 1
ATOM 3613 O O . ASN A 1 520 ? 36.432 -4.498 -33.765 1.00 84.44 520 ASN A O 1
ATOM 3617 N N . TYR A 1 521 ? 36.389 -3.156 -35.565 1.00 83.38 521 TYR A N 1
ATOM 3618 C CA . TYR A 1 521 ? 35.209 -3.692 -36.246 1.00 83.38 521 TYR A CA 1
ATOM 3619 C C . TYR A 1 521 ? 35.609 -4.192 -37.653 1.00 83.38 521 TYR A C 1
ATOM 3621 O O . TYR A 1 521 ? 36.621 -3.754 -38.211 1.00 83.38 521 TYR A O 1
ATOM 3629 N N . ASP A 1 522 ? 34.860 -5.148 -38.201 1.00 81.31 522 ASP A N 1
ATOM 3630 C CA . ASP A 1 522 ? 35.049 -5.766 -39.524 1.00 81.31 522 ASP A CA 1
ATOM 3631 C C . ASP A 1 522 ? 33.732 -5.600 -40.313 1.00 81.31 522 ASP A C 1
ATOM 3633 O O . ASP A 1 522 ? 32.680 -5.869 -39.734 1.00 81.31 522 ASP A O 1
ATOM 3637 N N . PRO A 1 523 ? 33.750 -5.177 -41.600 1.00 79.56 523 PRO A N 1
ATOM 3638 C CA . PRO A 1 523 ? 32.526 -4.918 -42.376 1.00 79.56 523 PRO A CA 1
ATOM 3639 C C . PRO A 1 523 ? 31.758 -6.198 -42.743 1.00 79.56 523 PRO A C 1
ATOM 3641 O O . PRO A 1 523 ? 30.858 -6.179 -43.575 1.00 79.56 523 PRO A O 1
ATOM 3644 N N . LYS A 1 524 ? 32.170 -7.361 -42.231 1.00 84.56 524 LYS A N 1
ATOM 3645 C CA . LYS A 1 524 ? 31.425 -8.607 -42.384 1.00 84.56 524 LYS A CA 1
ATOM 3646 C C . LYS A 1 524 ? 30.107 -8.535 -41.629 1.00 84.56 524 LYS A C 1
ATOM 3648 O O . LYS A 1 524 ? 30.062 -8.124 -40.472 1.00 84.56 524 LYS A O 1
ATOM 3653 N N . THR A 1 525 ? 29.084 -9.110 -42.251 1.00 83.06 525 THR A N 1
ATOM 3654 C CA . THR A 1 525 ? 27.765 -9.285 -41.646 1.00 83.06 525 THR A CA 1
ATOM 3655 C C . THR A 1 525 ? 27.835 -10.151 -40.388 1.00 83.06 525 THR A C 1
ATOM 3657 O O . THR A 1 525 ? 28.379 -11.260 -40.437 1.00 83.06 525 THR A O 1
ATOM 3660 N N . SER A 1 526 ? 27.204 -9.705 -39.307 1.00 82.31 526 SER A N 1
ATOM 3661 C CA . SER A 1 526 ? 27.194 -10.357 -37.993 1.00 82.31 526 SER A CA 1
ATOM 3662 C C . SER A 1 526 ? 26.435 -11.677 -37.939 1.00 82.31 526 SER A C 1
ATOM 3664 O O . SER A 1 526 ? 26.524 -12.411 -36.953 1.00 82.31 526 SER A O 1
ATOM 3666 N N . SER A 1 527 ? 25.648 -11.975 -38.977 1.00 83.12 527 SER A N 1
ATOM 3667 C CA . SER A 1 527 ? 24.643 -13.044 -39.034 1.00 83.12 527 SER A CA 1
ATOM 3668 C C . SER A 1 527 ? 23.504 -12.924 -38.007 1.00 83.12 527 SER A C 1
ATOM 3670 O O . SER A 1 527 ? 22.571 -13.733 -38.038 1.00 83.12 527 SER A O 1
ATOM 3672 N N . LEU A 1 528 ? 23.524 -11.908 -37.134 1.00 84.38 528 LEU A N 1
ATOM 3673 C CA . LEU A 1 528 ? 22.508 -11.648 -36.112 1.00 84.38 528 LEU A CA 1
ATOM 3674 C C . LEU A 1 528 ? 21.143 -11.401 -36.755 1.00 84.38 528 LEU A C 1
ATOM 3676 O O . LEU A 1 528 ? 20.147 -12.008 -36.361 1.00 84.38 528 LEU A O 1
ATOM 3680 N N . LEU A 1 529 ? 21.111 -10.539 -37.772 1.00 83.31 529 LEU A N 1
ATOM 3681 C CA . LEU A 1 529 ? 19.881 -10.163 -38.458 1.00 83.31 529 LEU A CA 1
ATOM 3682 C C . LEU A 1 529 ? 19.309 -11.348 -39.237 1.00 83.31 529 LEU A C 1
ATOM 3684 O O . LEU A 1 529 ? 18.141 -11.690 -39.053 1.00 83.31 529 LEU A O 1
ATOM 3688 N N . SER A 1 530 ? 20.145 -12.044 -40.015 1.00 82.94 530 SER A N 1
ATOM 3689 C CA . SER A 1 530 ? 19.715 -13.231 -40.766 1.00 82.94 530 SER A CA 1
ATOM 3690 C C . SER A 1 530 ? 19.201 -14.347 -39.854 1.00 82.94 530 SER A C 1
ATOM 3692 O O . SER A 1 530 ? 18.220 -15.006 -40.189 1.00 82.94 530 SER A O 1
ATOM 3694 N N . SER A 1 531 ? 19.814 -14.535 -38.680 1.00 81.81 531 SER A N 1
ATOM 3695 C CA . SER A 1 531 ? 19.387 -15.546 -37.699 1.00 81.81 531 SER A CA 1
ATOM 3696 C C . SER A 1 531 ? 18.047 -15.208 -37.040 1.00 81.81 531 SER A C 1
ATOM 3698 O O . SER A 1 531 ? 17.349 -16.104 -36.572 1.00 81.81 531 SER A O 1
ATOM 3700 N N . ALA A 1 532 ? 17.662 -13.931 -37.033 1.00 77.50 532 ALA A N 1
ATOM 3701 C CA . ALA A 1 532 ? 16.365 -13.459 -36.560 1.00 77.50 532 ALA A CA 1
ATOM 3702 C C . ALA A 1 532 ? 15.320 -13.308 -37.682 1.00 77.50 532 ALA A C 1
ATOM 3704 O O . ALA A 1 532 ? 14.241 -12.768 -37.445 1.00 77.50 532 ALA A O 1
ATOM 3705 N N . GLY A 1 533 ? 15.629 -13.758 -38.906 1.00 80.81 533 GLY A N 1
ATOM 3706 C CA . GLY A 1 533 ? 14.743 -13.620 -40.065 1.00 80.81 533 GLY A CA 1
ATOM 3707 C C . GLY A 1 533 ? 14.621 -12.186 -40.595 1.00 80.81 533 GLY A C 1
ATOM 3708 O O . GLY A 1 533 ? 13.688 -11.888 -41.338 1.00 80.81 533 GLY A O 1
ATOM 3709 N N . LEU A 1 534 ? 15.543 -11.297 -40.217 1.00 82.00 534 LEU A N 1
ATOM 3710 C CA . LEU A 1 534 ? 15.620 -9.917 -40.691 1.00 82.00 534 LEU A CA 1
ATOM 3711 C C . LEU A 1 534 ? 16.603 -9.811 -41.865 1.00 82.00 534 LEU A C 1
ATOM 3713 O O . LEU A 1 534 ? 17.540 -10.598 -41.996 1.00 82.00 534 LEU A O 1
ATOM 3717 N N . GLN A 1 535 ? 16.393 -8.825 -42.738 1.00 81.75 535 GLN A N 1
ATOM 3718 C CA . GLN A 1 535 ? 17.262 -8.599 -43.893 1.00 81.75 535 GLN A CA 1
ATOM 3719 C C . GLN A 1 535 ? 18.663 -8.151 -43.447 1.00 81.75 535 GLN A C 1
ATOM 3721 O O . GLN A 1 535 ? 18.790 -7.112 -42.802 1.00 81.75 535 GLN A O 1
ATOM 3726 N N . SER A 1 536 ? 19.696 -8.890 -43.862 1.00 84.38 536 SER A N 1
ATOM 3727 C CA . SER A 1 536 ? 21.105 -8.570 -43.593 1.00 84.38 536 SER A CA 1
ATOM 3728 C C . SER A 1 536 ? 21.549 -7.204 -44.131 1.00 84.38 536 SER A C 1
ATOM 3730 O O . SER A 1 536 ? 20.958 -6.652 -45.074 1.00 84.38 536 SER A O 1
ATOM 3732 N N . GLY A 1 537 ? 22.614 -6.683 -43.525 1.00 82.31 537 GLY A N 1
ATOM 3733 C CA . GLY A 1 537 ? 23.396 -5.552 -44.025 1.00 82.31 537 GLY A CA 1
ATOM 3734 C C . GLY A 1 537 ? 24.386 -5.959 -45.123 1.00 82.31 537 GLY A C 1
ATOM 3735 O O . GLY A 1 537 ? 24.225 -6.984 -45.796 1.00 82.31 537 GLY A O 1
ATOM 3736 N N . SER A 1 538 ? 25.401 -5.131 -45.343 1.00 82.06 538 SER A N 1
ATOM 3737 C CA . SER A 1 538 ? 26.405 -5.270 -46.397 1.00 82.06 538 SER A CA 1
ATOM 3738 C C . SER A 1 538 ? 27.709 -5.860 -45.865 1.00 82.06 538 SER A C 1
ATOM 3740 O O . SER A 1 538 ? 28.383 -5.245 -45.059 1.00 82.06 538 SER A O 1
ATOM 3742 N N . GLY A 1 539 ? 28.171 -6.984 -46.424 1.00 80.56 539 GLY A N 1
ATOM 3743 C CA . GLY A 1 539 ? 29.471 -7.586 -46.069 1.00 80.56 539 GLY A CA 1
ATOM 3744 C C . GLY A 1 539 ? 30.720 -6.833 -46.568 1.00 80.56 539 GLY A C 1
ATOM 3745 O O . GLY A 1 539 ? 31.820 -7.386 -46.552 1.00 80.56 539 GLY A O 1
ATOM 3746 N N . GLY A 1 540 ? 30.553 -5.624 -47.110 1.00 78.06 540 GLY A N 1
ATOM 3747 C CA . GLY A 1 540 ? 31.626 -4.809 -47.688 1.00 78.06 540 GLY A CA 1
ATOM 3748 C C . GLY A 1 540 ? 31.464 -3.311 -47.433 1.00 78.06 540 GLY A C 1
ATOM 3749 O O . GLY A 1 540 ? 32.174 -2.502 -48.031 1.00 78.06 540 GLY A O 1
ATOM 3750 N N . THR A 1 541 ? 30.512 -2.914 -46.591 1.00 80.56 541 THR A N 1
ATOM 3751 C CA . THR A 1 541 ? 30.274 -1.523 -46.199 1.00 80.56 541 THR A CA 1
ATOM 3752 C C . THR A 1 541 ? 29.864 -1.521 -44.746 1.00 80.56 541 THR A C 1
ATOM 3754 O O . THR A 1 541 ? 28.955 -2.254 -44.403 1.00 80.56 541 THR A O 1
ATOM 3757 N N . TYR A 1 542 ? 30.507 -0.678 -43.946 1.00 79.19 542 TYR A N 1
ATOM 3758 C CA . TYR A 1 542 ? 30.153 -0.547 -42.538 1.00 79.19 542 TYR A CA 1
ATOM 3759 C C . TYR A 1 542 ? 28.723 -0.019 -42.383 1.00 79.19 542 TYR A C 1
ATOM 3761 O O . TYR A 1 542 ? 28.406 1.046 -42.928 1.00 79.19 542 TYR A O 1
ATOM 3769 N N . ASP A 1 543 ? 27.860 -0.810 -41.752 1.00 78.81 543 ASP A N 1
ATOM 3770 C CA . ASP A 1 543 ? 26.430 -0.564 -41.580 1.00 78.81 543 ASP A CA 1
ATOM 3771 C C . ASP A 1 543 ? 25.859 -1.268 -40.331 1.00 78.81 543 ASP A C 1
ATOM 3773 O O . ASP A 1 543 ? 26.589 -1.668 -39.439 1.00 78.81 543 ASP A O 1
ATOM 3777 N N . PHE A 1 544 ? 24.530 -1.370 -40.235 1.00 80.19 544 PHE A N 1
ATOM 3778 C CA . PHE A 1 544 ? 23.800 -1.841 -39.049 1.00 80.19 544 PHE A CA 1
ATOM 3779 C C . PHE A 1 544 ? 23.865 -3.364 -38.781 1.00 80.19 544 PHE A C 1
ATOM 3781 O O . PHE A 1 544 ? 23.072 -3.870 -37.971 1.00 80.19 544 PHE A O 1
ATOM 3788 N N . ASP A 1 545 ? 24.710 -4.097 -39.513 1.00 83.56 545 ASP A N 1
ATOM 3789 C CA . ASP A 1 545 ? 24.936 -5.541 -39.380 1.00 83.56 545 ASP A CA 1
ATOM 3790 C C . ASP A 1 545 ? 26.438 -5.885 -39.278 1.00 83.56 545 ASP A C 1
ATOM 3792 O O . ASP A 1 545 ? 26.841 -6.984 -39.655 1.00 83.56 545 ASP A O 1
ATOM 3796 N N . ASP A 1 546 ? 27.282 -4.975 -38.792 1.00 83.94 546 ASP A N 1
ATOM 3797 C CA . ASP A 1 546 ? 28.735 -5.160 -38.715 1.00 83.94 546 ASP A CA 1
ATOM 3798 C C . ASP A 1 546 ? 29.158 -6.110 -37.583 1.00 83.94 546 ASP A C 1
ATOM 3800 O O . ASP A 1 546 ? 28.466 -6.283 -36.577 1.00 83.94 546 ASP A O 1
ATOM 3804 N N . THR A 1 547 ? 30.344 -6.723 -37.707 1.00 86.31 547 THR A N 1
ATOM 3805 C CA . THR A 1 547 ? 30.881 -7.664 -36.705 1.00 86.31 547 THR A CA 1
ATOM 3806 C C . THR A 1 547 ? 32.036 -7.061 -35.898 1.00 86.31 547 THR A C 1
ATOM 3808 O O . THR A 1 547 ? 32.932 -6.438 -36.478 1.00 86.31 547 THR A O 1
ATOM 3811 N N . PRO A 1 548 ? 32.113 -7.306 -34.572 1.00 85.69 548 PRO A N 1
ATOM 3812 C CA . PRO A 1 548 ? 33.317 -7.034 -33.801 1.00 85.69 548 PRO A CA 1
ATOM 3813 C C . PRO A 1 548 ? 34.534 -7.732 -34.425 1.00 85.69 548 PRO A C 1
ATOM 3815 O O . PRO A 1 548 ? 34.538 -8.941 -34.659 1.00 85.69 548 PRO A O 1
ATOM 3818 N N . GLY A 1 549 ? 35.579 -6.960 -34.702 1.00 82.44 549 GLY A N 1
ATOM 3819 C CA . GLY A 1 549 ? 36.849 -7.455 -35.219 1.00 82.44 549 GLY A CA 1
ATOM 3820 C C . GLY A 1 549 ? 37.718 -8.077 -34.118 1.00 82.44 549 GLY A C 1
ATOM 3821 O O . GLY A 1 549 ? 37.247 -8.375 -33.020 1.00 82.44 549 GLY A O 1
ATOM 3822 N N . PRO A 1 550 ? 39.024 -8.278 -34.363 1.00 80.25 550 PRO A N 1
ATOM 3823 C CA . PRO A 1 550 ? 39.933 -8.774 -33.334 1.00 80.25 550 PRO A CA 1
ATOM 3824 C C . PRO A 1 550 ? 39.920 -7.883 -32.082 1.00 80.25 550 PRO A C 1
ATOM 3826 O O . PRO A 1 550 ? 39.950 -6.655 -32.193 1.00 80.25 550 PRO A O 1
ATOM 3829 N N . ASN A 1 551 ? 39.934 -8.505 -30.898 1.00 80.88 551 ASN A N 1
ATOM 3830 C CA . ASN A 1 551 ? 39.926 -7.827 -29.596 1.00 80.88 551 ASN A CA 1
ATOM 3831 C C . ASN A 1 551 ? 41.291 -7.182 -29.275 1.00 80.88 551 ASN A C 1
ATOM 3833 O O . ASN A 1 551 ? 42.039 -7.613 -28.395 1.00 80.88 551 ASN A O 1
ATOM 3837 N N . ILE A 1 552 ? 41.636 -6.161 -30.051 1.00 77.31 552 ILE A N 1
ATOM 3838 C CA . ILE A 1 552 ? 42.838 -5.339 -29.930 1.00 77.31 552 ILE A CA 1
ATOM 3839 C C . ILE A 1 552 ? 42.431 -3.868 -29.854 1.00 77.31 552 ILE A C 1
ATOM 3841 O O . ILE A 1 552 ? 41.393 -3.490 -30.401 1.00 77.31 552 ILE A O 1
ATOM 3845 N N . ASN A 1 553 ? 43.253 -3.039 -29.196 1.00 74.44 553 ASN A N 1
ATOM 3846 C CA . ASN A 1 553 ? 43.024 -1.592 -29.140 1.00 74.44 553 ASN A CA 1
ATOM 3847 C C . ASN A 1 553 ? 42.739 -1.062 -30.552 1.00 74.44 553 ASN A C 1
ATOM 3849 O O . ASN A 1 553 ? 43.463 -1.372 -31.504 1.00 74.44 553 ASN A O 1
ATOM 3853 N N . GLY A 1 554 ? 41.649 -0.320 -30.681 1.00 76.62 554 GLY A N 1
ATOM 3854 C CA . GLY A 1 554 ? 41.036 -0.098 -31.965 1.00 76.62 554 GLY A CA 1
ATOM 3855 C C . GLY A 1 554 ? 40.005 1.009 -31.964 1.00 76.62 554 GLY A C 1
ATOM 3856 O O . GLY A 1 554 ? 39.966 1.877 -31.097 1.00 76.62 554 GLY A O 1
ATOM 3857 N N . HIS A 1 555 ? 39.188 0.986 -33.004 1.00 80.88 555 HIS A N 1
ATOM 3858 C CA . HIS A 1 555 ? 38.245 2.049 -33.300 1.00 80.88 555 HIS A CA 1
ATOM 3859 C C . HIS A 1 555 ? 37.014 2.028 -32.390 1.00 80.88 555 HIS A C 1
ATOM 3861 O O . HIS A 1 555 ? 36.573 3.092 -31.996 1.00 80.88 555 HIS A O 1
ATOM 3867 N N . GLY A 1 556 ? 36.491 0.866 -31.993 1.00 86.25 556 GLY A N 1
ATOM 3868 C CA . GLY A 1 556 ? 35.301 0.749 -31.139 1.00 86.25 556 GLY A CA 1
ATOM 3869 C C . GLY A 1 556 ? 34.010 1.283 -31.761 1.00 86.25 556 GLY A C 1
ATOM 3870 O O . GLY A 1 556 ? 34.032 2.054 -32.721 1.00 86.25 556 GLY A O 1
ATOM 3871 N N . SER A 1 557 ? 32.893 0.872 -31.173 1.00 88.69 557 SER A N 1
ATOM 3872 C CA . SER A 1 557 ? 31.544 1.192 -31.623 1.00 88.69 557 SER A CA 1
ATOM 3873 C C . SER A 1 557 ? 30.627 1.442 -30.428 1.00 88.69 557 SER A C 1
ATOM 3875 O O . SER A 1 557 ? 30.653 0.703 -29.442 1.00 88.69 557 SER A O 1
ATOM 3877 N N . PHE A 1 558 ? 29.789 2.462 -30.533 1.00 92.25 558 PHE A N 1
ATOM 3878 C CA . PHE A 1 558 ? 28.569 2.622 -29.762 1.00 92.25 558 PHE A CA 1
ATOM 3879 C C . PHE A 1 558 ? 27.494 3.112 -30.724 1.00 92.25 558 PHE A C 1
ATOM 3881 O O . PHE A 1 558 ? 27.335 4.313 -30.953 1.00 92.25 558 PHE A O 1
ATOM 3888 N N . GLN A 1 559 ? 26.771 2.172 -31.314 1.00 93.50 559 GLN A N 1
ATOM 3889 C CA . GLN A 1 559 ? 25.769 2.473 -32.323 1.00 93.50 559 GLN A CA 1
ATOM 3890 C C . GLN A 1 559 ? 24.421 1.863 -31.957 1.00 93.50 559 GLN A C 1
ATOM 3892 O O . GLN A 1 559 ? 24.325 0.773 -31.382 1.00 93.50 559 GLN A O 1
ATOM 3897 N N . VAL A 1 560 ? 23.370 2.611 -32.284 1.00 96.75 560 VAL A N 1
ATOM 3898 C CA . VAL A 1 560 ? 21.980 2.208 -32.096 1.00 96.75 560 VAL A CA 1
ATOM 3899 C C . VAL A 1 560 ? 21.269 2.374 -33.423 1.00 96.75 560 VAL A C 1
ATOM 3901 O O . VAL A 1 560 ? 21.205 3.484 -33.961 1.00 96.75 560 VAL A O 1
ATOM 3904 N N . HIS A 1 561 ? 20.692 1.289 -33.923 1.00 94.44 561 HIS A N 1
ATOM 3905 C CA . HIS A 1 561 ? 20.037 1.266 -35.222 1.00 94.44 561 HIS A CA 1
ATOM 3906 C C . HIS A 1 561 ? 18.548 0.976 -35.090 1.00 94.44 561 HIS A C 1
ATOM 3908 O O . HIS A 1 561 ? 18.087 0.242 -34.215 1.00 94.44 561 HIS A O 1
ATOM 3914 N N . ASN A 1 562 ? 17.793 1.554 -36.009 1.00 92.81 562 ASN A N 1
ATOM 3915 C CA . ASN A 1 562 ? 16.405 1.266 -36.294 1.00 92.81 562 ASN A CA 1
ATOM 3916 C C . ASN A 1 562 ? 16.351 0.368 -37.532 1.00 92.81 562 ASN A C 1
ATOM 3918 O O . ASN A 1 562 ? 16.500 0.834 -38.662 1.00 92.81 562 ASN A O 1
ATOM 3922 N N . LEU A 1 563 ? 16.120 -0.923 -37.316 1.00 89.25 563 LEU A N 1
ATOM 3923 C CA . LEU A 1 563 ? 16.083 -1.914 -38.390 1.00 89.25 563 LEU A CA 1
ATOM 3924 C C . LEU A 1 563 ? 14.809 -1.814 -39.234 1.00 89.25 563 LEU A C 1
ATOM 3926 O O . LEU A 1 563 ? 14.826 -2.187 -40.403 1.00 89.25 563 LEU A O 1
ATOM 3930 N N . THR A 1 564 ? 13.730 -1.266 -38.665 1.00 85.31 564 THR A N 1
ATOM 3931 C CA . THR A 1 564 ? 12.449 -1.069 -39.372 1.00 85.31 564 THR A CA 1
ATOM 3932 C C . THR A 1 564 ? 12.620 -0.111 -40.547 1.00 85.31 564 THR A C 1
ATOM 3934 O O . THR A 1 564 ? 12.135 -0.380 -41.641 1.00 85.31 564 THR A O 1
ATOM 3937 N N . ASP A 1 565 ? 13.369 0.973 -40.328 1.00 86.12 565 ASP A N 1
ATOM 3938 C CA . ASP A 1 565 ? 13.621 2.010 -41.336 1.00 86.12 565 ASP A CA 1
ATOM 3939 C C . ASP A 1 565 ? 15.041 1.935 -41.933 1.00 86.12 565 ASP A C 1
ATOM 3941 O O . ASP A 1 565 ? 15.439 2.820 -42.688 1.00 86.12 565 ASP A O 1
ATOM 3945 N N . ARG A 1 566 ? 15.811 0.882 -41.607 1.00 85.50 566 ARG A N 1
ATOM 3946 C CA . ARG A 1 566 ? 17.202 0.650 -42.058 1.00 85.50 566 ARG A CA 1
ATOM 3947 C C . ARG A 1 566 ? 18.109 1.864 -41.826 1.00 85.50 566 ARG A C 1
ATOM 3949 O O . ARG A 1 566 ? 18.751 2.382 -42.746 1.00 85.50 566 ARG A O 1
ATOM 3956 N N . GLN A 1 567 ? 18.119 2.342 -40.588 1.00 89.94 567 GLN A N 1
ATOM 3957 C CA . GLN A 1 567 ? 18.706 3.629 -40.247 1.00 89.94 567 GLN A CA 1
ATOM 3958 C C . GLN A 1 567 ? 19.483 3.603 -38.932 1.00 89.94 567 GLN A C 1
ATOM 3960 O O . GLN A 1 567 ? 18.971 3.146 -37.914 1.00 89.94 567 GLN A O 1
ATOM 3965 N N . THR A 1 568 ? 20.664 4.211 -38.916 1.00 92.38 568 THR A N 1
ATOM 3966 C CA . THR A 1 568 ? 21.378 4.571 -37.690 1.00 92.38 568 THR A CA 1
ATOM 3967 C C . THR A 1 568 ? 20.641 5.694 -36.966 1.00 92.38 568 THR A C 1
ATOM 3969 O O . THR A 1 568 ? 20.364 6.743 -37.540 1.00 92.38 568 THR A O 1
ATOM 3972 N N . ILE A 1 569 ? 20.299 5.496 -35.693 1.00 95.56 569 ILE A N 1
ATOM 3973 C CA . ILE A 1 569 ? 19.668 6.533 -34.861 1.00 95.56 569 ILE A CA 1
ATOM 3974 C C . ILE A 1 569 ? 20.743 7.460 -34.309 1.00 95.56 569 ILE A C 1
ATOM 3976 O O . ILE A 1 569 ? 20.652 8.680 -34.451 1.00 95.56 569 ILE A O 1
ATOM 3980 N N . MET A 1 570 ? 21.752 6.860 -33.680 1.00 94.31 570 MET A N 1
ATOM 3981 C CA . MET A 1 570 ? 22.912 7.543 -33.130 1.00 94.31 570 MET A CA 1
ATOM 3982 C C . MET A 1 570 ? 24.137 6.642 -33.230 1.00 94.31 570 MET A C 1
ATOM 3984 O O . MET A 1 570 ? 24.029 5.422 -33.086 1.00 94.31 570 MET A O 1
ATOM 3988 N N . ALA A 1 571 ? 25.287 7.265 -33.431 1.00 91.38 571 ALA A N 1
ATOM 3989 C CA . ALA A 1 571 ? 26.573 6.597 -33.475 1.00 91.38 571 ALA A CA 1
ATOM 3990 C C . ALA A 1 571 ? 27.598 7.397 -32.680 1.00 91.38 571 ALA A C 1
ATOM 3992 O O . ALA A 1 571 ? 27.622 8.627 -32.743 1.00 91.38 571 ALA A O 1
ATOM 3993 N N . TRP A 1 572 ? 28.450 6.686 -31.955 1.00 88.75 572 TRP A N 1
ATOM 3994 C CA . TRP A 1 572 ? 29.727 7.156 -31.455 1.00 88.75 572 TRP A CA 1
ATOM 3995 C C . TRP A 1 572 ? 30.765 6.075 -31.738 1.00 88.75 572 TRP A C 1
ATOM 3997 O O . TRP A 1 572 ? 30.759 5.015 -31.131 1.00 88.75 572 TRP A O 1
ATOM 4007 N N . ASN A 1 573 ? 31.655 6.356 -32.678 1.00 84.62 573 ASN A N 1
ATOM 4008 C CA . ASN A 1 573 ? 32.785 5.523 -33.053 1.00 84.62 573 ASN A CA 1
ATOM 4009 C C . ASN A 1 573 ? 34.088 6.217 -32.607 1.00 84.62 573 ASN A C 1
ATOM 4011 O O . ASN A 1 573 ? 34.090 7.364 -32.143 1.00 84.62 573 ASN A O 1
ATOM 4015 N N . MET A 1 574 ? 35.229 5.547 -32.752 1.00 80.56 574 MET A N 1
ATOM 4016 C CA . MET A 1 574 ? 36.541 6.025 -32.290 1.00 80.56 574 MET A CA 1
ATOM 4017 C C . MET A 1 574 ? 36.652 6.151 -30.758 1.00 80.56 574 MET A C 1
ATOM 4019 O O . MET A 1 574 ? 36.873 7.217 -30.184 1.00 80.56 574 MET A O 1
ATOM 4023 N N . HIS A 1 575 ? 36.578 5.005 -30.094 1.00 77.69 575 HIS A N 1
ATOM 4024 C CA . HIS A 1 575 ? 36.761 4.782 -28.668 1.00 77.69 575 HIS A CA 1
ATOM 4025 C C . HIS A 1 575 ? 38.230 4.551 -28.261 1.00 77.69 575 HIS A C 1
ATOM 4027 O O . HIS A 1 575 ? 38.471 3.937 -27.231 1.00 77.69 575 HIS A O 1
ATOM 4033 N N . ARG A 1 576 ? 39.250 5.007 -28.991 1.00 76.81 576 ARG A N 1
ATOM 4034 C CA . ARG A 1 576 ? 40.643 4.911 -28.495 1.00 76.81 576 ARG A CA 1
ATOM 4035 C C . ARG A 1 576 ? 41.004 6.083 -27.579 1.00 76.81 576 ARG A C 1
ATOM 4037 O O . ARG A 1 576 ? 40.513 7.197 -27.772 1.00 76.81 576 ARG A O 1
ATOM 4044 N N . ALA A 1 577 ? 41.903 5.867 -26.618 1.00 76.12 577 ALA A N 1
ATOM 4045 C CA . ALA A 1 577 ? 42.447 6.949 -25.788 1.00 76.12 577 ALA A CA 1
ATOM 4046 C C . ALA A 1 577 ? 43.098 8.041 -26.662 1.00 76.12 577 ALA A C 1
ATOM 4048 O O . ALA A 1 577 ? 43.907 7.744 -27.540 1.00 76.12 577 ALA A O 1
ATOM 4049 N N . GLY A 1 578 ? 42.705 9.305 -26.462 1.00 70.25 578 GLY A N 1
ATOM 4050 C CA . GLY A 1 578 ? 43.170 10.440 -27.277 1.00 70.25 578 GLY A CA 1
ATOM 4051 C C . GLY A 1 578 ? 42.670 10.457 -28.732 1.00 70.25 578 GLY A C 1
ATOM 4052 O O . GLY A 1 578 ? 43.086 11.313 -29.512 1.00 70.25 578 GLY A O 1
ATOM 4053 N N . GLY A 1 579 ? 41.790 9.527 -29.121 1.00 71.88 579 GLY A N 1
ATOM 4054 C CA . GLY A 1 579 ? 41.161 9.493 -30.438 1.00 71.88 579 GLY A CA 1
ATOM 4055 C C . GLY A 1 579 ? 40.047 10.534 -30.586 1.00 71.88 579 GLY A C 1
ATOM 4056 O O . GLY A 1 579 ? 39.378 10.870 -29.606 1.00 71.88 579 GLY A O 1
ATOM 4057 N N . PRO A 1 580 ? 39.815 11.056 -31.801 1.00 73.62 580 PRO A N 1
ATOM 4058 C CA . PRO A 1 580 ? 38.787 12.059 -32.009 1.00 73.62 580 PRO A CA 1
ATOM 4059 C C . PRO A 1 580 ? 37.429 11.364 -32.214 1.00 73.62 580 PRO A C 1
ATOM 4061 O O . PRO A 1 580 ? 37.219 10.773 -33.267 1.00 73.62 580 PRO A O 1
ATOM 4064 N N . ALA A 1 581 ? 36.509 11.464 -31.246 1.00 78.38 581 ALA A N 1
ATOM 4065 C CA . ALA A 1 581 ? 35.185 10.826 -31.312 1.00 78.38 581 ALA A CA 1
ATOM 4066 C C . ALA A 1 581 ? 34.468 11.081 -32.645 1.00 78.38 581 ALA A C 1
ATOM 4068 O O . ALA A 1 581 ? 34.433 12.215 -33.133 1.00 78.38 581 ALA A O 1
ATOM 4069 N N . GLU A 1 582 ? 33.926 10.024 -33.229 1.00 82.25 582 GLU A N 1
ATOM 4070 C CA . GLU A 1 582 ? 33.196 10.031 -34.491 1.00 82.25 582 GLU A CA 1
ATOM 4071 C C . GLU A 1 582 ? 31.713 9.869 -34.186 1.00 82.25 582 GLU A C 1
ATOM 4073 O O . GLU A 1 582 ? 31.260 8.761 -33.935 1.00 82.25 582 GLU A O 1
ATOM 4078 N N . ILE A 1 583 ? 30.971 10.972 -34.128 1.00 84.88 583 ILE A N 1
ATOM 4079 C CA . ILE A 1 583 ? 29.561 10.943 -33.727 1.00 84.88 583 ILE A CA 1
ATOM 4080 C C . ILE A 1 583 ? 28.630 11.249 -34.892 1.00 84.88 583 ILE A C 1
ATOM 4082 O O . ILE A 1 583 ? 29.010 11.967 -35.818 1.00 84.88 583 ILE A O 1
ATOM 4086 N N . GLY A 1 584 ? 27.393 10.772 -34.802 1.00 86.69 584 GLY A N 1
ATOM 4087 C CA . GLY A 1 584 ? 26.382 11.034 -35.813 1.00 86.69 584 GLY A CA 1
ATOM 4088 C C . GLY A 1 584 ? 24.960 10.751 -35.357 1.00 86.69 584 GLY A C 1
ATOM 4089 O O . GLY A 1 584 ? 24.729 10.012 -34.403 1.00 86.69 584 GLY A O 1
ATOM 4090 N N . PHE A 1 585 ? 24.012 11.345 -36.078 1.00 90.50 585 PHE A N 1
ATOM 4091 C CA . PHE A 1 585 ? 22.574 11.105 -35.961 1.00 90.50 585 PHE A CA 1
ATOM 4092 C C . PHE A 1 585 ? 22.036 10.757 -37.343 1.00 90.50 585 PHE A C 1
ATOM 4094 O O . PHE A 1 585 ? 22.466 11.383 -38.313 1.00 90.50 585 PHE A O 1
ATOM 4101 N N . GLY A 1 586 ? 21.081 9.835 -37.464 1.00 90.81 586 GLY A N 1
ATOM 4102 C CA . GLY A 1 586 ? 20.574 9.414 -38.779 1.00 90.81 586 GLY A CA 1
ATOM 4103 C C . GLY A 1 586 ? 21.644 8.695 -39.611 1.00 90.81 586 GLY A C 1
ATOM 4104 O O . GLY A 1 586 ? 22.765 8.498 -39.147 1.00 90.81 586 GLY A O 1
ATOM 4105 N N . ASN A 1 587 ? 21.342 8.355 -40.864 1.00 89.19 587 ASN A N 1
ATOM 4106 C CA . ASN A 1 587 ? 22.356 7.821 -41.774 1.00 89.19 587 ASN A CA 1
ATOM 4107 C C . ASN A 1 587 ? 23.272 8.946 -42.270 1.00 89.19 587 ASN A C 1
ATOM 4109 O O . ASN A 1 587 ? 22.793 10.015 -42.668 1.00 89.19 587 ASN A O 1
ATOM 4113 N N . GLY A 1 588 ? 24.580 8.693 -42.302 1.00 84.44 588 GLY A N 1
ATOM 4114 C CA . GLY A 1 588 ? 25.537 9.567 -42.978 1.00 84.44 588 GLY A CA 1
ATOM 4115 C C . GLY A 1 588 ? 25.265 9.642 -44.486 1.00 84.44 588 GLY A C 1
ATOM 4116 O O . GLY A 1 588 ? 24.990 8.630 -45.129 1.00 84.44 588 GLY A O 1
ATOM 4117 N N . LEU A 1 589 ? 25.347 10.840 -45.075 1.00 80.44 589 LEU A N 1
ATOM 4118 C CA . LEU A 1 589 ? 25.006 11.051 -46.494 1.00 80.44 589 LEU A CA 1
ATOM 4119 C C . LEU A 1 589 ? 26.122 10.677 -47.492 1.00 80.44 589 LEU A C 1
ATOM 4121 O O . LEU A 1 589 ? 25.881 10.678 -48.699 1.00 80.44 589 LEU A O 1
ATOM 4125 N N . SER A 1 590 ? 27.343 10.376 -47.034 1.00 72.19 590 SER A N 1
ATOM 4126 C CA . SER A 1 590 ? 28.478 10.055 -47.914 1.00 72.19 590 SER A CA 1
ATOM 4127 C C . SER A 1 590 ? 29.515 9.139 -47.255 1.00 72.19 590 SER A C 1
ATOM 4129 O O . SER A 1 590 ? 30.251 9.588 -46.389 1.00 72.19 590 SER A O 1
ATOM 4131 N N . GLY A 1 591 ? 29.674 7.898 -47.716 1.00 74.94 591 GLY A N 1
ATOM 4132 C CA . GLY A 1 591 ? 30.570 6.918 -47.089 1.00 74.94 591 GLY A CA 1
ATOM 4133 C C . GLY A 1 591 ? 29.769 5.790 -46.446 1.00 74.94 591 GLY A C 1
ATOM 4134 O O . GLY A 1 591 ? 28.938 5.194 -47.126 1.00 74.94 591 GLY A O 1
ATOM 4135 N N . SER A 1 592 ? 30.033 5.499 -45.174 1.00 80.38 592 SER A N 1
ATOM 4136 C CA . SER A 1 592 ? 29.315 4.496 -44.380 1.00 80.38 592 SER A CA 1
ATOM 4137 C C . SER A 1 592 ? 28.128 5.104 -43.608 1.00 80.38 592 SER A C 1
ATOM 4139 O O . SER A 1 592 ? 28.321 6.085 -42.883 1.00 80.38 592 SER A O 1
ATOM 4141 N N . PRO A 1 593 ? 26.903 4.560 -43.733 1.00 82.81 593 PRO A N 1
ATOM 4142 C CA . PRO A 1 593 ? 25.702 5.120 -43.101 1.00 82.81 593 PRO A CA 1
ATOM 4143 C C . PRO A 1 593 ? 25.771 5.196 -41.566 1.00 82.81 593 PRO A C 1
ATOM 4145 O O . PRO A 1 593 ? 25.137 6.072 -40.984 1.00 82.81 593 PRO A O 1
ATOM 4148 N N . ASP A 1 594 ? 26.578 4.348 -40.935 1.00 80.12 594 ASP A N 1
ATOM 4149 C CA . ASP A 1 594 ? 26.779 4.212 -39.487 1.00 80.12 594 ASP A CA 1
ATOM 4150 C C . ASP A 1 594 ? 27.781 5.215 -38.872 1.00 80.12 594 ASP A C 1
ATOM 4152 O O . ASP A 1 594 ? 28.126 5.125 -37.694 1.00 80.12 594 ASP A O 1
ATOM 4156 N N . TRP A 1 595 ? 28.257 6.182 -39.665 1.00 83.44 595 TRP A N 1
ATOM 4157 C CA . TRP A 1 595 ? 29.257 7.183 -39.266 1.00 83.44 595 TRP A CA 1
ATOM 4158 C C . TRP A 1 595 ? 30.644 6.626 -38.969 1.00 83.44 595 TRP A C 1
ATOM 4160 O O . TRP A 1 595 ? 31.438 7.244 -38.260 1.00 83.44 595 TRP A O 1
ATOM 4170 N N . THR A 1 596 ? 30.986 5.484 -39.540 1.00 80.44 596 THR A N 1
ATOM 4171 C CA . THR A 1 596 ? 32.351 4.985 -39.497 1.00 80.44 596 THR A CA 1
ATOM 4172 C C . THR A 1 596 ? 33.293 5.776 -40.428 1.00 80.44 596 THR A C 1
ATOM 4174 O O . THR A 1 596 ? 32.949 6.098 -41.570 1.00 80.44 596 THR A O 1
ATOM 4177 N N . ASN A 1 597 ? 34.539 6.022 -39.987 1.00 72.00 597 ASN A N 1
ATOM 4178 C CA . ASN A 1 597 ? 35.624 6.639 -40.773 1.00 72.00 597 ASN A CA 1
ATOM 4179 C C . ASN A 1 597 ? 35.300 8.069 -41.240 1.00 72.00 597 ASN A C 1
ATOM 4181 O O . ASN A 1 597 ? 35.437 8.434 -42.416 1.00 72.00 597 ASN A O 1
ATOM 4185 N N . THR A 1 598 ? 34.932 8.920 -40.282 1.00 66.38 598 THR A N 1
ATOM 4186 C CA . THR A 1 598 ? 34.338 10.248 -40.512 1.00 66.38 598 THR A CA 1
ATOM 4187 C C . THR A 1 598 ? 35.256 11.293 -41.159 1.00 66.38 598 THR A C 1
ATOM 4189 O O . THR A 1 598 ? 34.817 12.398 -41.483 1.00 66.38 598 THR A O 1
ATOM 4192 N N . SER A 1 599 ? 36.530 10.964 -41.397 1.00 58.69 599 SER A N 1
ATOM 4193 C CA . SER A 1 599 ? 37.493 11.808 -42.127 1.00 58.69 599 SER A CA 1
ATOM 4194 C C . SER A 1 599 ? 36.985 12.310 -43.493 1.00 58.69 599 SER A C 1
ATOM 4196 O O . SER A 1 599 ? 37.493 13.302 -44.009 1.00 58.69 599 SER A O 1
ATOM 4198 N N . LYS A 1 600 ? 35.948 11.669 -44.051 1.00 51.06 600 LYS A N 1
ATOM 4199 C CA . LYS A 1 600 ? 35.297 12.023 -45.320 1.00 51.06 600 LYS A CA 1
ATOM 4200 C C . LYS A 1 600 ? 34.114 13.006 -45.208 1.00 51.06 600 LYS A C 1
ATOM 4202 O O . LYS A 1 600 ? 33.662 13.485 -46.239 1.00 51.06 600 LYS A O 1
ATOM 4207 N N . TYR A 1 601 ? 33.633 13.341 -44.004 1.00 56.53 601 TYR A N 1
ATOM 4208 C CA . TYR A 1 601 ? 32.351 14.049 -43.789 1.00 56.53 601 TYR A CA 1
ATOM 4209 C C . TYR A 1 601 ? 32.484 15.556 -43.511 1.00 56.53 601 TYR A C 1
ATOM 4211 O O . TYR A 1 601 ? 31.516 16.201 -43.126 1.00 56.53 601 TYR A O 1
ATOM 4219 N N . GLY A 1 602 ? 33.672 16.136 -43.714 1.00 50.12 602 GLY A N 1
ATOM 4220 C CA . GLY A 1 602 ? 33.868 17.587 -43.681 1.00 50.12 602 GLY A CA 1
ATOM 4221 C C . GLY A 1 602 ? 33.662 18.224 -42.300 1.00 50.12 602 GLY A C 1
ATOM 4222 O O . GLY A 1 602 ? 32.611 18.764 -42.007 1.00 50.12 602 GLY A O 1
ATOM 4223 N N . ASN A 1 603 ? 34.707 18.200 -41.472 1.00 52.00 603 ASN A N 1
ATOM 4224 C CA . ASN A 1 603 ? 35.125 19.193 -40.462 1.00 52.00 603 ASN A CA 1
ATOM 4225 C C . ASN A 1 603 ? 34.144 19.865 -39.452 1.00 52.00 603 ASN A C 1
ATOM 4227 O O . ASN A 1 603 ? 34.656 20.380 -38.466 1.00 52.00 603 ASN A O 1
ATOM 4231 N N . GLU A 1 604 ? 32.808 19.852 -39.554 1.00 52.44 604 GLU A N 1
ATOM 4232 C CA . GLU A 1 604 ? 31.927 20.640 -38.657 1.00 52.44 604 GLU A CA 1
ATOM 4233 C C . GLU A 1 604 ? 31.413 19.887 -37.416 1.00 52.44 604 GLU A C 1
ATOM 4235 O O . GLU A 1 604 ? 31.520 20.405 -36.300 1.00 52.44 604 GLU A O 1
ATOM 4240 N N . ILE A 1 605 ? 30.932 18.643 -37.561 1.00 57.50 605 ILE A N 1
ATOM 4241 C CA . ILE A 1 605 ? 30.682 17.747 -36.406 1.00 57.50 605 ILE A CA 1
ATOM 4242 C C . ILE A 1 605 ? 32.009 17.472 -35.687 1.00 57.50 605 ILE A C 1
ATOM 4244 O O . ILE A 1 605 ? 32.084 17.434 -34.458 1.00 57.50 605 ILE A O 1
ATOM 4248 N N . ASN A 1 606 ? 33.093 17.411 -36.465 1.00 55.19 606 ASN A N 1
ATOM 4249 C CA . ASN A 1 606 ? 34.434 17.237 -35.942 1.00 55.19 606 ASN A CA 1
ATOM 4250 C C . ASN A 1 606 ? 34.991 18.465 -35.195 1.00 55.19 606 ASN A C 1
ATOM 4252 O O . ASN A 1 606 ? 35.850 18.292 -34.331 1.00 55.19 606 ASN A O 1
ATOM 4256 N N . ALA A 1 607 ? 34.493 19.675 -35.473 1.00 57.16 607 ALA A N 1
ATOM 4257 C CA . ALA A 1 607 ? 34.899 20.907 -34.791 1.00 57.16 607 ALA A CA 1
ATOM 4258 C C . ALA A 1 607 ? 34.182 21.129 -33.446 1.00 57.16 607 ALA A C 1
ATOM 4260 O O . ALA A 1 607 ? 34.724 21.795 -32.570 1.00 57.16 607 ALA A O 1
ATOM 4261 N N . ASN A 1 608 ? 32.994 20.545 -33.251 1.00 60.59 608 ASN A N 1
ATOM 4262 C CA . ASN A 1 608 ? 32.184 20.710 -32.033 1.00 60.59 608 ASN A CA 1
ATOM 4263 C C . ASN A 1 608 ? 32.244 19.481 -31.111 1.00 60.59 608 ASN A C 1
ATOM 4265 O O . ASN A 1 608 ? 31.378 19.290 -30.257 1.00 60.59 608 ASN A O 1
ATOM 4269 N N . LYS A 1 609 ? 33.299 18.660 -31.246 1.00 61.47 609 LYS A N 1
ATOM 4270 C CA . LYS A 1 609 ? 33.488 17.427 -30.464 1.00 61.47 609 LYS A CA 1
ATOM 4271 C C . LYS A 1 609 ? 33.400 17.655 -28.957 1.00 61.47 609 LYS A C 1
ATOM 4273 O O . LYS A 1 609 ? 32.999 16.741 -28.267 1.00 61.47 609 LYS A O 1
ATOM 4278 N N . ALA A 1 610 ? 33.713 18.844 -28.440 1.00 65.56 610 ALA A N 1
ATOM 4279 C CA . ALA A 1 610 ? 33.658 19.149 -27.007 1.00 65.56 610 ALA A CA 1
ATOM 4280 C C . ALA A 1 610 ? 32.242 19.369 -26.430 1.00 65.56 610 ALA A C 1
ATOM 4282 O O . ALA A 1 610 ? 32.115 19.511 -25.218 1.00 65.56 610 ALA A O 1
ATOM 4283 N N . GLN A 1 611 ? 31.194 19.434 -27.260 1.00 81.00 611 GLN A N 1
ATOM 4284 C CA . GLN A 1 611 ? 29.858 19.892 -26.851 1.00 81.00 611 GLN A CA 1
ATOM 4285 C C . GLN A 1 611 ? 28.769 18.815 -26.970 1.00 81.00 611 GLN A C 1
ATOM 4287 O O . GLN A 1 611 ? 27.597 19.144 -27.168 1.00 81.00 611 GLN A O 1
ATOM 4292 N N . TRP A 1 612 ? 29.138 17.538 -26.854 1.00 86.94 612 TRP A N 1
ATOM 4293 C CA . TRP A 1 612 ? 28.177 16.437 -26.843 1.00 86.94 612 TRP A CA 1
ATOM 4294 C C . TRP A 1 612 ? 28.292 15.565 -25.596 1.00 86.94 612 TRP A C 1
ATOM 4296 O O . TRP A 1 612 ? 29.327 15.540 -24.927 1.00 86.94 612 TRP A O 1
ATOM 4306 N N . LYS A 1 613 ? 27.206 14.850 -25.300 1.00 90.69 613 LYS A N 1
ATOM 4307 C CA . LYS A 1 613 ? 27.147 13.846 -24.240 1.00 90.69 613 LYS A CA 1
ATOM 4308 C C . LYS A 1 613 ? 26.280 12.657 -24.637 1.00 90.69 613 LYS A C 1
ATOM 4310 O O . LYS A 1 613 ? 25.309 12.812 -25.378 1.00 90.69 613 LYS A O 1
ATOM 4315 N N . LEU A 1 614 ? 26.626 11.488 -24.110 1.00 93.75 614 LEU A N 1
ATOM 4316 C CA . LEU A 1 614 ? 25.801 10.287 -24.124 1.00 93.75 614 LEU A CA 1
ATOM 4317 C C . LEU A 1 614 ? 25.278 10.034 -22.713 1.00 93.75 614 LEU A C 1
ATOM 4319 O O . LEU A 1 614 ? 26.032 10.043 -21.738 1.00 93.75 614 LEU A O 1
ATOM 4323 N N . GLN A 1 615 ? 23.977 9.806 -22.638 1.00 96.50 615 GLN A N 1
ATOM 4324 C CA . GLN A 1 615 ? 23.233 9.516 -21.432 1.00 96.50 615 GLN A CA 1
ATOM 4325 C C . GLN A 1 615 ? 22.591 8.139 -21.555 1.00 96.50 615 GLN A C 1
ATOM 4327 O O . GLN A 1 615 ? 22.005 7.796 -22.584 1.00 96.50 615 GLN A O 1
ATOM 4332 N N . ILE A 1 616 ? 22.687 7.361 -20.483 1.00 97.19 616 ILE A N 1
ATOM 4333 C CA . ILE A 1 616 ? 22.066 6.047 -20.369 1.00 97.19 616 ILE A CA 1
ATOM 4334 C C . ILE A 1 616 ? 21.214 6.057 -19.117 1.00 97.19 616 ILE A C 1
ATOM 4336 O O . ILE A 1 616 ? 21.727 6.176 -18.001 1.00 97.19 616 ILE A O 1
ATOM 4340 N N . SER A 1 617 ? 19.910 5.932 -19.312 1.00 95.69 617 SER A N 1
ATOM 4341 C CA . SER A 1 617 ? 18.947 5.825 -18.226 1.00 95.69 617 SER A CA 1
ATOM 4342 C C . SER A 1 617 ? 18.207 4.502 -18.293 1.00 95.69 617 SER A C 1
ATOM 4344 O O . SER A 1 617 ? 18.080 3.883 -19.352 1.00 95.69 617 SER A O 1
ATOM 4346 N N . VAL A 1 618 ? 17.732 4.066 -17.136 1.00 92.06 618 VAL A N 1
ATOM 4347 C CA . VAL A 1 618 ? 16.865 2.900 -17.009 1.00 92.06 618 VAL A CA 1
ATOM 4348 C C . VAL A 1 618 ? 15.577 3.309 -16.337 1.00 92.06 618 VAL A C 1
ATOM 4350 O O . VAL A 1 618 ? 15.568 4.168 -15.462 1.00 92.06 618 VAL A O 1
ATOM 4353 N N . SER A 1 619 ? 14.487 2.668 -16.713 1.00 83.94 619 SER A N 1
ATOM 4354 C CA . SER A 1 619 ? 13.259 2.708 -15.927 1.00 83.94 619 SER A CA 1
ATOM 4355 C C . SER A 1 619 ? 12.849 1.272 -15.635 1.00 83.94 619 SER A C 1
ATOM 4357 O O . SER A 1 619 ? 13.026 0.375 -16.471 1.00 83.94 619 SER A O 1
ATOM 4359 N N . GLY A 1 620 ? 12.315 1.040 -14.437 1.00 68.75 620 GLY A N 1
ATOM 4360 C CA . GLY A 1 620 ? 11.345 -0.039 -14.321 1.00 68.75 620 GLY A CA 1
ATOM 4361 C C . GLY A 1 620 ? 10.155 0.381 -15.183 1.00 68.75 620 GLY A C 1
ATOM 4362 O O . GLY A 1 620 ? 9.843 1.567 -15.260 1.00 68.75 620 GLY A O 1
ATOM 4363 N N . GLY A 1 621 ? 9.561 -0.518 -15.946 1.00 69.44 621 GLY A N 1
ATOM 4364 C CA . GLY A 1 621 ? 8.465 -0.158 -16.823 1.00 69.44 621 GLY A CA 1
ATOM 4365 C C . GLY A 1 621 ? 7.253 0.298 -16.015 1.00 69.44 621 GLY A C 1
ATOM 4366 O O . GLY A 1 621 ? 7.292 0.557 -14.810 1.00 69.44 621 GLY A O 1
ATOM 4367 N N . THR A 1 622 ? 6.119 0.378 -16.687 1.00 77.19 622 THR A N 1
ATOM 4368 C CA . THR A 1 622 ? 4.835 0.403 -15.991 1.00 77.19 622 THR A CA 1
ATOM 4369 C C . THR A 1 622 ? 4.692 -0.863 -15.133 1.00 77.19 622 THR A C 1
ATOM 4371 O O . THR A 1 622 ? 4.998 -1.939 -15.636 1.00 77.19 622 THR A O 1
ATOM 4374 N N . PRO A 1 623 ? 4.225 -0.797 -13.879 1.00 86.12 623 PRO A N 1
ATOM 4375 C CA . PRO A 1 623 ? 4.129 -1.978 -13.024 1.00 86.12 623 PRO A CA 1
ATOM 4376 C C . PRO A 1 623 ? 3.062 -2.964 -13.505 1.00 86.12 623 PRO A C 1
ATOM 4378 O O . PRO A 1 623 ? 2.157 -2.602 -14.259 1.00 86.12 623 PRO A O 1
ATOM 4381 N N . SER A 1 624 ? 3.144 -4.211 -13.048 1.00 89.88 624 SER A N 1
ATOM 4382 C CA . SER A 1 624 ? 2.059 -5.184 -13.197 1.00 89.88 624 SER A CA 1
ATOM 4383 C C . SER A 1 624 ? 1.197 -5.273 -11.943 1.00 89.88 624 SER A C 1
ATOM 4385 O O . SER A 1 624 ? 1.693 -5.196 -10.821 1.00 89.88 624 SER A O 1
ATOM 4387 N N . LEU A 1 625 ? -0.100 -5.490 -12.144 1.00 95.06 625 LEU A N 1
ATOM 4388 C CA . LEU A 1 625 ? -1.051 -5.795 -11.082 1.00 95.06 625 LEU A CA 1
ATOM 4389 C C . LEU A 1 625 ? -1.619 -7.196 -11.304 1.00 95.06 625 LEU A C 1
ATOM 4391 O O . LEU A 1 625 ? -2.302 -7.438 -12.298 1.00 95.06 625 LEU A O 1
ATOM 4395 N N . ASN A 1 626 ? -1.368 -8.106 -10.368 1.00 95.69 626 ASN A N 1
ATOM 4396 C CA . ASN A 1 626 ? -1.961 -9.439 -10.351 1.00 95.69 626 ASN A CA 1
ATOM 4397 C C . ASN A 1 626 ? -3.068 -9.486 -9.298 1.00 95.69 626 ASN A C 1
ATOM 4399 O O . ASN A 1 626 ? -2.819 -9.226 -8.127 1.00 95.69 626 ASN A O 1
ATOM 4403 N N . ILE A 1 627 ? -4.293 -9.817 -9.690 1.00 97.56 627 ILE A N 1
ATOM 4404 C CA . ILE A 1 627 ? -5.429 -9.950 -8.775 1.00 97.56 627 ILE A CA 1
ATOM 4405 C C . ILE A 1 627 ? -5.850 -11.416 -8.738 1.00 97.56 627 ILE A C 1
ATOM 4407 O O . ILE A 1 627 ? -6.392 -11.923 -9.716 1.00 97.56 627 ILE A O 1
ATOM 4411 N N . ASN A 1 628 ? -5.624 -12.079 -7.607 1.00 95.44 628 ASN A N 1
ATOM 4412 C CA . ASN A 1 628 ? -5.936 -13.484 -7.368 1.00 95.44 628 ASN A CA 1
ATOM 4413 C C . ASN A 1 628 ? -7.076 -13.587 -6.351 1.00 95.44 628 ASN A C 1
ATOM 4415 O O . ASN A 1 628 ? -6.846 -13.479 -5.152 1.00 95.44 628 ASN A O 1
ATOM 4419 N N . ALA A 1 629 ? -8.308 -13.791 -6.807 1.00 95.31 629 ALA A N 1
ATOM 4420 C CA . ALA A 1 629 ? -9.480 -13.849 -5.926 1.00 95.31 629 ALA A CA 1
ATOM 4421 C C . ALA A 1 629 ? -10.018 -15.275 -5.703 1.00 95.31 629 ALA A C 1
ATOM 4423 O O . ALA A 1 629 ? -11.017 -15.448 -5.007 1.00 95.31 629 ALA A O 1
ATOM 4424 N N . GLY A 1 630 ? -9.405 -16.303 -6.307 1.00 92.75 630 GLY A N 1
ATOM 4425 C CA . GLY A 1 630 ? -9.904 -17.680 -6.232 1.00 92.75 630 GLY A CA 1
ATOM 4426 C C . GLY A 1 630 ? -11.369 -17.753 -6.673 1.00 92.75 630 GLY A C 1
ATOM 4427 O O . GLY A 1 630 ? -11.713 -17.310 -7.766 1.00 92.75 630 GLY A O 1
ATOM 4428 N N . THR A 1 631 ? -12.256 -18.233 -5.801 1.00 93.75 631 THR A N 1
ATOM 4429 C CA . THR A 1 631 ? -13.711 -18.281 -6.043 1.00 93.75 631 THR A CA 1
ATOM 4430 C C . THR A 1 631 ? -14.421 -16.925 -5.930 1.00 93.75 631 THR A C 1
ATOM 4432 O O . THR A 1 631 ? -15.606 -16.827 -6.248 1.00 93.75 631 THR A O 1
ATOM 4435 N N . GLY A 1 632 ? -13.741 -15.886 -5.445 1.00 96.38 632 GLY A N 1
ATOM 4436 C CA . GLY A 1 632 ? -14.265 -14.533 -5.287 1.00 96.38 632 GLY A CA 1
ATOM 4437 C C . GLY A 1 632 ? -14.271 -13.730 -6.588 1.00 96.38 632 GLY A C 1
ATOM 4438 O O . GLY A 1 632 ? -13.433 -13.922 -7.469 1.00 96.38 632 GLY A O 1
ATOM 4439 N N . ALA A 1 633 ? -15.237 -12.819 -6.724 1.00 96.88 633 ALA A N 1
ATOM 4440 C CA . ALA A 1 633 ? -15.354 -11.943 -7.890 1.00 96.88 633 ALA A CA 1
ATOM 4441 C C . ALA A 1 633 ? -14.340 -10.797 -7.844 1.00 96.88 633 ALA A C 1
ATOM 4443 O O . ALA A 1 633 ? -14.058 -10.255 -6.773 1.00 96.88 633 ALA A O 1
ATOM 4444 N N . VAL A 1 634 ? -13.849 -10.391 -9.015 1.00 98.06 634 VAL A N 1
ATOM 4445 C CA . VAL A 1 634 ? -13.026 -9.189 -9.172 1.00 98.06 634 VAL A CA 1
ATOM 4446 C C . VAL A 1 634 ? -13.838 -8.104 -9.863 1.00 98.06 634 VAL A C 1
ATOM 4448 O O . VAL A 1 634 ? -14.368 -8.331 -10.949 1.00 98.06 634 VAL A O 1
ATOM 4451 N N . ASN A 1 635 ? -13.929 -6.923 -9.251 1.00 97.50 635 ASN A N 1
ATOM 4452 C CA . ASN A 1 635 ? -14.674 -5.790 -9.801 1.00 97.50 635 ASN A CA 1
ATOM 4453 C C . ASN A 1 635 ? -13.810 -4.529 -9.799 1.00 97.50 635 ASN A C 1
ATOM 4455 O O . ASN A 1 635 ? -13.449 -4.039 -8.733 1.00 97.50 635 ASN A O 1
ATOM 4459 N N . ILE A 1 636 ? -13.516 -3.987 -10.981 1.00 97.50 636 ILE A N 1
ATOM 4460 C CA . ILE A 1 636 ? -12.840 -2.696 -11.158 1.00 97.50 636 ILE A CA 1
ATOM 4461 C C . ILE A 1 636 ? -13.843 -1.718 -11.770 1.00 97.50 636 ILE A C 1
ATOM 4463 O O . ILE A 1 636 ? -14.245 -1.873 -12.922 1.00 97.50 636 ILE A O 1
ATOM 4467 N N . ALA A 1 637 ? -14.268 -0.713 -11.009 1.00 95.75 637 ALA A N 1
ATOM 4468 C CA . ALA A 1 637 ? -15.298 0.224 -11.457 1.00 95.75 637 ALA A CA 1
ATOM 4469 C C . ALA A 1 637 ? -14.750 1.363 -12.339 1.00 95.75 637 ALA A C 1
ATOM 4471 O O . ALA A 1 637 ? -15.502 1.953 -13.111 1.00 95.75 637 ALA A O 1
ATOM 4472 N N . GLY A 1 638 ? -13.457 1.687 -12.242 1.00 93.25 638 GLY A N 1
ATOM 4473 C CA . GLY A 1 638 ? -12.832 2.766 -13.010 1.00 93.25 638 GLY A CA 1
ATOM 4474 C C . GLY A 1 638 ? -12.036 2.311 -14.238 1.00 93.25 638 GLY A C 1
ATOM 4475 O O . GLY A 1 638 ? -11.956 1.129 -14.572 1.00 93.25 638 GLY A O 1
ATOM 4476 N N . ALA A 1 639 ? -11.439 3.285 -14.933 1.00 93.94 639 ALA A N 1
ATOM 4477 C CA . ALA A 1 639 ? -10.509 3.037 -16.037 1.00 93.94 639 ALA A CA 1
ATOM 4478 C C . ALA A 1 639 ? -9.204 2.404 -15.536 1.00 93.94 639 ALA A C 1
ATOM 4480 O O . ALA A 1 639 ? -8.790 2.659 -14.407 1.00 93.94 639 ALA A O 1
ATOM 4481 N N . THR A 1 640 ? -8.547 1.616 -16.389 1.00 94.25 640 THR A N 1
ATOM 4482 C CA . THR A 1 640 ? -7.220 1.044 -16.122 1.00 94.25 640 THR A CA 1
ATOM 4483 C C . THR A 1 640 ? -6.199 1.646 -17.084 1.00 94.25 640 THR A C 1
ATOM 4485 O O . THR A 1 640 ? -6.456 1.749 -18.283 1.00 94.25 640 THR A O 1
ATOM 4488 N N . SER A 1 641 ? -5.040 2.067 -16.585 1.00 91.31 641 SER A N 1
ATOM 4489 C CA . SER A 1 641 ? -3.996 2.672 -17.420 1.00 91.31 641 SER A CA 1
ATOM 4490 C C . SER A 1 641 ? -2.587 2.400 -16.907 1.00 91.31 641 SER A C 1
ATOM 4492 O O . SER A 1 641 ? -2.399 2.081 -15.735 1.00 91.31 641 SER A O 1
ATOM 4494 N N . ASN A 1 642 ? -1.588 2.575 -17.775 1.00 87.56 642 ASN A N 1
ATOM 4495 C CA . ASN A 1 642 ? -0.170 2.577 -17.403 1.00 87.56 642 ASN A CA 1
ATOM 4496 C C . ASN A 1 642 ? 0.266 1.358 -16.574 1.00 87.56 642 ASN A C 1
ATOM 4498 O O . ASN A 1 642 ? 1.113 1.496 -15.697 1.00 87.56 642 ASN A O 1
ATOM 4502 N N . LEU A 1 643 ? -0.311 0.181 -16.822 1.00 87.38 643 LEU A N 1
ATOM 4503 C CA . LEU A 1 643 ? 0.191 -1.085 -16.296 1.00 87.38 643 LEU A CA 1
ATOM 4504 C C . LEU A 1 643 ? 0.920 -1.822 -17.419 1.00 87.38 643 LEU A C 1
ATOM 4506 O O . LEU A 1 643 ? 0.545 -1.695 -18.580 1.00 87.38 643 LEU A O 1
ATOM 4510 N N . ARG A 1 644 ? 1.940 -2.618 -17.092 1.00 86.00 644 ARG A N 1
ATOM 4511 C CA . ARG A 1 644 ? 2.530 -3.555 -18.062 1.00 86.00 644 ARG A CA 1
ATOM 4512 C C . ARG A 1 644 ? 1.579 -4.721 -18.284 1.00 86.00 644 ARG A C 1
ATOM 4514 O O . ARG A 1 644 ? 1.209 -5.015 -19.416 1.00 86.00 644 ARG A O 1
ATOM 4521 N N . THR A 1 645 ? 1.151 -5.346 -17.188 1.00 88.25 645 THR A N 1
ATOM 4522 C CA . THR A 1 645 ? 0.142 -6.407 -17.199 1.00 88.25 645 THR A CA 1
ATOM 4523 C C . THR A 1 645 ? -0.897 -6.164 -16.110 1.00 88.25 645 THR A C 1
ATOM 4525 O O . THR A 1 645 ? -0.547 -5.840 -14.977 1.00 88.25 645 THR A O 1
ATOM 4528 N N . LEU A 1 646 ? -2.172 -6.355 -16.439 1.00 95.56 646 LEU A N 1
ATOM 4529 C CA . LEU A 1 646 ? -3.240 -6.582 -15.472 1.00 95.56 646 LEU A CA 1
ATOM 4530 C C . LEU A 1 646 ? -3.656 -8.053 -15.569 1.00 95.56 646 LEU A C 1
ATOM 4532 O O . LEU A 1 646 ? -4.256 -8.460 -16.563 1.00 95.56 646 LEU A O 1
ATOM 4536 N N . THR A 1 647 ? -3.357 -8.847 -14.545 1.00 96.62 647 THR A N 1
ATOM 4537 C CA . THR A 1 647 ? -3.809 -10.240 -14.458 1.00 96.62 647 THR A CA 1
ATOM 4538 C C . THR A 1 647 ? -5.023 -10.328 -13.545 1.00 96.62 647 THR A C 1
ATOM 4540 O O . THR A 1 647 ? -4.973 -9.874 -12.406 1.00 96.62 647 THR A O 1
ATOM 4543 N N . ILE A 1 648 ? -6.099 -10.951 -14.018 1.00 97.62 648 ILE A N 1
ATOM 4544 C CA . ILE A 1 648 ? -7.300 -11.255 -13.236 1.00 97.62 648 ILE A CA 1
ATOM 4545 C C . ILE A 1 648 ? -7.429 -12.775 -13.133 1.00 97.62 648 ILE A C 1
ATOM 4547 O O . ILE A 1 648 ? -7.848 -13.421 -14.092 1.00 97.62 648 ILE A O 1
ATOM 4551 N N . ALA A 1 649 ? -7.087 -13.353 -11.986 1.00 96.06 649 ALA A N 1
ATOM 4552 C CA . ALA A 1 649 ? -7.286 -14.762 -11.667 1.00 96.06 649 ALA A CA 1
ATOM 4553 C C . ALA A 1 649 ? -8.511 -14.923 -10.754 1.00 96.06 649 ALA A C 1
ATOM 4555 O O . ALA A 1 649 ? -8.463 -14.652 -9.553 1.00 96.06 649 ALA A O 1
ATOM 4556 N N . SER A 1 650 ? -9.633 -15.336 -11.349 1.00 96.12 650 SER A N 1
ATOM 4557 C CA . SER A 1 650 ? -10.904 -15.544 -10.646 1.00 96.12 650 SER A CA 1
ATOM 4558 C C . SER A 1 650 ? -11.749 -16.634 -11.313 1.00 96.12 650 SER A C 1
ATOM 4560 O O . SER A 1 650 ? -11.932 -16.656 -12.538 1.00 96.12 650 SER A O 1
ATOM 4562 N N . ASP A 1 651 ? -12.290 -17.508 -10.470 1.00 95.44 651 ASP A N 1
ATOM 4563 C CA . ASP A 1 651 ? -13.255 -18.565 -10.775 1.00 95.44 651 ASP A CA 1
ATOM 4564 C C . ASP A 1 651 ? -14.702 -18.150 -10.470 1.00 95.44 651 ASP A C 1
ATOM 4566 O O . ASP A 1 651 ? -15.629 -18.930 -10.686 1.00 95.44 651 ASP A O 1
ATOM 4570 N N . ALA A 1 652 ? -14.934 -16.925 -9.985 1.00 96.56 652 ALA A N 1
ATOM 4571 C CA . ALA A 1 652 ? -16.291 -16.428 -9.795 1.00 96.56 652 ALA A CA 1
ATOM 4572 C C . ALA A 1 652 ? -17.034 -16.366 -11.129 1.00 96.56 652 ALA A C 1
ATOM 4574 O O . ALA A 1 652 ? -16.474 -15.925 -12.131 1.00 96.56 652 ALA A O 1
ATOM 4575 N N . ALA A 1 653 ? -18.323 -16.717 -11.123 1.00 96.88 653 ALA A N 1
ATOM 4576 C CA . ALA A 1 653 ? -19.148 -16.733 -12.333 1.00 96.88 653 ALA A CA 1
ATOM 4577 C C . ALA A 1 653 ? -19.028 -15.433 -13.151 1.00 96.88 653 ALA A C 1
ATOM 4579 O O . ALA A 1 653 ? -18.917 -15.489 -14.377 1.00 96.88 653 ALA A O 1
ATOM 4580 N N . ASN A 1 654 ? -18.983 -14.285 -12.461 1.00 96.00 654 ASN A N 1
ATOM 4581 C CA . ASN A 1 654 ? -18.846 -12.966 -13.064 1.00 96.00 654 ASN A CA 1
ATOM 4582 C C . ASN A 1 654 ? -17.786 -12.125 -12.339 1.00 96.00 654 ASN A C 1
ATOM 4584 O O . ASN A 1 654 ? -17.862 -11.926 -11.128 1.00 96.00 654 ASN A O 1
ATOM 4588 N N . SER A 1 655 ? -16.847 -11.589 -13.112 1.00 97.75 655 SER A N 1
ATOM 4589 C CA . SER A 1 655 ? -15.940 -10.493 -12.756 1.00 97.75 655 SER A CA 1
ATOM 4590 C C . SER A 1 655 ? -16.098 -9.365 -13.777 1.00 97.75 655 SER A C 1
ATOM 4592 O O . SER A 1 655 ? -16.551 -9.603 -14.901 1.00 97.75 655 SER A O 1
ATOM 4594 N N . SER A 1 656 ? -15.743 -8.133 -13.417 1.00 97.00 656 SER A N 1
ATOM 4595 C CA . SER A 1 656 ? -15.972 -6.970 -14.278 1.00 97.00 656 SER A CA 1
ATOM 4596 C C . SER A 1 656 ? -14.868 -5.911 -14.228 1.00 97.00 656 SER A C 1
ATOM 4598 O O . SER A 1 656 ? -14.249 -5.682 -13.189 1.00 97.00 656 SER A O 1
ATOM 4600 N N . ILE A 1 657 ? -14.650 -5.245 -15.366 1.00 96.31 657 ILE A N 1
ATOM 4601 C CA . ILE A 1 657 ? -13.872 -4.004 -15.497 1.00 96.31 657 ILE A CA 1
ATOM 4602 C C . ILE A 1 657 ? -14.735 -3.006 -16.272 1.00 96.31 657 ILE A C 1
ATOM 4604 O O . ILE A 1 657 ? -15.029 -3.211 -17.454 1.00 96.31 657 ILE A O 1
ATOM 4608 N N . ALA A 1 658 ? -15.174 -1.941 -15.605 1.00 92.06 658 ALA A N 1
ATOM 4609 C CA . ALA A 1 658 ? -16.186 -1.058 -16.165 1.00 92.06 658 ALA A CA 1
ATOM 4610 C C . ALA A 1 658 ? -15.622 0.064 -17.062 1.00 92.06 658 ALA A C 1
ATOM 4612 O O . ALA A 1 658 ? -16.285 0.487 -18.013 1.00 92.06 658 ALA A O 1
ATOM 4613 N N . GLY A 1 659 ? -14.398 0.535 -16.793 1.00 88.62 659 GLY A N 1
ATOM 4614 C CA . GLY A 1 659 ? -13.739 1.603 -17.551 1.00 88.62 659 GLY A CA 1
ATOM 4615 C C . GLY A 1 659 ? -12.859 1.119 -18.709 1.00 88.62 659 GLY A C 1
ATOM 4616 O O . GLY A 1 659 ? -12.638 -0.076 -18.895 1.00 88.62 659 GLY A O 1
ATOM 4617 N N . ALA A 1 660 ? -12.352 2.067 -19.506 1.00 89.88 660 ALA A N 1
ATOM 4618 C CA . ALA A 1 660 ? -11.424 1.764 -20.596 1.00 89.88 660 ALA A CA 1
ATOM 4619 C C . ALA A 1 660 ? -10.064 1.297 -20.056 1.00 89.88 660 ALA A C 1
ATOM 4621 O O . ALA A 1 660 ? -9.537 1.874 -19.102 1.00 89.88 660 ALA A O 1
ATOM 4622 N N . ILE A 1 661 ? -9.490 0.291 -20.705 1.00 90.81 661 ILE A N 1
ATOM 4623 C CA . ILE A 1 661 ? -8.106 -0.143 -20.539 1.00 90.81 661 ILE A CA 1
ATOM 4624 C C . ILE A 1 661 ? -7.275 0.600 -21.587 1.00 90.81 661 ILE A C 1
ATOM 4626 O O . ILE A 1 661 ? -7.569 0.541 -22.781 1.00 90.81 661 ILE A O 1
ATOM 4630 N N . THR A 1 662 ? -6.294 1.370 -21.121 1.00 81.56 662 THR A N 1
ATOM 4631 C CA . THR A 1 662 ? -5.497 2.300 -21.933 1.00 81.56 662 THR A CA 1
ATOM 4632 C C . THR A 1 662 ? -4.009 2.219 -21.585 1.00 81.56 662 THR A C 1
ATOM 4634 O O . THR A 1 662 ? -3.612 1.571 -20.611 1.00 81.56 662 THR A O 1
ATOM 4637 N N . GLY A 1 663 ? -3.160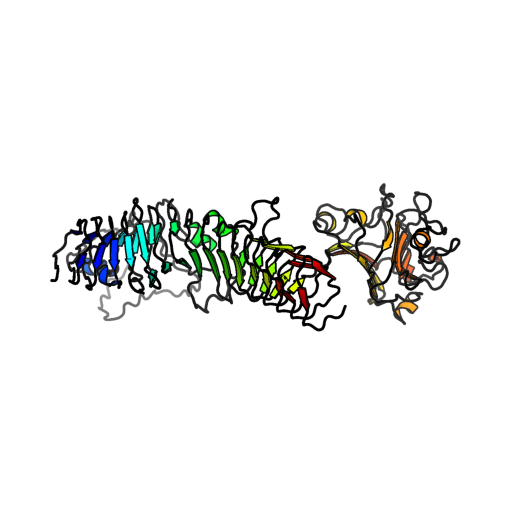 2.854 -22.403 1.00 68.25 663 GLY A N 1
ATOM 4638 C CA . GLY A 1 663 ? -1.729 2.532 -22.430 1.00 68.25 663 GLY A CA 1
ATOM 4639 C C . GLY A 1 663 ? -1.533 1.095 -22.918 1.00 68.25 663 GLY A C 1
ATOM 4640 O O . GLY A 1 663 ? -2.503 0.354 -23.040 1.00 68.25 663 GLY A O 1
ATOM 4641 N N . SER A 1 664 ? -0.316 0.669 -23.228 1.00 72.38 664 SER A N 1
ATOM 4642 C CA . SER A 1 664 ? -0.049 -0.688 -23.739 1.00 72.38 664 SER A CA 1
ATOM 4643 C C . SER A 1 664 ? -0.219 -1.798 -22.676 1.00 72.38 664 SER A C 1
ATOM 4645 O O . SER A 1 664 ? 0.607 -2.701 -22.583 1.00 72.38 664 SER A O 1
ATOM 4647 N N . THR A 1 665 ? -1.266 -1.714 -21.848 1.00 84.00 665 THR A N 1
ATOM 4648 C CA . THR A 1 665 ? -1.591 -2.637 -20.762 1.00 84.00 665 THR A CA 1
ATOM 4649 C C . THR A 1 665 ? -2.046 -3.975 -21.328 1.00 84.00 665 THR A C 1
ATOM 4651 O O . THR A 1 665 ? -3.122 -4.074 -21.917 1.00 84.00 665 THR A O 1
ATOM 4654 N N . SER A 1 666 ? -1.261 -5.025 -21.090 1.00 87.88 666 SER A N 1
ATOM 4655 C CA . SER A 1 666 ? -1.656 -6.396 -21.408 1.00 87.88 666 SER A CA 1
ATOM 4656 C C . SER A 1 666 ? -2.666 -6.909 -20.378 1.00 87.88 666 SER A C 1
ATOM 4658 O O . SER A 1 666 ? -2.364 -6.959 -19.186 1.00 87.88 666 SER A O 1
ATOM 4660 N N . LEU A 1 667 ? -3.873 -7.284 -20.805 1.00 93.31 667 LEU A N 1
ATOM 4661 C CA . LEU A 1 667 ? -4.876 -7.900 -19.931 1.00 93.31 667 LEU A CA 1
ATOM 4662 C C . LEU A 1 667 ? -4.795 -9.428 -20.031 1.00 93.31 667 LEU A C 1
ATOM 4664 O O . LEU A 1 667 ? -4.943 -9.991 -21.114 1.00 93.31 667 LEU A O 1
ATOM 4668 N N . VAL A 1 668 ? -4.655 -10.104 -18.891 1.00 94.88 668 VAL A N 1
ATOM 4669 C CA . VAL A 1 668 ? -4.647 -11.569 -18.799 1.00 94.88 668 VAL A CA 1
ATOM 4670 C C . VAL A 1 668 ? -5.786 -12.030 -17.891 1.00 94.88 668 VAL A C 1
ATOM 4672 O O . VAL A 1 668 ? -5.806 -11.714 -16.705 1.00 94.88 668 VAL A O 1
ATOM 4675 N N . LYS A 1 669 ? -6.729 -12.820 -18.418 1.00 95.50 669 LYS A N 1
ATOM 4676 C CA . LYS A 1 669 ? -7.752 -13.514 -17.615 1.00 95.50 669 LYS A CA 1
ATOM 4677 C C . LYS A 1 669 ? -7.306 -14.950 -17.338 1.00 95.50 669 LYS A C 1
ATOM 4679 O O . LYS A 1 669 ? -7.033 -15.701 -18.268 1.00 95.50 669 LYS A O 1
ATOM 4684 N N . GLN A 1 670 ? -7.282 -15.335 -16.067 1.00 95.38 670 GLN A N 1
ATOM 4685 C CA . GLN A 1 670 ? -7.069 -16.702 -15.588 1.00 95.38 670 GLN A CA 1
ATOM 4686 C C . GLN A 1 670 ? -8.281 -17.171 -14.766 1.00 95.38 670 GLN A C 1
ATOM 4688 O O . GLN A 1 670 ? -9.035 -16.352 -14.230 1.00 95.38 670 GLN A O 1
ATOM 4693 N N . GLY A 1 671 ? -8.493 -18.483 -14.672 1.00 92.44 671 GLY A N 1
ATOM 4694 C CA . GLY A 1 671 ? -9.657 -19.079 -14.003 1.00 92.44 671 GLY A CA 1
ATOM 4695 C C . GLY A 1 671 ? -10.884 -19.233 -14.909 1.00 92.44 671 GLY A C 1
ATOM 4696 O O . GLY A 1 671 ? -10.925 -18.732 -16.034 1.00 92.44 671 GLY A O 1
ATOM 4697 N N . THR A 1 672 ? -11.887 -19.939 -14.403 1.00 93.00 672 THR A N 1
ATOM 4698 C CA . THR A 1 672 ? -13.015 -20.509 -15.166 1.00 93.00 672 THR A CA 1
ATOM 4699 C C . THR A 1 672 ? -14.187 -19.551 -15.420 1.00 93.00 672 THR A C 1
ATOM 4701 O O . THR A 1 672 ? -15.011 -19.812 -16.295 1.00 93.00 672 THR A O 1
ATOM 4704 N N . GLY A 1 673 ? -14.261 -18.434 -14.688 1.00 93.62 673 GLY A N 1
ATOM 4705 C CA . GLY A 1 673 ? -15.353 -17.458 -14.761 1.00 93.62 673 GLY A CA 1
ATOM 4706 C C . GLY A 1 673 ? -15.288 -16.450 -15.915 1.00 93.62 673 GLY A C 1
ATOM 4707 O O . GLY A 1 673 ? -14.254 -16.292 -16.571 1.00 93.62 673 GLY A O 1
ATOM 4708 N N . THR A 1 674 ? -16.378 -15.701 -16.117 1.00 95.94 674 THR A N 1
ATOM 4709 C CA . THR A 1 674 ? -16.468 -14.656 -17.154 1.00 95.94 674 THR A CA 1
ATOM 4710 C C . THR A 1 674 ? -15.892 -13.330 -16.657 1.00 95.94 674 THR A C 1
ATOM 4712 O O . THR A 1 674 ? -16.232 -12.873 -15.567 1.00 95.94 674 THR A O 1
ATOM 4715 N N . LEU A 1 675 ? -15.060 -12.675 -17.475 1.00 96.75 675 LEU A N 1
ATOM 4716 C CA . LEU A 1 675 ? -14.623 -11.292 -17.260 1.00 96.75 675 LEU A CA 1
ATOM 4717 C C . LEU A 1 675 ? -15.348 -10.364 -18.240 1.00 96.75 675 LEU A C 1
ATOM 4719 O O . LEU A 1 675 ? -15.106 -10.419 -19.443 1.00 96.75 675 LEU A O 1
ATOM 4723 N N . THR A 1 676 ? -16.229 -9.512 -17.723 1.00 96.06 676 THR A N 1
ATOM 4724 C CA . THR A 1 676 ? -16.973 -8.532 -18.524 1.00 96.06 676 THR A CA 1
ATOM 4725 C C . THR A 1 676 ? -16.208 -7.217 -18.594 1.00 96.06 676 THR A C 1
ATOM 4727 O O . THR A 1 676 ? -15.859 -6.649 -17.561 1.00 96.06 676 THR A O 1
ATOM 4730 N N . LEU A 1 677 ? -15.984 -6.705 -19.803 1.00 95.06 677 LEU A N 1
ATOM 4731 C CA . LEU A 1 677 ? -15.370 -5.399 -20.037 1.00 95.06 677 LEU A CA 1
ATOM 4732 C C . LEU A 1 677 ? -16.427 -4.451 -20.612 1.00 95.06 677 LEU A C 1
ATOM 4734 O O . LEU A 1 677 ? -17.003 -4.767 -21.650 1.00 95.06 677 LEU A O 1
ATOM 4738 N N . THR A 1 678 ? -16.688 -3.305 -19.976 1.00 88.75 678 THR A N 1
ATOM 4739 C CA . THR A 1 678 ? -17.727 -2.361 -20.455 1.00 88.75 678 THR A CA 1
ATOM 4740 C C . THR A 1 678 ? -17.188 -1.022 -20.970 1.00 88.75 678 THR A C 1
ATOM 4742 O O . THR A 1 678 ? -17.970 -0.176 -21.396 1.00 88.75 678 THR A O 1
ATOM 4745 N N . GLY A 1 679 ? -15.866 -0.817 -20.962 1.00 81.38 679 GLY A N 1
ATOM 4746 C CA . GLY A 1 679 ? -15.213 0.380 -21.503 1.00 81.38 679 GLY A CA 1
ATOM 4747 C C . GLY A 1 679 ? -14.870 0.301 -22.998 1.00 81.38 679 GLY A C 1
ATOM 4748 O O . GLY A 1 679 ? -14.792 -0.780 -23.581 1.00 81.38 679 GLY A O 1
ATOM 4749 N N . ASN A 1 680 ? -14.591 1.456 -23.617 1.00 81.06 680 ASN A N 1
ATOM 4750 C CA . ASN A 1 680 ? -14.043 1.548 -24.980 1.00 81.06 680 ASN A CA 1
ATOM 4751 C C . ASN A 1 680 ? -12.569 1.105 -25.004 1.00 81.06 680 ASN A C 1
ATOM 4753 O O . ASN A 1 680 ? -11.660 1.933 -25.063 1.00 81.06 680 ASN A O 1
ATOM 4757 N N . ASN A 1 681 ? -12.333 -0.201 -24.922 1.00 77.44 681 ASN A N 1
ATOM 4758 C CA . ASN A 1 681 ? -10.995 -0.784 -24.913 1.00 77.44 681 ASN A CA 1
ATOM 4759 C C . ASN A 1 681 ? -10.427 -0.789 -26.338 1.00 77.44 681 ASN A C 1
ATOM 4761 O O . ASN A 1 681 ? -10.981 -1.441 -27.222 1.00 77.44 681 ASN A O 1
ATOM 4765 N N . ARG A 1 682 ? -9.344 -0.041 -26.575 1.00 59.09 682 ARG A N 1
ATOM 4766 C CA . ARG A 1 682 ? -8.583 -0.111 -27.831 1.00 59.09 682 ARG A CA 1
ATOM 4767 C C . ARG A 1 682 ? -7.418 -1.070 -27.604 1.00 59.09 682 ARG A C 1
ATOM 4769 O O . ARG A 1 682 ? -6.528 -0.735 -26.828 1.00 59.09 682 ARG A O 1
ATOM 4776 N N . GLY A 1 683 ? -7.511 -2.259 -28.199 1.00 51.88 683 GLY A N 1
ATOM 4777 C CA . GLY A 1 683 ? -6.464 -3.285 -28.170 1.00 51.88 683 GLY A CA 1
ATOM 4778 C C . GLY A 1 683 ? -5.284 -2.944 -29.059 1.00 51.88 683 GLY A C 1
ATOM 4779 O O . GLY A 1 683 ? -5.516 -2.275 -30.095 1.00 51.88 683 GLY A O 1
#

Radius of gyration: 38.68 Å; chains: 1; bounding box: 81×81×107 Å

pLDDT: mean 78.05, std 20.17, range [26.5, 98.56]

Sequence (683 aa):
GNLALAGGAVTVSQGGNSDYSGTISGTGTSLTKAGAGTLTLTGNNTHSGGTTVSGGTLAISADGNLGAVTTADSLNALTQNGGAINTGVTQATSATGNPDAVTPATTANVLTQSGGATNTGVTQTTSATGNLGAVTPATNINSLTLDGGTLRATANMTLNADRSIKIGPSGGTFETDSDVTVSFPGTLSASGNITKTGAGTLVLSGNYIFYPPPSPQIGAKAIASSTTTINAGTLVLQTNAPNIGTSVKGFYGFTGPGTLAIEPIDAQSSYSGISQPVTLSQIAPAIQNLGGFRLGKSVDSGDIVVDTAISAANQTYIGGNVTVNLPAGNSAENARTANQFTVQANSIKIASDVTTTGAQSYTGNLQVGSDVSLTSDGGGISILGAVSGLSIQPTLLYETKSPSRLANGTIAYSPGYGLVAGDAAELFKGPIERITYRMELTRAGTTNFAEASFDAWSGATVASLRIPDDAGDRNLVQQRIVNNLSVTSNVTGSAATALVSSGVTTGSAKTGSLEIWSYNYDPKTSSLLSSAGLQSGSGGTYDFDDTPGPNINGHGSFQVHNLTDRQTIMAWNMHRAGGPAEIGFGNGLSGSPDWTNTSKYGNEINANKAQWKLQISVSGGTPSLNINAGTGAVNIAGATSNLRTLTIASDAANSSIAGAITGSTSLVKQGTGTLTLTGNNRG

Foldseek 3Di:
DAAEDAADEAEDADQEEDEDAYEHAYENYEYEYAHQYEYEQNHQYAYFVAYEYAYHEYEYAELSSGHDFDDPVNVVVVVVPDDDPPPPDDDDDDDDDDPDDDDDDDDDPDPDDPDDDDDPDDDPPPPPPPPPPDPPPPPDRHEHEFEQYEYEHPAAYEHDQSYEYEAHQNGYEYEYEPPHEYEYQHEYAYNEAYEYYYAEEYEYNHDYADDDDDDDDDDHDAHPDYEYEYAHHEYEYEYADPPLLVVLNNHQAYEYAYEYAYEYPDDPPPPPDAAEEAEVVSRQNRAAHYQYYHYEYEQPHYEYEDAADHQYQEYEYYYAEYEYHYPPDPDDHGQARYQEAEYHYQYYEYAEEHEYQEEYYAQYEYEYEAAYEDYYNAYAYEHNEEYEYDWFDWQWAFKAPWLFAALLQHTHTDPQHDDDPNHSLVPDDDDFQKKKKKKWFADPNDIWIKMKMFTDDPPDHSVLQHQATLRPGQPNWFWAKTFFIFMDTPQDDPNVVVQQAPGADGGTGFIKTWGFGQADWALAFQCRQVVVVHDTDDNVADARRIGDDPSDHHWTWTWMGGSRVRWTQKIWTRSHHVTQTQIDGIARNDGHGRRPPVPPVDDDCSVRSGGMMMIMIGTDARYEYAYHNEQYEYEANEEYERHCEYEAAHQHQEHEHQEEHDDNYHYHYHHDHDYYYNYPYDD